Protein AF-A0A2J0MZU9-F1 (afdb_monomer_lite)

pLDDT: mean 77.52, std 16.11, range [34.38, 98.38]

Structure (mmCIF, N/CA/C/O backbone):
data_AF-A0A2J0MZU9-F1
#
_entry.id   AF-A0A2J0MZU9-F1
#
loop_
_atom_site.group_PDB
_atom_site.id
_atom_site.type_symbol
_atom_site.label_atom_id
_atom_site.label_alt_id
_atom_site.label_comp_id
_atom_site.label_asym_id
_atom_site.label_entity_id
_atom_site.label_seq_id
_atom_site.pdbx_PDB_ins_code
_atom_site.Cartn_x
_atom_site.Cartn_y
_atom_site.Cartn_z
_atom_site.occupancy
_atom_site.B_iso_or_equiv
_atom_site.auth_seq_id
_atom_site.auth_comp_id
_atom_site.auth_asym_id
_atom_site.auth_atom_id
_atom_site.pdbx_PDB_model_num
ATOM 1 N N . MET A 1 1 ? 8.242 28.222 -17.159 1.00 35.03 1 MET A N 1
ATOM 2 C CA . MET A 1 1 ? 6.763 28.156 -17.038 1.00 35.03 1 MET A CA 1
ATOM 3 C C . MET A 1 1 ? 6.270 27.132 -16.012 1.00 35.03 1 MET A C 1
ATOM 5 O O . MET A 1 1 ? 5.460 27.518 -15.180 1.00 35.03 1 MET A O 1
ATOM 9 N N . PHE A 1 2 ? 6.756 25.880 -15.998 1.00 35.44 2 PHE A N 1
ATOM 10 C CA . PHE A 1 2 ? 6.282 24.834 -15.063 1.00 35.44 2 PHE A CA 1
ATOM 11 C C . PHE A 1 2 ? 6.413 25.200 -13.569 1.00 35.44 2 PHE A C 1
ATOM 13 O O . PHE A 1 2 ? 5.511 24.933 -12.780 1.00 35.44 2 PHE A O 1
ATOM 20 N N . GLY A 1 3 ? 7.490 25.899 -13.189 1.00 37.72 3 GLY A N 1
ATOM 21 C CA . GLY A 1 3 ? 7.680 26.382 -11.815 1.00 37.72 3 GLY A CA 1
ATOM 22 C C . GLY A 1 3 ? 6.647 27.423 -11.362 1.00 37.72 3 GLY A C 1
ATOM 23 O O . GLY A 1 3 ? 6.274 27.434 -10.195 1.00 37.72 3 GLY A O 1
ATOM 24 N N . PHE A 1 4 ? 6.126 28.248 -12.277 1.00 34.38 4 PHE A N 1
ATOM 25 C CA . PHE A 1 4 ? 5.181 29.323 -11.947 1.00 34.38 4 PHE A CA 1
ATOM 26 C C . PHE A 1 4 ? 3.754 28.793 -11.733 1.00 34.38 4 PHE A C 1
ATOM 28 O O . PHE A 1 4 ? 3.080 29.190 -10.786 1.00 34.38 4 PHE A O 1
ATOM 35 N N . PHE A 1 5 ? 3.318 27.830 -12.556 1.00 37.56 5 PHE A N 1
ATOM 36 C CA . PHE A 1 5 ? 2.023 27.160 -12.376 1.00 37.56 5 PHE A CA 1
ATOM 37 C C . PHE A 1 5 ? 1.995 26.290 -11.112 1.00 37.56 5 PHE A C 1
ATOM 39 O O . PHE A 1 5 ? 1.031 26.364 -10.351 1.00 37.56 5 PHE A O 1
ATOM 46 N N . ASN A 1 6 ? 3.072 25.545 -10.823 1.00 41.00 6 ASN A N 1
ATOM 47 C CA . ASN A 1 6 ? 3.192 24.822 -9.553 1.00 41.00 6 ASN A CA 1
ATOM 48 C C . ASN A 1 6 ? 3.146 25.781 -8.354 1.00 41.00 6 ASN A C 1
ATOM 50 O O . ASN A 1 6 ? 2.468 25.487 -7.375 1.00 41.00 6 ASN A O 1
ATOM 54 N N . PHE A 1 7 ? 3.793 26.947 -8.434 1.00 41.94 7 PHE A N 1
ATOM 55 C CA . PHE A 1 7 ? 3.800 27.927 -7.346 1.00 41.94 7 PHE A CA 1
ATOM 56 C C . PHE A 1 7 ? 2.420 28.544 -7.052 1.00 41.94 7 PHE A C 1
ATOM 58 O O . PHE A 1 7 ? 2.124 28.814 -5.895 1.00 41.94 7 PHE A O 1
ATOM 65 N N . LEU A 1 8 ? 1.555 28.729 -8.057 1.00 39.75 8 LEU A N 1
ATOM 66 C CA . LEU A 1 8 ? 0.217 29.326 -7.886 1.00 39.75 8 LEU A CA 1
ATOM 67 C C . LEU A 1 8 ? -0.871 28.334 -7.447 1.00 39.75 8 LEU A C 1
ATOM 69 O O . LEU A 1 8 ? -1.820 28.723 -6.764 1.00 39.75 8 LEU A O 1
ATOM 73 N N . ILE A 1 9 ? -0.739 27.055 -7.805 1.00 46.25 9 ILE A N 1
ATOM 74 C CA . ILE A 1 9 ? -1.723 26.018 -7.458 1.00 46.25 9 ILE A CA 1
ATOM 75 C C . ILE A 1 9 ? -1.721 25.733 -5.944 1.00 46.25 9 ILE A C 1
ATOM 77 O O . ILE A 1 9 ? -2.787 25.589 -5.339 1.00 46.25 9 ILE A O 1
ATOM 81 N N . TRP A 1 10 ? -0.548 25.715 -5.302 1.00 47.19 10 TRP A N 1
ATOM 82 C CA . TRP A 1 10 ? -0.424 25.396 -3.873 1.00 47.19 10 TRP A CA 1
ATOM 83 C C . TRP A 1 10 ? -1.106 26.411 -2.929 1.00 47.19 10 TRP A C 1
ATOM 85 O O . TRP A 1 10 ? -1.855 25.968 -2.058 1.00 47.19 10 TRP A O 1
ATOM 95 N N . PRO A 1 11 ? -0.956 27.743 -3.081 1.00 45.34 11 PRO A N 1
ATOM 96 C CA . PRO A 1 11 ? -1.652 28.731 -2.251 1.00 45.34 11 PRO A CA 1
ATOM 97 C C . PRO A 1 11 ? -3.177 28.650 -2.350 1.00 45.34 11 PRO A C 1
ATOM 99 O O . PRO A 1 11 ? -3.860 28.720 -1.330 1.00 45.34 11 PRO A O 1
ATOM 102 N N . ILE A 1 12 ? -3.724 28.449 -3.554 1.00 50.16 12 ILE A N 1
ATOM 103 C CA . ILE A 1 12 ? -5.175 28.336 -3.772 1.00 50.16 12 ILE A CA 1
ATOM 104 C C . ILE A 1 12 ? -5.718 27.072 -3.095 1.00 50.16 12 ILE A C 1
ATOM 106 O O . ILE A 1 12 ? -6.759 27.119 -2.438 1.00 50.16 12 ILE A O 1
ATOM 110 N N . LEU A 1 13 ? -4.982 25.960 -3.180 1.00 44.56 13 LEU A N 1
ATOM 111 C CA . LEU A 1 13 ? -5.316 24.728 -2.468 1.00 44.56 13 LEU A CA 1
ATOM 112 C C . LEU A 1 13 ? -5.246 24.897 -0.955 1.00 44.56 13 LEU A C 1
ATOM 114 O O . LEU A 1 13 ? -6.165 24.472 -0.263 1.00 44.56 13 LEU A O 1
ATOM 118 N N . ILE A 1 14 ? -4.205 25.549 -0.435 1.00 46.44 14 ILE A N 1
ATOM 119 C CA . ILE A 1 14 ? -4.054 25.812 1.001 1.00 46.44 14 ILE A CA 1
ATOM 120 C C . ILE A 1 14 ? -5.207 26.691 1.506 1.00 46.44 14 ILE A C 1
ATOM 122 O O . ILE A 1 14 ? -5.816 26.374 2.527 1.00 46.44 14 ILE A O 1
ATOM 126 N N . ILE A 1 15 ? -5.580 27.744 0.774 1.00 52.38 15 ILE A N 1
ATOM 127 C CA . ILE A 1 15 ? -6.717 28.615 1.116 1.00 52.38 15 ILE A CA 1
ATOM 128 C C . ILE A 1 15 ? -8.041 27.838 1.054 1.00 52.38 15 ILE A C 1
ATOM 130 O O . ILE A 1 15 ? -8.863 27.954 1.967 1.00 52.38 15 ILE A O 1
ATOM 134 N N . GLY A 1 16 ? -8.237 27.001 0.030 1.00 49.62 16 GLY A N 1
ATOM 135 C CA . GLY A 1 16 ? -9.408 26.131 -0.105 1.00 49.62 16 GLY A CA 1
ATOM 136 C C . GLY A 1 16 ? -9.529 25.118 1.038 1.00 49.62 16 GLY A C 1
ATOM 137 O O . GLY A 1 16 ? -10.610 24.967 1.613 1.00 49.62 16 GLY A O 1
ATOM 138 N N . VAL A 1 17 ? -8.414 24.493 1.432 1.00 45.38 17 VAL A N 1
ATOM 139 C CA . VAL A 1 17 ? -8.310 23.597 2.595 1.00 45.38 17 VAL A CA 1
ATOM 140 C C . VAL A 1 17 ? -8.684 24.353 3.865 1.00 45.38 17 VAL A C 1
ATOM 142 O O . VAL A 1 17 ? -9.561 23.904 4.599 1.00 45.38 17 VAL A O 1
ATOM 145 N N . ILE A 1 18 ? -8.085 25.521 4.114 1.00 48.66 18 ILE A N 1
ATOM 146 C CA . ILE A 1 18 ? -8.343 26.321 5.319 1.00 48.66 18 ILE A CA 1
ATOM 147 C C . ILE A 1 18 ? -9.817 26.746 5.388 1.00 48.66 18 ILE A C 1
ATOM 149 O O . ILE A 1 18 ? -10.459 26.561 6.423 1.00 48.66 18 ILE A O 1
ATOM 153 N N . PHE A 1 19 ? -10.391 27.260 4.296 1.00 56.62 19 PHE A N 1
ATOM 154 C CA . PHE A 1 19 ? -11.794 27.684 4.247 1.00 56.62 19 PHE A CA 1
ATOM 155 C C . PHE A 1 19 ? -12.762 26.509 4.455 1.00 56.62 19 PHE A C 1
ATOM 157 O O . PHE A 1 19 ? -13.720 26.612 5.232 1.00 56.62 19 PHE A O 1
ATOM 164 N N . PHE A 1 20 ? -12.490 25.367 3.816 1.00 47.81 20 PHE A N 1
ATOM 165 C CA . PHE A 1 20 ? -13.257 24.138 4.001 1.00 47.81 20 PHE A CA 1
ATOM 166 C C . PHE A 1 20 ? -13.189 23.652 5.454 1.00 47.81 20 PHE A C 1
ATOM 168 O O . PHE A 1 20 ? -14.229 23.364 6.049 1.00 47.81 20 PHE A O 1
ATOM 175 N N . PHE A 1 21 ? -11.999 23.652 6.061 1.00 46.19 21 PHE A N 1
ATOM 176 C CA . PHE A 1 21 ? -11.801 23.282 7.462 1.00 46.19 21 PHE A CA 1
ATOM 177 C C . PHE A 1 21 ? -12.543 24.227 8.418 1.00 46.19 21 PHE A C 1
ATOM 179 O O . PHE A 1 21 ? -13.256 23.760 9.304 1.00 46.19 21 PHE A O 1
ATOM 186 N N . VAL A 1 22 ? -12.485 25.548 8.218 1.00 53.22 22 VAL A N 1
ATOM 187 C CA . VAL A 1 22 ? -13.229 26.517 9.049 1.00 53.22 22 VAL A CA 1
ATOM 188 C C . VAL A 1 22 ? -14.745 26.278 8.965 1.00 53.22 22 VAL A C 1
ATOM 190 O O . VAL A 1 22 ? -15.443 26.305 9.984 1.00 53.22 22 VAL A O 1
ATOM 193 N N . ARG A 1 23 ? -15.274 25.974 7.772 1.00 55.81 23 ARG A N 1
ATOM 194 C CA . ARG A 1 23 ? -16.704 25.674 7.575 1.00 55.81 23 ARG A CA 1
ATOM 195 C C . ARG A 1 23 ? -17.104 24.304 8.142 1.00 55.81 23 ARG A C 1
ATOM 197 O O . ARG A 1 23 ? -18.193 24.172 8.707 1.00 55.81 23 ARG A O 1
ATOM 204 N N . PHE A 1 24 ? -16.221 23.312 8.046 1.00 46.81 24 PHE A N 1
ATOM 205 C CA . PHE A 1 24 ? -16.365 21.971 8.620 1.00 46.81 24 PHE A CA 1
ATOM 206 C C . PHE A 1 24 ? -16.472 22.017 10.151 1.00 46.81 24 PHE A C 1
ATOM 208 O O . PHE A 1 24 ? -17.371 21.406 10.736 1.00 46.81 24 PHE A O 1
ATOM 215 N N . LEU A 1 25 ? -15.634 22.831 10.799 1.00 43.56 25 LEU A N 1
ATOM 216 C CA . LEU A 1 25 ? -15.622 23.007 12.254 1.00 43.56 25 LEU A CA 1
ATOM 217 C C . LEU A 1 25 ? -16.921 23.628 12.789 1.00 43.56 25 LEU A C 1
ATOM 219 O O . LEU A 1 25 ? -17.388 23.262 13.868 1.00 43.56 25 LEU A O 1
ATOM 223 N N . ARG A 1 26 ? -17.571 24.504 12.012 1.00 53.22 26 ARG A N 1
ATOM 224 C CA . ARG A 1 26 ? -18.807 25.190 12.426 1.00 53.22 26 ARG A CA 1
ATOM 225 C C . ARG A 1 26 ? -20.036 24.265 12.488 1.00 53.22 26 ARG A C 1
ATOM 227 O O . ARG A 1 26 ? -20.967 24.553 13.236 1.00 53.22 26 ARG A O 1
ATOM 234 N N . ARG A 1 27 ? -20.054 23.144 11.747 1.00 50.38 27 ARG A N 1
ATOM 235 C CA . ARG A 1 27 ? -21.210 22.217 11.658 1.00 50.38 27 ARG A CA 1
ATOM 236 C C . ARG A 1 27 ? -21.186 21.042 12.649 1.00 50.38 27 ARG A C 1
ATOM 238 O O . ARG A 1 27 ? -22.214 20.390 12.816 1.00 50.38 27 ARG A O 1
ATOM 245 N N . ARG A 1 28 ? -20.071 20.778 13.344 1.00 49.25 28 ARG A N 1
ATOM 246 C CA . ARG A 1 28 ? -19.912 19.606 14.238 1.00 49.25 28 ARG A CA 1
ATOM 247 C C . ARG A 1 28 ? -20.656 19.684 15.583 1.00 49.25 28 ARG A C 1
ATOM 249 O O . ARG A 1 28 ? -20.764 18.661 16.248 1.00 49.25 28 ARG A O 1
ATOM 256 N N . ARG A 1 29 ? -21.245 20.829 15.959 1.00 49.06 29 ARG A N 1
ATOM 257 C CA . ARG A 1 29 ? -21.974 21.005 17.240 1.00 49.06 29 ARG A CA 1
ATOM 258 C C . ARG A 1 29 ? -23.232 20.129 17.425 1.00 49.06 29 ARG A C 1
ATOM 260 O O . ARG A 1 29 ? -23.810 20.176 18.499 1.00 49.06 29 ARG A O 1
ATOM 267 N N . LYS A 1 30 ? -23.684 19.356 16.426 1.00 48.62 30 LYS A N 1
ATOM 268 C CA . LYS A 1 30 ? -24.969 18.618 16.483 1.00 48.62 30 LYS A CA 1
ATOM 269 C C . LYS A 1 30 ? -24.876 17.079 16.406 1.00 48.62 30 LYS A C 1
ATOM 271 O O . LYS A 1 30 ? -25.904 16.440 16.234 1.00 48.62 30 LYS A O 1
ATOM 276 N N . ALA A 1 31 ? -23.692 16.463 16.490 1.00 48.06 31 ALA A N 1
ATOM 277 C CA . ALA A 1 31 ? -23.514 15.035 16.157 1.00 48.06 31 ALA A CA 1
ATOM 278 C C . ALA A 1 31 ? -23.130 14.092 17.326 1.00 48.06 31 ALA A C 1
ATOM 280 O O . ALA A 1 31 ? -22.706 12.970 17.071 1.00 48.06 31 ALA A O 1
ATOM 281 N N . GLU A 1 32 ? -23.274 14.497 18.593 1.00 47.75 32 GLU A N 1
ATOM 282 C CA . GLU A 1 32 ? -22.774 13.726 19.755 1.00 47.75 32 GLU A CA 1
ATOM 283 C C . GLU A 1 32 ? -23.608 12.489 20.175 1.00 47.75 32 GLU A C 1
ATOM 285 O O . GLU A 1 32 ? -23.225 11.800 21.114 1.00 47.75 32 GLU A O 1
ATOM 290 N N . VAL A 1 33 ? -24.681 12.121 19.461 1.00 50.78 33 VAL A N 1
ATOM 291 C CA . VAL A 1 33 ? -25.576 10.997 19.847 1.00 50.78 33 VAL A CA 1
ATOM 292 C C . VAL A 1 33 ? -25.254 9.664 19.129 1.00 50.78 33 VAL A C 1
ATOM 294 O O . VAL A 1 33 ? -25.907 8.651 19.344 1.00 50.78 33 VAL A O 1
ATOM 297 N N . ILE A 1 34 ? -24.215 9.596 18.289 1.00 52.00 34 ILE A N 1
ATOM 298 C CA . ILE A 1 34 ? -23.931 8.412 17.448 1.00 52.00 34 ILE A CA 1
ATOM 299 C C . ILE A 1 34 ? -22.713 7.645 17.988 1.00 52.00 34 ILE A C 1
ATOM 301 O O . ILE A 1 34 ? -21.636 7.709 17.405 1.00 52.00 34 ILE A O 1
ATOM 305 N N . LYS A 1 35 ? -22.847 6.945 19.124 1.00 53.09 35 LYS A N 1
ATOM 306 C CA . LYS A 1 35 ? -21.738 6.164 19.722 1.00 53.09 35 LYS A CA 1
ATOM 307 C C . LYS A 1 35 ? -21.835 4.642 19.532 1.00 53.09 35 LYS A C 1
ATOM 309 O O . LYS A 1 35 ? -20.818 3.972 19.653 1.00 53.09 35 LYS A O 1
ATOM 314 N N . GLU A 1 36 ? -22.992 4.096 19.152 1.00 58.00 36 GLU A N 1
ATOM 315 C CA . GLU A 1 36 ? -23.163 2.638 18.960 1.00 58.00 36 GLU A CA 1
ATOM 316 C C . GLU A 1 36 ? -22.953 2.144 17.519 1.00 58.00 36 GLU A C 1
ATOM 318 O O . GLU A 1 36 ? -22.810 0.944 17.282 1.00 58.00 36 GLU A O 1
ATOM 323 N N . LYS A 1 37 ? -22.910 3.037 16.522 1.00 61.84 37 LYS A N 1
ATOM 324 C CA . LYS A 1 37 ? -22.995 2.613 15.114 1.00 61.84 37 LYS A CA 1
ATOM 325 C C . LYS A 1 37 ? -21.692 2.036 14.538 1.00 61.84 37 LYS A C 1
ATOM 327 O O . LYS A 1 37 ? -21.765 1.336 13.537 1.00 61.84 37 LYS A O 1
ATOM 332 N N . ASP A 1 38 ? -20.539 2.233 15.176 1.00 68.50 38 ASP A N 1
ATOM 333 C CA . ASP A 1 38 ? -19.217 2.032 14.553 1.00 68.50 38 ASP A CA 1
ATOM 334 C C . ASP A 1 38 ? -18.520 0.693 14.875 1.00 68.50 38 ASP A C 1
ATOM 336 O O . ASP A 1 38 ? -17.358 0.503 14.511 1.00 68.50 38 ASP A O 1
ATOM 340 N N . TRP A 1 39 ? -19.190 -0.269 15.523 1.00 75.44 39 TRP A N 1
ATOM 341 C CA . TRP A 1 39 ? -18.570 -1.552 15.916 1.00 75.44 39 TRP A CA 1
ATOM 342 C C . TRP A 1 39 ? -17.931 -2.314 14.744 1.00 75.44 39 TRP A C 1
ATOM 344 O O . TRP A 1 39 ? -16.937 -3.015 14.913 1.00 75.44 39 TRP A O 1
ATOM 354 N N . TYR A 1 40 ? -18.481 -2.168 13.537 1.00 72.50 40 TYR A N 1
ATOM 355 C CA . TYR A 1 40 ? -18.000 -2.864 12.345 1.00 72.50 40 TYR A CA 1
ATOM 356 C C . TYR A 1 40 ? -16.674 -2.310 11.808 1.00 72.50 40 TYR A C 1
ATOM 358 O O . TYR A 1 40 ? -16.036 -2.982 11.005 1.00 72.50 40 TYR A O 1
ATOM 366 N N . LEU A 1 41 ? -16.258 -1.115 12.247 1.00 67.81 41 LEU A N 1
ATOM 367 C CA . LEU A 1 41 ? -14.986 -0.488 11.872 1.00 67.81 41 LEU A CA 1
ATOM 368 C C . LEU A 1 41 ? -13.797 -1.026 12.676 1.00 67.81 41 LEU A C 1
ATOM 370 O O . LEU A 1 41 ? -12.647 -0.721 12.360 1.00 67.81 41 LEU A O 1
ATOM 374 N N . GLN A 1 42 ? -14.052 -1.802 13.728 1.00 70.62 42 GLN A N 1
ATOM 375 C CA . GLN A 1 42 ? -13.002 -2.473 14.478 1.00 70.62 42 GLN A CA 1
ATOM 376 C C . GLN A 1 42 ? -12.595 -3.743 13.717 1.00 70.62 42 GLN A C 1
ATOM 378 O O . GLN A 1 42 ? -13.407 -4.650 13.543 1.00 70.62 42 GLN A O 1
ATOM 383 N N . PHE A 1 43 ? -11.338 -3.805 13.253 1.00 61.28 43 PHE A N 1
ATOM 384 C CA . PHE A 1 43 ? -10.779 -4.986 12.568 1.00 61.28 43 PHE A CA 1
ATOM 385 C C . PHE A 1 43 ? -10.861 -6.262 13.421 1.00 61.28 43 PHE A C 1
ATOM 387 O O . PHE A 1 43 ? -10.990 -7.362 12.891 1.00 61.28 43 PHE A O 1
ATOM 394 N N . SER A 1 44 ? -10.852 -6.098 14.742 1.00 62.22 44 SER A N 1
ATOM 395 C CA . SER A 1 44 ? -11.104 -7.147 15.721 1.00 62.22 44 SER A CA 1
ATOM 396 C C . SER A 1 44 ? -12.045 -6.614 16.795 1.00 62.22 44 SER A C 1
ATOM 398 O O . SER A 1 44 ? -11.780 -5.545 17.351 1.00 62.22 44 SER A O 1
ATOM 400 N N . LEU A 1 45 ? -13.116 -7.347 17.107 1.00 59.78 45 LEU A N 1
ATOM 401 C CA . LEU A 1 45 ? -14.013 -6.967 18.212 1.00 59.78 45 LEU A CA 1
ATOM 402 C C . LEU A 1 45 ? -13.365 -7.154 19.577 1.00 59.78 45 LEU A C 1
ATOM 404 O O . LEU A 1 45 ? -13.689 -6.450 20.530 1.00 59.78 45 LEU A O 1
ATOM 408 N N . SER A 1 46 ? -12.484 -8.143 19.672 1.00 68.12 46 SER A N 1
ATOM 409 C CA . SER A 1 46 ? -11.813 -8.524 20.901 1.00 68.12 46 SER A CA 1
ATOM 410 C C . SER A 1 46 ? -10.380 -8.952 20.601 1.00 68.12 46 SER A C 1
ATOM 412 O O . SER A 1 46 ? -10.001 -9.141 19.444 1.00 68.12 46 SER A O 1
ATOM 414 N N . LYS A 1 47 ? -9.556 -9.083 21.642 1.00 68.25 47 LYS A N 1
ATOM 415 C CA . LYS A 1 47 ? -8.171 -9.546 21.475 1.00 68.25 47 LYS A CA 1
ATOM 416 C C . LYS A 1 47 ? -8.132 -11.018 21.057 1.00 68.25 47 LYS A C 1
ATOM 418 O O . LYS A 1 47 ? -7.251 -11.420 20.307 1.00 68.25 47 LYS A O 1
ATOM 423 N N . GLU A 1 48 ? -9.095 -11.799 21.535 1.00 66.00 48 GLU A N 1
ATOM 424 C CA . GLU A 1 48 ? -9.286 -13.212 21.208 1.00 66.00 48 GLU A CA 1
ATOM 425 C C . GLU A 1 48 ? -9.643 -13.379 19.724 1.00 66.00 48 GLU A C 1
ATOM 427 O O . GLU A 1 48 ? -9.078 -14.244 19.059 1.00 66.00 48 GLU A O 1
ATOM 432 N N . ASP A 1 49 ? -10.491 -12.491 19.185 1.00 72.88 49 ASP A N 1
ATOM 433 C CA . ASP A 1 49 ? -10.804 -12.408 17.751 1.00 72.88 49 ASP A CA 1
ATOM 434 C C . ASP A 1 49 ? -9.520 -12.167 16.939 1.00 72.88 49 ASP A C 1
ATOM 436 O O . ASP A 1 49 ? -9.219 -12.930 16.028 1.00 72.88 49 ASP A O 1
ATOM 440 N N . THR A 1 50 ? -8.679 -11.198 17.328 1.00 72.88 50 THR A N 1
ATOM 441 C CA . THR A 1 50 ? -7.389 -10.954 16.652 1.00 72.88 50 THR A CA 1
ATOM 442 C C . THR A 1 50 ? -6.507 -12.206 16.611 1.00 72.88 50 THR A C 1
ATOM 444 O O . THR A 1 50 ? -5.973 -12.552 15.559 1.00 72.88 50 THR A O 1
ATOM 447 N N . VAL A 1 51 ? -6.355 -12.891 17.748 1.00 67.81 51 VAL A N 1
ATOM 448 C CA . VAL A 1 51 ? -5.520 -14.096 17.863 1.00 67.81 51 VAL A CA 1
ATOM 449 C C . VAL A 1 51 ? -6.066 -15.222 16.983 1.00 67.81 51 VAL A C 1
ATOM 451 O O . VAL A 1 51 ? -5.303 -15.837 16.241 1.00 67.81 51 VAL A O 1
ATOM 454 N N . SER A 1 52 ? -7.383 -15.450 16.993 1.00 69.56 52 SER A N 1
ATOM 455 C CA . SER A 1 52 ? -8.020 -16.436 16.115 1.00 69.56 52 SER A CA 1
ATOM 456 C C . SER A 1 52 ? -7.801 -16.108 14.635 1.00 69.56 52 SER A C 1
ATOM 458 O O . SER A 1 52 ? -7.423 -16.995 13.869 1.00 69.56 52 SER A O 1
ATOM 460 N N . GLN A 1 53 ? -7.945 -14.840 14.232 1.00 80.94 53 GLN A N 1
ATOM 461 C CA . GLN A 1 53 ? -7.694 -14.424 12.850 1.00 80.94 53 GLN A CA 1
ATOM 462 C C . GLN A 1 53 ? -6.241 -14.679 12.418 1.00 80.94 53 GLN A C 1
ATOM 464 O O . GLN A 1 53 ? -6.009 -15.100 11.285 1.00 80.94 53 GLN A O 1
ATOM 469 N N . PHE A 1 54 ? -5.267 -14.478 13.313 1.00 78.81 54 PHE A N 1
ATOM 470 C CA . PHE A 1 54 ? -3.867 -14.821 13.046 1.00 78.81 54 PHE A CA 1
ATOM 471 C C . PHE A 1 54 ? -3.643 -16.329 12.914 1.00 78.81 54 PHE A C 1
ATOM 473 O O . PHE A 1 54 ? -2.928 -16.740 12.006 1.00 78.81 54 PHE A O 1
ATOM 480 N N . PHE A 1 55 ? -4.270 -17.162 13.750 1.00 74.81 55 PHE A N 1
ATOM 481 C CA . PHE A 1 55 ? -4.159 -18.619 13.620 1.00 74.81 55 PHE A CA 1
ATOM 482 C C . PHE A 1 55 ? -4.687 -19.126 12.274 1.00 74.81 55 PHE A C 1
ATOM 484 O O . PHE A 1 55 ? -4.016 -19.919 11.616 1.00 74.81 55 PHE A O 1
ATOM 491 N N . PHE A 1 56 ? -5.840 -18.628 11.821 1.00 77.38 56 PHE A N 1
ATOM 492 C CA . PHE A 1 56 ? -6.360 -18.961 10.492 1.00 77.38 56 PHE A CA 1
ATOM 493 C C . PHE A 1 56 ? -5.436 -18.478 9.372 1.00 77.38 56 PHE A C 1
ATOM 495 O O . PHE A 1 56 ? -5.230 -19.191 8.393 1.00 77.38 56 PHE A O 1
ATOM 502 N N . LEU A 1 57 ? -4.861 -17.281 9.502 1.00 83.31 57 LEU A N 1
ATOM 503 C CA . LEU A 1 57 ? -3.904 -16.765 8.529 1.00 83.31 57 LEU A CA 1
ATOM 504 C C . LEU A 1 57 ? -2.640 -17.637 8.457 1.00 83.31 57 LEU A C 1
ATOM 506 O O . LEU A 1 57 ? -2.233 -18.032 7.366 1.00 83.31 57 LEU A O 1
ATOM 510 N N . PHE A 1 58 ? -2.048 -17.974 9.604 1.00 77.75 58 PHE A N 1
ATOM 511 C CA . PHE A 1 58 ? -0.879 -18.849 9.661 1.00 77.75 58 PHE A CA 1
ATOM 512 C C . PHE A 1 58 ? -1.183 -20.244 9.127 1.00 77.75 58 PHE A C 1
ATOM 514 O O . PHE A 1 58 ? -0.359 -20.795 8.410 1.00 77.75 58 PHE A O 1
ATOM 521 N N . SER A 1 59 ? -2.370 -20.790 9.400 1.00 74.00 59 SER A N 1
ATOM 522 C CA . SER A 1 59 ? -2.797 -22.071 8.833 1.00 74.00 59 SER A CA 1
ATOM 523 C C . SER A 1 59 ? -2.788 -22.049 7.299 1.00 74.00 59 SER A C 1
ATOM 525 O O . SER A 1 59 ? -2.259 -22.975 6.689 1.00 74.00 59 SER A O 1
ATOM 527 N N . VAL A 1 60 ? -3.277 -20.973 6.669 1.00 80.44 60 VAL A N 1
ATOM 528 C CA . VAL A 1 60 ? -3.236 -20.817 5.202 1.00 80.44 60 VAL A CA 1
ATOM 529 C C . VAL A 1 60 ? -1.802 -20.673 4.683 1.00 80.44 60 VAL A C 1
ATOM 531 O O . VAL A 1 60 ? -1.461 -21.277 3.667 1.00 80.44 60 VAL A O 1
ATOM 534 N N . PHE A 1 61 ? -0.936 -19.930 5.379 1.00 80.56 61 PHE A N 1
ATOM 535 C CA . PHE A 1 61 ? 0.474 -19.831 4.991 1.00 80.56 61 PHE A CA 1
ATOM 536 C C . PHE A 1 61 ? 1.211 -21.164 5.107 1.00 80.56 61 PHE A C 1
ATOM 538 O O . PHE A 1 61 ? 1.905 -21.550 4.168 1.00 80.56 61 PHE A O 1
ATOM 545 N N . PHE A 1 62 ? 1.039 -21.884 6.217 1.00 75.75 62 PHE A N 1
ATOM 546 C CA . PHE A 1 62 ? 1.643 -23.200 6.398 1.00 75.75 62 PHE A CA 1
ATOM 547 C C . PHE A 1 62 ? 1.129 -24.189 5.363 1.00 75.75 62 PHE A C 1
ATOM 549 O O . PHE A 1 62 ? 1.941 -24.895 4.784 1.00 75.75 62 PHE A O 1
ATOM 556 N N . LEU A 1 63 ? -0.168 -24.171 5.038 1.00 83.12 63 LEU A N 1
ATOM 557 C CA . LEU A 1 63 ? -0.707 -24.968 3.938 1.00 83.12 63 LEU A CA 1
ATOM 558 C C . LEU A 1 63 ? 0.030 -24.672 2.623 1.00 83.12 63 LEU A C 1
ATOM 560 O O . LEU A 1 63 ? 0.443 -25.601 1.937 1.00 83.12 63 LEU A O 1
ATOM 564 N N . GLY A 1 64 ? 0.244 -23.397 2.288 1.00 84.00 64 GLY A N 1
ATOM 565 C CA . GLY A 1 64 ? 0.984 -23.022 1.083 1.00 84.00 64 GLY A CA 1
ATOM 566 C C . GLY A 1 64 ? 2.443 -23.476 1.087 1.00 84.00 64 GLY A C 1
ATOM 567 O O . GLY A 1 64 ? 2.910 -24.012 0.085 1.00 84.00 64 GLY A O 1
ATOM 568 N N . VAL A 1 65 ? 3.146 -23.328 2.213 1.00 79.94 65 VAL A N 1
ATOM 569 C CA . VAL A 1 65 ? 4.531 -23.806 2.371 1.00 79.94 65 VAL A CA 1
ATOM 570 C C . VAL A 1 65 ? 4.603 -25.330 2.281 1.00 79.94 65 VAL A C 1
ATOM 572 O O . VAL A 1 65 ? 5.483 -25.855 1.606 1.00 79.94 65 VAL A O 1
ATOM 575 N N . THR A 1 66 ? 3.667 -26.045 2.905 1.00 75.81 66 THR A N 1
ATOM 576 C CA . THR A 1 66 ? 3.581 -27.506 2.853 1.00 75.81 66 THR A CA 1
ATOM 577 C C . THR A 1 66 ? 3.333 -27.989 1.428 1.00 75.81 66 THR A C 1
ATOM 579 O O . THR A 1 66 ? 4.063 -28.855 0.961 1.00 75.81 66 THR A O 1
ATOM 582 N N . ILE A 1 67 ? 2.373 -27.403 0.702 1.00 84.81 67 ILE A N 1
ATOM 583 C CA . ILE A 1 67 ? 2.119 -27.760 -0.703 1.00 84.81 67 ILE A CA 1
ATOM 584 C C . ILE A 1 67 ? 3.349 -27.469 -1.567 1.00 84.81 67 ILE A C 1
ATOM 586 O O . ILE A 1 67 ? 3.690 -28.283 -2.416 1.00 84.81 67 ILE A O 1
ATOM 590 N N . LEU A 1 68 ? 4.042 -26.349 -1.341 1.00 88.50 68 LEU A N 1
ATOM 591 C CA . LEU A 1 68 ? 5.266 -26.012 -2.069 1.00 88.50 68 LEU A CA 1
ATOM 592 C C . LEU A 1 68 ? 6.411 -26.999 -1.787 1.00 88.50 68 LEU A C 1
ATOM 594 O O . LEU A 1 68 ? 7.111 -27.391 -2.716 1.00 88.50 68 LEU A O 1
ATOM 598 N N . ALA A 1 69 ? 6.593 -27.417 -0.533 1.00 83.56 69 ALA A N 1
ATOM 599 C CA . ALA A 1 69 ? 7.592 -28.416 -0.161 1.00 83.56 69 ALA A CA 1
ATOM 600 C C . ALA A 1 69 ? 7.279 -29.779 -0.795 1.00 83.56 69 ALA A C 1
ATOM 602 O O . ALA A 1 69 ? 8.128 -30.336 -1.482 1.00 83.56 69 ALA A O 1
ATOM 603 N N . PHE A 1 70 ? 6.032 -30.251 -0.672 1.00 87.75 70 PHE A N 1
ATOM 604 C CA . PHE A 1 70 ? 5.585 -31.481 -1.331 1.00 87.75 70 PHE A CA 1
ATOM 605 C C . PHE A 1 70 ? 5.734 -31.413 -2.851 1.00 87.75 70 PHE A C 1
ATOM 607 O O . PHE A 1 70 ? 6.128 -32.395 -3.468 1.00 87.75 70 PHE A O 1
ATOM 614 N N . ASN A 1 71 ? 5.442 -30.263 -3.464 1.00 95.81 71 ASN A N 1
ATOM 615 C CA . ASN A 1 71 ? 5.641 -30.067 -4.895 1.00 95.81 71 ASN A CA 1
ATOM 616 C C . ASN A 1 71 ? 7.104 -30.290 -5.282 1.00 95.81 71 ASN A C 1
ATOM 618 O O . ASN A 1 71 ? 7.377 -31.046 -6.206 1.00 95.81 71 ASN A O 1
ATOM 622 N N . LYS A 1 72 ? 8.032 -29.695 -4.528 1.00 91.38 72 LYS A N 1
ATOM 623 C CA . LYS A 1 72 ? 9.468 -29.844 -4.761 1.00 91.38 72 LYS A CA 1
ATOM 624 C C . LYS A 1 72 ? 9.930 -31.294 -4.600 1.00 91.38 72 LYS A C 1
ATOM 626 O O . LYS A 1 72 ? 10.674 -31.791 -5.441 1.00 91.38 72 LYS A O 1
ATOM 631 N N . ASP A 1 73 ? 9.452 -31.982 -3.567 1.00 92.38 73 ASP A N 1
ATOM 632 C CA . ASP A 1 73 ? 9.806 -33.382 -3.303 1.00 92.38 73 ASP A CA 1
ATOM 633 C C . ASP A 1 73 ? 9.251 -34.343 -4.373 1.00 92.38 73 ASP A C 1
ATOM 635 O O . ASP A 1 73 ? 9.838 -35.391 -4.633 1.00 92.38 73 ASP A O 1
ATOM 639 N N . LEU A 1 74 ? 8.152 -33.971 -5.038 1.00 96.12 74 LEU A N 1
ATOM 640 C CA . LEU A 1 74 ? 7.542 -34.725 -6.140 1.00 96.12 74 LEU A CA 1
ATOM 641 C C . LEU A 1 74 ? 8.095 -34.359 -7.530 1.00 96.12 74 LEU A C 1
ATOM 643 O O . LEU A 1 74 ? 7.560 -34.828 -8.535 1.00 96.12 74 LEU A O 1
ATOM 647 N N . GLY A 1 75 ? 9.145 -33.536 -7.613 1.00 96.50 75 GLY A N 1
ATOM 648 C CA . GLY A 1 75 ? 9.735 -33.115 -8.890 1.00 96.50 75 GLY A CA 1
ATOM 649 C C . GLY A 1 75 ? 8.981 -31.978 -9.589 1.00 96.50 75 GLY A C 1
ATOM 650 O O . GLY A 1 75 ? 8.943 -31.924 -10.814 1.00 96.50 75 GLY A O 1
ATOM 651 N N . ASP A 1 76 ? 8.370 -31.086 -8.813 1.00 96.94 76 ASP A N 1
ATOM 652 C CA . ASP A 1 76 ? 7.660 -29.877 -9.246 1.00 96.94 76 ASP A CA 1
ATOM 653 C C . ASP A 1 76 ? 6.498 -30.082 -10.251 1.00 96.94 76 ASP A C 1
ATOM 655 O O . ASP A 1 76 ? 6.409 -29.365 -11.253 1.00 96.94 76 ASP A O 1
ATOM 659 N N . PRO A 1 77 ? 5.543 -31.005 -9.997 1.00 97.44 77 PRO A N 1
ATOM 660 C CA . PRO A 1 77 ? 4.428 -31.265 -10.915 1.00 97.44 77 PRO A CA 1
ATOM 661 C C . PRO A 1 77 ? 3.452 -30.085 -11.055 1.00 97.44 77 PRO A C 1
ATOM 663 O O . PRO A 1 77 ? 2.753 -29.968 -12.063 1.00 97.44 77 PRO A O 1
ATOM 666 N N . LEU A 1 78 ? 3.364 -29.210 -10.049 1.00 97.25 78 LEU A N 1
ATOM 667 C CA . LEU A 1 78 ? 2.544 -28.003 -10.066 1.00 97.25 78 LEU A CA 1
ATOM 668 C C . LEU A 1 78 ? 3.421 -26.767 -10.251 1.00 97.25 78 LEU A C 1
ATOM 670 O O . LEU A 1 78 ? 4.434 -26.579 -9.578 1.00 97.25 78 LEU A O 1
ATOM 674 N N . SER A 1 79 ? 2.967 -25.847 -11.102 1.00 97.25 79 SER A N 1
ATOM 675 C CA . SER A 1 79 ? 3.577 -24.521 -11.175 1.00 97.25 79 SER A CA 1
ATOM 676 C C . SER A 1 79 ? 3.336 -23.740 -9.876 1.00 97.25 79 SER A C 1
ATOM 678 O O . SER A 1 79 ? 2.268 -23.840 -9.261 1.00 97.25 79 SER A O 1
ATOM 680 N N . LEU A 1 80 ? 4.280 -22.874 -9.496 1.00 94.81 80 LEU A N 1
ATOM 681 C CA . LEU A 1 80 ? 4.128 -21.978 -8.342 1.00 94.81 80 LEU A CA 1
ATOM 682 C C . LEU A 1 80 ? 2.860 -21.106 -8.437 1.00 94.81 80 LEU A C 1
ATOM 684 O O . LEU A 1 80 ? 2.234 -20.805 -7.422 1.00 94.81 80 LEU A O 1
ATOM 688 N N . ARG A 1 81 ? 2.427 -20.755 -9.656 1.00 97.25 81 ARG A N 1
ATOM 689 C CA . ARG A 1 81 ? 1.171 -20.029 -9.904 1.00 97.25 81 ARG A CA 1
ATOM 690 C C . ARG A 1 81 ? -0.045 -20.865 -9.507 1.00 97.25 81 ARG A C 1
ATOM 692 O O . ARG A 1 81 ? -0.936 -20.350 -8.839 1.00 97.25 81 ARG A O 1
ATOM 699 N N . THR A 1 82 ? -0.069 -22.151 -9.854 1.00 97.62 82 THR A N 1
ATOM 700 C CA . THR A 1 82 ? -1.156 -23.070 -9.477 1.00 97.62 82 THR A CA 1
ATOM 701 C C . THR A 1 82 ? -1.264 -23.203 -7.960 1.00 97.62 82 THR A C 1
ATOM 703 O O . THR A 1 82 ? -2.363 -23.131 -7.413 1.00 97.62 82 THR A O 1
ATOM 706 N N . ILE A 1 83 ? -0.125 -23.328 -7.272 1.00 96.00 83 ILE A N 1
ATOM 707 C CA . ILE A 1 83 ? -0.074 -23.395 -5.805 1.00 96.00 83 ILE A CA 1
ATOM 708 C C . ILE A 1 83 ? -0.599 -22.089 -5.196 1.00 96.00 83 ILE A C 1
ATOM 710 O O . ILE A 1 83 ? -1.469 -22.124 -4.326 1.00 96.00 83 ILE A O 1
ATOM 714 N N . LEU A 1 84 ? -0.135 -20.934 -5.689 1.00 96.06 84 LEU A N 1
ATOM 715 C CA . LEU A 1 84 ? -0.586 -19.622 -5.218 1.00 96.06 84 LEU A CA 1
ATOM 716 C C . LEU A 1 84 ? -2.100 -19.432 -5.401 1.00 96.06 84 LEU A C 1
ATOM 718 O O . LEU A 1 84 ? -2.767 -18.953 -4.480 1.00 96.06 84 LEU A O 1
ATOM 722 N N . LEU A 1 85 ? -2.654 -19.837 -6.550 1.00 97.88 85 LEU A N 1
ATOM 723 C CA . LEU A 1 85 ? -4.095 -19.804 -6.807 1.00 97.88 85 LEU A CA 1
ATOM 724 C C . LEU A 1 85 ? -4.854 -20.686 -5.817 1.00 97.88 85 LEU A C 1
ATOM 726 O O . LEU A 1 85 ? -5.800 -20.221 -5.188 1.00 97.88 85 LEU A O 1
ATOM 730 N N . LEU A 1 86 ? -4.431 -21.941 -5.662 1.00 97.50 86 LEU A N 1
ATOM 731 C CA . LEU A 1 86 ? -5.103 -22.917 -4.809 1.00 97.50 86 LEU A CA 1
ATOM 732 C C . LEU A 1 86 ? -5.135 -22.453 -3.348 1.00 97.50 86 LEU A C 1
ATOM 734 O O . LEU A 1 86 ? -6.199 -22.433 -2.730 1.00 97.50 86 LEU A O 1
ATOM 738 N N . VAL A 1 87 ? -3.997 -21.997 -2.818 1.00 96.25 87 VAL A N 1
ATOM 739 C CA . VAL A 1 87 ? -3.894 -21.477 -1.445 1.00 96.25 87 VAL A CA 1
ATOM 740 C C . VAL A 1 87 ? -4.769 -20.237 -1.264 1.00 96.25 87 VAL A C 1
ATOM 742 O O . VAL A 1 87 ? -5.474 -20.120 -0.261 1.00 96.25 87 VAL A O 1
ATOM 745 N N . SER A 1 88 ? -4.790 -19.340 -2.254 1.00 97.56 88 SER A N 1
ATOM 746 C CA . SER A 1 88 ? -5.625 -18.135 -2.222 1.00 97.56 88 SER A CA 1
ATOM 747 C C . SER A 1 88 ? -7.117 -18.473 -2.260 1.00 97.56 88 SER A C 1
ATOM 749 O O . SER A 1 88 ? -7.892 -17.913 -1.491 1.00 97.56 88 SER A O 1
ATOM 751 N N . VAL A 1 89 ? -7.549 -19.419 -3.096 1.00 98.12 89 VAL A N 1
ATOM 752 C CA . VAL A 1 89 ? -8.959 -19.841 -3.177 1.00 98.12 89 VAL A CA 1
ATOM 753 C C . VAL A 1 89 ? -9.412 -20.510 -1.877 1.00 98.12 89 VAL A C 1
ATOM 755 O O . VAL A 1 89 ? -10.478 -20.169 -1.357 1.00 98.12 89 VAL A O 1
ATOM 758 N N . ILE A 1 90 ? -8.596 -21.402 -1.302 1.00 95.31 90 ILE A N 1
ATOM 759 C CA . ILE A 1 90 ? -8.884 -22.028 -0.001 1.00 95.31 90 ILE A CA 1
ATOM 760 C C . ILE A 1 90 ? -8.968 -20.960 1.095 1.00 95.31 90 ILE A C 1
ATOM 762 O O . ILE A 1 90 ? -9.933 -20.927 1.864 1.00 95.31 90 ILE A O 1
ATOM 766 N N . GLY A 1 91 ? -7.998 -20.045 1.139 1.00 94.75 91 GLY A N 1
ATOM 767 C CA . GLY A 1 91 ? -7.971 -18.956 2.108 1.00 94.75 91 GLY A CA 1
ATOM 768 C C . GLY A 1 91 ? -9.161 -17.999 1.975 1.00 94.75 91 GLY A C 1
ATOM 769 O O . GLY A 1 91 ? -9.708 -17.564 2.990 1.00 94.75 91 GLY A O 1
ATOM 770 N N . LEU A 1 92 ? -9.649 -17.735 0.758 1.00 97.38 92 LEU A N 1
ATOM 771 C CA . LEU A 1 92 ? -10.895 -16.992 0.542 1.00 97.38 92 LEU A CA 1
ATOM 772 C C . LEU A 1 92 ? -12.108 -17.732 1.097 1.00 97.38 92 LEU A C 1
ATOM 774 O O . LEU A 1 92 ? -12.940 -17.104 1.754 1.00 97.38 92 LEU A O 1
ATOM 778 N N . GLY A 1 93 ? -12.201 -19.044 0.864 1.00 96.38 93 GLY A N 1
ATOM 779 C CA . GLY A 1 93 ? -13.264 -19.884 1.416 1.00 96.38 93 GLY A CA 1
ATOM 780 C C . GLY A 1 93 ? -13.306 -19.806 2.943 1.00 96.38 93 GLY A C 1
ATOM 781 O O . GLY A 1 93 ? -14.348 -19.488 3.519 1.00 96.38 93 GLY A O 1
ATOM 782 N N . ILE A 1 94 ? -12.151 -19.987 3.593 1.00 88.88 94 ILE A N 1
ATOM 783 C CA . ILE A 1 94 ? -11.985 -19.854 5.050 1.00 88.88 94 ILE A CA 1
ATOM 784 C C . ILE A 1 94 ? -12.354 -18.435 5.507 1.00 88.88 94 ILE A C 1
ATOM 786 O O . ILE A 1 94 ? -13.157 -18.263 6.426 1.00 88.88 94 ILE A O 1
ATOM 790 N N . GLY A 1 95 ? -11.816 -17.409 4.843 1.00 93.44 95 GLY A N 1
ATOM 791 C CA . GLY A 1 95 ? -12.042 -16.002 5.172 1.00 93.44 95 GLY A CA 1
ATOM 792 C C . GLY A 1 95 ? -13.517 -15.600 5.104 1.00 93.44 95 GLY A C 1
ATOM 793 O O . GLY A 1 95 ? -14.007 -14.911 5.999 1.00 93.44 95 GLY A O 1
ATOM 794 N N . TYR A 1 96 ? -14.253 -16.068 4.093 1.00 94.88 96 TYR A N 1
ATOM 795 C CA . TYR A 1 96 ? -15.687 -15.804 3.954 1.00 94.88 96 TYR A CA 1
ATOM 796 C C . TYR A 1 96 ? -16.544 -16.610 4.930 1.00 94.88 96 TYR A C 1
ATOM 798 O O . TYR A 1 96 ? -17.466 -16.047 5.527 1.00 94.88 96 TYR A O 1
ATOM 806 N N . TYR A 1 97 ? -16.254 -17.904 5.097 1.00 92.88 97 TYR A N 1
ATOM 807 C CA . TYR A 1 97 ? -17.037 -18.796 5.953 1.00 92.88 97 TYR A CA 1
ATOM 808 C C . TYR A 1 97 ? -16.905 -18.411 7.432 1.00 92.88 97 TYR A C 1
ATOM 810 O O . TYR A 1 97 ? -17.909 -18.181 8.109 1.00 92.88 97 TYR A O 1
ATOM 818 N N . PHE A 1 98 ? -15.669 -18.235 7.909 1.00 87.06 98 PHE A N 1
ATOM 819 C CA . PHE A 1 98 ? -15.374 -17.879 9.300 1.00 87.06 98 PHE A CA 1
ATOM 820 C C . PHE A 1 98 ? -15.355 -16.364 9.561 1.00 87.06 98 PHE A C 1
ATOM 822 O O . PHE A 1 98 ? -15.200 -15.943 10.705 1.00 87.06 98 PHE A O 1
ATOM 829 N N . LYS A 1 99 ? -15.547 -15.526 8.530 1.00 91.81 99 LYS A N 1
ATOM 830 C CA . LYS A 1 99 ? -15.497 -14.048 8.608 1.00 91.81 99 LYS A CA 1
ATOM 831 C C . LYS A 1 99 ? -14.157 -13.513 9.133 1.00 91.81 99 LYS A C 1
ATOM 833 O O . LYS A 1 99 ? -14.110 -12.486 9.813 1.00 91.81 99 LYS A O 1
ATOM 838 N N . VAL A 1 100 ? -13.072 -14.201 8.794 1.00 88.31 100 VAL A N 1
ATOM 839 C CA . VAL A 1 100 ? -11.708 -13.869 9.212 1.00 88.31 100 VAL A CA 1
ATOM 840 C C . VAL A 1 100 ? -11.117 -12.845 8.244 1.00 88.31 100 VAL A C 1
ATOM 842 O O . VAL A 1 100 ? -10.746 -13.173 7.117 1.00 88.31 100 VAL A O 1
ATOM 845 N N . ILE A 1 101 ? -11.034 -11.588 8.686 1.00 90.81 101 ILE A N 1
ATOM 846 C CA . ILE A 1 101 ? -10.622 -10.451 7.848 1.00 90.81 101 ILE A CA 1
ATOM 847 C C . ILE A 1 101 ? -9.183 -10.603 7.340 1.00 90.81 101 ILE A C 1
ATOM 849 O O . ILE A 1 101 ? -8.942 -10.369 6.158 1.00 90.81 101 ILE A O 1
ATOM 853 N N . TYR A 1 102 ? -8.228 -10.986 8.193 1.00 88.12 102 TYR A N 1
ATOM 854 C CA . TYR A 1 102 ? -6.818 -11.064 7.787 1.00 88.12 102 TYR A CA 1
ATOM 855 C C . TYR A 1 102 ? -6.567 -12.144 6.735 1.00 88.12 102 TYR A C 1
ATOM 857 O O . TYR A 1 102 ? -5.943 -11.865 5.713 1.00 88.12 102 TYR A O 1
ATOM 865 N N . THR A 1 103 ? -7.123 -13.341 6.931 1.00 91.00 103 THR A N 1
ATOM 866 C CA . THR A 1 103 ? -7.068 -14.420 5.937 1.00 91.00 103 THR A CA 1
ATOM 867 C C . THR A 1 103 ? -7.735 -14.004 4.632 1.00 91.00 103 THR A C 1
ATOM 869 O O . THR A 1 103 ? -7.150 -14.203 3.571 1.00 91.00 103 THR A O 1
ATOM 872 N N . LEU A 1 104 ? -8.907 -13.358 4.690 1.00 96.12 104 LEU A N 1
ATOM 873 C CA . LEU A 1 104 ? -9.574 -12.826 3.500 1.00 96.12 104 LEU A CA 1
ATOM 874 C C . LEU A 1 104 ? -8.678 -11.824 2.754 1.00 96.12 104 LEU A C 1
ATOM 876 O O . LEU A 1 104 ? -8.507 -11.945 1.545 1.00 96.12 104 LEU A O 1
ATOM 880 N N . ALA A 1 105 ? -8.094 -10.856 3.465 1.00 93.94 105 ALA A N 1
ATOM 881 C CA . ALA A 1 105 ? -7.250 -9.820 2.874 1.00 93.94 105 ALA A CA 1
ATOM 882 C C . ALA A 1 105 ? -6.028 -10.417 2.167 1.00 93.94 105 ALA A C 1
ATOM 884 O O . ALA A 1 105 ? -5.783 -10.114 1.001 1.00 93.94 105 ALA A O 1
ATOM 885 N N . VAL A 1 106 ? -5.296 -11.302 2.848 1.00 91.25 106 VAL A N 1
ATOM 886 C CA . VAL A 1 106 ? -4.108 -11.960 2.288 1.00 91.25 106 VAL A CA 1
ATOM 887 C C . VAL A 1 106 ? -4.469 -12.850 1.104 1.00 91.25 106 VAL A C 1
ATOM 889 O O . VAL A 1 106 ? -3.754 -12.854 0.110 1.00 91.25 106 VAL A O 1
ATOM 892 N N . SER A 1 107 ? -5.605 -13.539 1.157 1.00 97.19 107 SER A N 1
ATOM 893 C CA . SER A 1 107 ? -6.052 -14.397 0.056 1.00 97.19 107 SER A CA 1
ATOM 894 C C . SER A 1 107 ? -6.472 -13.595 -1.179 1.00 97.19 107 SER A C 1
ATOM 896 O O . SER A 1 107 ? -6.186 -13.996 -2.303 1.00 97.19 107 SER A O 1
ATOM 898 N N . LEU A 1 108 ? -7.096 -12.424 -0.994 1.00 97.19 108 LEU A N 1
ATOM 899 C CA . LEU A 1 108 ? -7.379 -11.498 -2.097 1.00 97.19 108 LEU A CA 1
ATOM 900 C C . LEU A 1 108 ? -6.087 -10.941 -2.710 1.00 97.19 108 LEU A C 1
ATOM 902 O O . LEU A 1 108 ? -5.987 -10.867 -3.932 1.00 97.19 108 LEU A O 1
ATOM 906 N N . ILE A 1 109 ? -5.090 -10.593 -1.887 1.00 95.00 109 ILE A N 1
ATOM 907 C CA . ILE A 1 109 ? -3.756 -10.192 -2.367 1.00 95.00 109 ILE A CA 1
ATOM 908 C C . ILE A 1 109 ? -3.103 -11.342 -3.145 1.00 95.00 109 ILE A C 1
ATOM 910 O O . ILE A 1 109 ? -2.549 -11.111 -4.217 1.00 95.00 109 ILE A O 1
ATOM 914 N N . GLY A 1 110 ? -3.213 -12.576 -2.649 1.00 96.12 110 GLY A N 1
ATOM 915 C CA . GLY A 1 110 ? -2.722 -13.776 -3.321 1.00 96.12 110 GLY A CA 1
ATOM 916 C C . GLY A 1 110 ? -3.369 -14.003 -4.689 1.00 96.12 110 GLY A C 1
ATOM 917 O O . GLY A 1 110 ? -2.656 -14.290 -5.645 1.00 96.12 110 GLY A O 1
ATOM 918 N N . LEU A 1 111 ? -4.680 -13.767 -4.832 1.00 97.75 111 LEU A N 1
ATOM 919 C CA . LEU A 1 111 ? -5.354 -13.808 -6.137 1.00 97.75 111 LEU A CA 1
ATOM 920 C C . LEU A 1 111 ? -4.870 -12.720 -7.101 1.00 97.75 111 LEU A C 1
ATOM 922 O O . LEU A 1 111 ? -4.669 -13.002 -8.281 1.00 97.75 111 LEU A O 1
ATOM 926 N N . VAL A 1 112 ? -4.686 -11.487 -6.620 1.00 97.38 112 VAL A N 1
ATOM 927 C CA . VAL A 1 112 ? -4.130 -10.391 -7.435 1.00 97.38 112 VAL A CA 1
ATOM 928 C C . VAL A 1 112 ? -2.714 -10.747 -7.896 1.00 97.38 112 VAL A C 1
ATOM 930 O O . VAL A 1 112 ? -2.392 -10.599 -9.074 1.00 97.38 112 VAL A O 1
ATOM 933 N N . GLY A 1 113 ? -1.887 -11.269 -6.983 1.00 95.44 113 GLY A N 1
ATOM 934 C CA . GLY A 1 113 ? -0.532 -11.733 -7.276 1.00 95.44 113 GLY A CA 1
ATOM 935 C C . GLY A 1 113 ? -0.507 -12.902 -8.260 1.00 95.44 113 GLY A C 1
ATOM 936 O O . GLY A 1 113 ? 0.299 -12.899 -9.188 1.00 95.44 113 GLY A O 1
ATOM 937 N N . TRP A 1 114 ? -1.427 -13.860 -8.116 1.00 98.06 114 TRP A N 1
ATOM 938 C CA . TRP A 1 114 ? -1.596 -14.957 -9.064 1.00 98.06 114 TRP A CA 1
ATOM 939 C C . TRP A 1 114 ? -1.938 -14.444 -10.459 1.00 98.06 114 TRP A C 1
ATOM 941 O O . TRP A 1 114 ? -1.260 -14.818 -11.413 1.00 98.06 114 TRP A O 1
ATOM 951 N N . TRP A 1 115 ? -2.940 -13.565 -10.583 1.00 98.38 115 TRP A N 1
ATOM 952 C CA . TRP A 1 115 ? -3.324 -13.019 -11.883 1.00 98.38 115 TRP A CA 1
ATOM 953 C C . TRP A 1 115 ? -2.154 -12.270 -12.529 1.00 98.38 115 TRP A C 1
ATOM 955 O O . TRP A 1 115 ? -1.881 -12.474 -13.706 1.00 98.38 115 TRP A O 1
ATOM 965 N N . GLY A 1 116 ? -1.407 -11.473 -11.755 1.00 97.19 116 GLY A N 1
ATOM 966 C CA . GLY A 1 116 ? -0.216 -10.777 -12.247 1.00 97.19 116 GLY A CA 1
ATOM 967 C C . GLY A 1 116 ? 0.869 -11.733 -12.757 1.00 97.19 116 GLY A C 1
ATOM 968 O O . GLY A 1 116 ? 1.395 -11.536 -13.851 1.00 97.19 116 GLY A O 1
ATOM 969 N N . ALA A 1 117 ? 1.167 -12.798 -12.007 1.00 96.56 117 ALA A N 1
ATOM 970 C CA . ALA A 1 117 ? 2.140 -13.813 -12.412 1.00 96.56 117 ALA A CA 1
ATOM 971 C C . ALA A 1 117 ? 1.679 -14.610 -13.645 1.00 96.56 117 ALA A C 1
ATOM 973 O O . ALA A 1 117 ? 2.489 -14.935 -14.514 1.00 96.56 117 ALA A O 1
ATOM 974 N N . GLN A 1 118 ? 0.382 -14.907 -13.737 1.00 98.06 118 GLN A N 1
ATOM 975 C CA . GLN A 1 118 ? -0.203 -15.623 -14.866 1.00 98.06 118 GLN A CA 1
ATOM 976 C C . GLN A 1 118 ? -0.234 -14.759 -16.132 1.00 98.06 118 GLN A C 1
ATOM 978 O O . GLN A 1 118 ? 0.105 -15.228 -17.215 1.00 98.06 118 GLN A O 1
ATOM 983 N N . ALA A 1 119 ? -0.581 -13.482 -16.000 1.00 97.62 119 ALA A N 1
ATOM 984 C CA . ALA A 1 119 ? -0.593 -12.550 -17.114 1.00 97.62 119 ALA A CA 1
ATOM 985 C C . ALA A 1 119 ? 0.831 -12.267 -17.632 1.00 97.62 119 ALA A C 1
ATOM 987 O O . ALA A 1 119 ? 1.032 -12.172 -18.841 1.00 97.62 119 ALA A O 1
ATOM 988 N N . ALA A 1 120 ? 1.833 -12.213 -16.745 1.00 96.94 120 ALA A N 1
ATOM 989 C CA . ALA A 1 120 ? 3.238 -12.110 -17.139 1.00 96.94 120 ALA A CA 1
ATOM 990 C C . ALA A 1 120 ? 3.714 -13.329 -17.951 1.00 96.94 120 ALA A C 1
ATOM 992 O O . ALA A 1 120 ? 4.422 -13.160 -18.941 1.00 96.94 120 ALA A O 1
ATOM 993 N N . GLU A 1 121 ? 3.286 -14.542 -17.587 1.00 97.31 121 GLU A N 1
ATOM 994 C CA . GLU A 1 121 ? 3.542 -15.741 -18.396 1.00 97.31 121 GLU A CA 1
ATOM 995 C C . GLU A 1 121 ? 2.872 -15.649 -19.772 1.00 97.31 121 GLU A C 1
ATOM 997 O O . GLU A 1 121 ? 3.517 -15.909 -20.782 1.00 97.31 121 GLU A O 1
ATOM 1002 N N . TRP A 1 122 ? 1.604 -15.231 -19.844 1.00 97.81 122 TRP A N 1
ATOM 1003 C CA . TRP A 1 122 ? 0.906 -15.070 -21.127 1.00 97.81 122 TRP A CA 1
ATOM 1004 C C . TRP A 1 122 ? 1.554 -14.028 -22.048 1.00 97.81 122 TRP A C 1
ATOM 1006 O O . TRP A 1 122 ? 1.395 -14.110 -23.269 1.00 97.81 122 TRP A O 1
ATOM 1016 N N . ALA A 1 123 ? 2.275 -13.064 -21.470 1.00 97.00 123 ALA A N 1
ATOM 1017 C CA . ALA A 1 123 ? 3.052 -12.061 -22.188 1.00 97.00 123 ALA A CA 1
ATOM 1018 C C . ALA A 1 123 ? 4.444 -12.551 -22.625 1.00 97.00 123 ALA A C 1
ATOM 1020 O O . ALA A 1 123 ? 5.039 -11.962 -23.534 1.00 97.00 123 ALA A O 1
ATOM 1021 N N . GLN A 1 124 ? 4.969 -13.616 -22.012 1.00 96.44 124 GLN A N 1
ATOM 1022 C CA . GLN A 1 124 ? 6.307 -14.124 -22.295 1.00 96.44 124 GLN A CA 1
ATOM 1023 C C . GLN A 1 124 ? 6.411 -14.592 -23.756 1.00 96.44 124 GLN A C 1
ATOM 1025 O O . GLN A 1 124 ? 5.591 -15.363 -24.246 1.00 96.44 124 GLN A O 1
ATOM 1030 N N . GLY A 1 125 ? 7.420 -14.090 -24.474 1.00 95.56 125 GLY A N 1
ATOM 1031 C CA . GLY A 1 125 ? 7.662 -14.418 -25.885 1.00 95.56 125 GLY A CA 1
ATOM 1032 C C . GLY A 1 125 ? 6.790 -13.669 -26.903 1.00 95.56 125 GLY A C 1
ATOM 1033 O O . GLY A 1 125 ? 7.031 -13.805 -28.097 1.00 95.56 125 GLY A O 1
ATOM 1034 N N . LYS A 1 126 ? 5.817 -12.857 -26.463 1.00 95.44 126 LYS A N 1
ATOM 1035 C CA . LYS A 1 126 ? 4.923 -12.078 -27.347 1.00 95.44 126 LYS A CA 1
ATOM 1036 C C . LYS A 1 126 ? 5.216 -10.570 -27.355 1.00 95.44 126 LYS A C 1
ATOM 1038 O O . LYS A 1 126 ? 4.515 -9.828 -28.035 1.00 95.44 126 LYS A O 1
ATOM 1043 N N . ASP A 1 127 ? 6.212 -10.129 -26.579 1.00 95.12 127 ASP A N 1
ATOM 1044 C CA . ASP A 1 127 ? 6.589 -8.717 -26.377 1.00 95.12 127 ASP A CA 1
ATOM 1045 C C . ASP A 1 127 ? 5.383 -7.809 -26.067 1.00 95.12 127 ASP A C 1
ATOM 1047 O O . ASP A 1 127 ? 5.245 -6.711 -26.592 1.00 95.12 127 ASP A O 1
ATOM 1051 N N . ILE A 1 128 ? 4.435 -8.293 -25.260 1.00 96.38 128 ILE A N 1
ATOM 1052 C CA . ILE A 1 128 ? 3.201 -7.551 -24.981 1.00 96.38 128 ILE A CA 1
ATOM 1053 C C . ILE A 1 128 ? 3.490 -6.362 -24.072 1.00 96.38 128 ILE A C 1
ATOM 1055 O O . ILE A 1 128 ? 4.173 -6.499 -23.057 1.00 96.38 128 ILE A O 1
ATOM 1059 N N . LYS A 1 129 ? 2.871 -5.216 -24.384 1.00 96.12 129 LYS A N 1
ATOM 1060 C CA . LYS A 1 129 ? 2.887 -4.017 -23.538 1.00 96.12 129 LYS A CA 1
ATOM 1061 C C . LYS A 1 129 ? 2.602 -4.345 -22.076 1.00 96.12 129 LYS A C 1
ATOM 1063 O O . LYS A 1 129 ? 1.487 -4.739 -21.719 1.00 96.12 129 LYS A O 1
ATOM 1068 N N . GLY A 1 130 ? 3.567 -4.051 -21.205 1.00 96.19 130 GLY A N 1
ATOM 1069 C CA . GLY A 1 130 ? 3.399 -4.147 -19.752 1.00 96.19 130 GLY A CA 1
ATOM 1070 C C . GLY A 1 130 ? 2.230 -3.304 -19.220 1.00 96.19 130 GLY A C 1
ATOM 1071 O O . GLY A 1 130 ? 1.652 -3.632 -18.185 1.00 96.19 130 GLY A O 1
ATOM 1072 N N . ALA A 1 131 ? 1.820 -2.260 -19.951 1.00 96.19 131 ALA A N 1
ATOM 1073 C CA . ALA A 1 131 ? 0.674 -1.416 -19.636 1.00 96.19 131 ALA A CA 1
ATOM 1074 C C . ALA A 1 131 ? -0.622 -2.229 -19.515 1.00 96.19 131 ALA A C 1
ATOM 1076 O O . ALA A 1 131 ? -1.433 -1.948 -18.639 1.00 96.19 131 ALA A O 1
ATOM 1077 N N . ALA A 1 132 ? -0.806 -3.265 -20.337 1.00 96.50 132 ALA A N 1
ATOM 1078 C CA . ALA A 1 132 ? -1.999 -4.105 -20.288 1.00 96.50 132 ALA A CA 1
ATOM 1079 C C . ALA A 1 132 ? -2.051 -4.973 -19.021 1.00 96.50 132 ALA A C 1
ATOM 1081 O O . ALA A 1 132 ? -3.099 -5.070 -18.382 1.00 96.50 132 ALA A O 1
ATOM 1082 N N . LEU A 1 133 ? -0.906 -5.535 -18.614 1.00 96.94 133 LEU A N 1
ATOM 1083 C CA . LEU A 1 133 ? -0.766 -6.260 -17.346 1.00 96.94 133 LEU A CA 1
ATOM 1084 C C . LEU A 1 133 ? -1.097 -5.333 -16.173 1.00 96.94 133 LEU A C 1
ATOM 1086 O O . LEU A 1 133 ? -1.897 -5.658 -15.299 1.00 96.94 133 LEU A O 1
ATOM 1090 N N . PHE A 1 134 ? -0.525 -4.132 -16.196 1.00 96.75 134 PHE A N 1
ATOM 1091 C CA . PHE A 1 134 ? -0.724 -3.140 -15.153 1.00 96.75 134 PHE A CA 1
ATOM 1092 C C . PHE A 1 134 ? -2.187 -2.672 -15.053 1.00 96.75 134 PHE A C 1
ATOM 1094 O O . PHE A 1 134 ? -2.745 -2.590 -13.959 1.00 96.75 134 PHE A O 1
ATOM 1101 N N . VAL A 1 135 ? -2.848 -2.434 -16.190 1.00 97.56 135 VAL A N 1
ATOM 1102 C CA . VAL A 1 135 ? -4.269 -2.052 -16.240 1.00 97.56 135 VAL A CA 1
ATOM 1103 C C . VAL A 1 135 ? -5.177 -3.164 -15.724 1.00 97.56 135 VAL A C 1
ATOM 1105 O O . VAL A 1 135 ? -6.143 -2.870 -15.022 1.00 97.56 135 VAL A O 1
ATOM 1108 N N . GLY A 1 136 ? -4.863 -4.434 -15.984 1.00 97.75 136 GLY A N 1
ATOM 1109 C CA . GLY A 1 136 ? -5.644 -5.535 -15.423 1.00 97.75 136 GLY A CA 1
ATOM 1110 C C . GLY A 1 136 ? -5.584 -5.595 -13.896 1.00 97.75 136 GLY A C 1
ATOM 1111 O O . GLY A 1 136 ? -6.625 -5.770 -13.262 1.00 97.75 136 GLY A O 1
ATOM 1112 N N . LEU A 1 137 ? -4.422 -5.323 -13.286 1.00 97.56 137 LEU A N 1
ATOM 1113 C CA . LEU A 1 137 ? -4.315 -5.186 -11.825 1.00 97.56 137 LEU A CA 1
ATOM 1114 C C . LEU A 1 137 ? -5.199 -4.044 -11.297 1.00 97.56 137 LEU A C 1
ATOM 1116 O O . LEU A 1 137 ? -5.910 -4.222 -10.306 1.00 97.56 137 LEU A O 1
ATOM 1120 N N . LEU A 1 138 ? -5.220 -2.898 -11.984 1.00 97.69 138 LEU A N 1
ATOM 1121 C CA . LEU A 1 138 ? -6.069 -1.761 -11.609 1.00 97.69 138 LEU A CA 1
ATOM 1122 C C . LEU A 1 138 ? -7.557 -2.057 -11.761 1.00 97.69 138 LEU A C 1
ATOM 1124 O O . LEU A 1 138 ? -8.358 -1.631 -10.929 1.00 97.69 138 LEU A O 1
ATOM 1128 N N . PHE A 1 139 ? -7.942 -2.810 -12.789 1.00 98.25 139 PHE A N 1
ATOM 1129 C CA . PHE A 1 139 ? -9.316 -3.267 -12.946 1.00 98.25 139 PHE A CA 1
ATOM 1130 C C . PHE A 1 139 ? -9.733 -4.194 -11.804 1.00 98.25 139 PHE A C 1
ATOM 1132 O O . PHE A 1 139 ? -10.831 -4.025 -11.273 1.00 98.25 139 PHE A O 1
ATOM 1139 N N . ILE A 1 140 ? -8.861 -5.098 -11.346 1.00 98.06 140 ILE A N 1
ATOM 1140 C CA . ILE A 1 140 ? -9.137 -5.918 -10.156 1.00 98.06 140 ILE A CA 1
ATOM 1141 C C . ILE A 1 140 ? -9.310 -5.032 -8.910 1.00 98.06 140 ILE A C 1
ATOM 1143 O O . ILE A 1 140 ? -10.245 -5.240 -8.134 1.00 98.06 140 ILE A O 1
ATOM 1147 N N . SER A 1 141 ? -8.486 -3.995 -8.732 1.00 97.75 141 SER A N 1
ATOM 1148 C CA . SER A 1 141 ? -8.653 -3.042 -7.625 1.00 97.75 141 SER A CA 1
ATOM 1149 C C . SER A 1 141 ? -9.981 -2.273 -7.704 1.00 97.75 141 SER A C 1
ATOM 1151 O O . SER A 1 141 ? -10.701 -2.174 -6.708 1.00 97.75 141 SER A O 1
ATOM 1153 N N . ILE A 1 142 ? -10.384 -1.798 -8.885 1.00 98.19 142 ILE A N 1
ATOM 1154 C CA . ILE A 1 142 ? -11.692 -1.148 -9.075 1.00 98.19 142 ILE A CA 1
ATOM 1155 C C . ILE A 1 142 ? -12.841 -2.132 -8.803 1.00 98.19 142 ILE A C 1
ATOM 1157 O O . ILE A 1 142 ? -13.824 -1.766 -8.153 1.00 98.19 142 ILE A O 1
ATOM 1161 N N . LEU A 1 143 ? -12.716 -3.393 -9.230 1.00 98.25 143 LEU A N 1
ATOM 1162 C CA . LEU A 1 143 ? -13.680 -4.447 -8.905 1.00 98.25 143 LEU A CA 1
ATOM 1163 C C . LEU A 1 143 ? -13.799 -4.644 -7.397 1.00 98.25 143 LEU A C 1
ATOM 1165 O O . LEU A 1 143 ? -14.916 -4.706 -6.887 1.00 98.25 143 LEU A O 1
ATOM 1169 N N . PHE A 1 144 ? -12.685 -4.689 -6.665 1.00 98.00 144 PHE A N 1
ATOM 1170 C CA . PHE A 1 144 ? -12.718 -4.776 -5.207 1.00 98.00 144 PHE A CA 1
ATOM 1171 C C . PHE A 1 144 ? -13.416 -3.570 -4.580 1.00 98.00 144 PHE A C 1
ATOM 1173 O O . PHE A 1 144 ? -14.294 -3.747 -3.733 1.00 98.00 144 PHE A O 1
ATOM 1180 N N . TYR A 1 145 ? -13.129 -2.355 -5.050 1.00 97.31 145 TYR A N 1
ATOM 1181 C CA . TYR A 1 145 ? -13.819 -1.155 -4.584 1.00 97.31 145 TYR A CA 1
ATOM 1182 C C . TYR A 1 145 ? -15.342 -1.266 -4.767 1.00 97.31 145 TYR A C 1
ATOM 1184 O O . TYR A 1 145 ? -16.108 -1.051 -3.823 1.00 97.31 145 TYR A O 1
ATOM 1192 N N . LEU A 1 146 ? -15.793 -1.654 -5.962 1.00 97.75 146 LEU A N 1
ATOM 1193 C CA . LEU A 1 146 ? -17.211 -1.809 -6.286 1.00 97.75 146 LEU A CA 1
ATOM 1194 C C . LEU A 1 146 ? -17.875 -2.944 -5.497 1.00 97.75 146 LEU A C 1
ATOM 1196 O O . LEU A 1 146 ? -18.973 -2.770 -4.962 1.00 97.75 146 LEU A O 1
ATOM 1200 N N . LEU A 1 147 ? -17.198 -4.086 -5.361 1.00 97.62 147 LEU A N 1
ATOM 1201 C CA . LEU A 1 147 ? -17.665 -5.205 -4.547 1.00 97.62 147 LEU A CA 1
ATOM 1202 C C . LEU A 1 147 ? -17.822 -4.804 -3.083 1.00 97.62 147 LEU A C 1
ATOM 1204 O O . LEU A 1 147 ? -18.766 -5.273 -2.446 1.00 97.62 147 LEU A O 1
ATOM 1208 N N . SER A 1 148 ? -16.981 -3.907 -2.555 1.00 96.25 148 SER A N 1
ATOM 1209 C CA . SER A 1 148 ? -17.172 -3.384 -1.199 1.00 96.25 148 SER A CA 1
ATOM 1210 C C . SER A 1 148 ? -18.554 -2.747 -1.041 1.00 96.25 148 SER A C 1
ATOM 1212 O O . SER A 1 148 ? -19.319 -3.131 -0.161 1.00 96.25 148 SER A O 1
ATOM 1214 N N . ARG A 1 149 ? -18.957 -1.890 -1.986 1.00 95.75 149 ARG A N 1
ATOM 1215 C CA . ARG A 1 149 ? -20.248 -1.186 -1.960 1.00 95.75 149 ARG A CA 1
ATOM 1216 C C . ARG A 1 149 ? -21.430 -2.143 -2.045 1.00 95.75 149 ARG A C 1
ATOM 1218 O O . ARG A 1 149 ? -22.457 -1.927 -1.403 1.00 95.75 149 ARG A O 1
ATOM 1225 N N . VAL A 1 150 ? -21.274 -3.243 -2.777 1.00 97.00 150 VAL A N 1
ATOM 1226 C CA . VAL A 1 150 ? -22.272 -4.319 -2.817 1.00 97.00 150 VAL A CA 1
ATOM 1227 C C . VAL A 1 150 ? -22.370 -5.049 -1.472 1.00 97.00 150 VAL A C 1
ATOM 1229 O O . VAL A 1 150 ? -23.478 -5.295 -0.987 1.00 97.00 150 VAL A O 1
ATOM 1232 N N . HIS A 1 151 ? -21.236 -5.371 -0.846 1.00 95.56 151 HIS A N 1
ATOM 1233 C CA . HIS A 1 151 ? -21.188 -6.070 0.442 1.00 95.56 151 HIS A CA 1
ATOM 1234 C C . HIS A 1 151 ? -21.686 -5.203 1.605 1.00 95.56 151 HIS A C 1
ATOM 1236 O O . HIS A 1 151 ? -22.314 -5.725 2.530 1.00 95.56 151 HIS A O 1
ATOM 1242 N N . GLU A 1 152 ? -21.490 -3.885 1.531 1.00 93.31 152 GLU A N 1
ATOM 1243 C CA . GLU A 1 152 ? -21.930 -2.907 2.531 1.00 93.31 152 GLU A CA 1
ATOM 1244 C C . GLU A 1 152 ? -23.449 -2.970 2.795 1.00 93.31 152 GLU A C 1
ATOM 1246 O O . GLU A 1 152 ? -23.904 -2.735 3.919 1.00 93.31 152 GLU A O 1
ATOM 1251 N N . LYS A 1 153 ? -24.239 -3.391 1.791 1.00 94.38 153 LYS A N 1
ATOM 1252 C CA . LYS A 1 153 ? -25.703 -3.523 1.874 1.00 94.38 153 LYS A CA 1
ATOM 1253 C C . LYS A 1 153 ? -26.170 -4.464 2.989 1.00 94.38 153 LYS A C 1
ATOM 1255 O O . LYS A 1 153 ? -27.223 -4.236 3.583 1.00 94.38 153 LYS A O 1
ATOM 1260 N N . LYS A 1 154 ? -25.442 -5.553 3.259 1.00 94.25 154 LYS A N 1
ATOM 1261 C CA . LYS A 1 154 ? -25.835 -6.551 4.269 1.00 94.25 154 LYS A CA 1
ATOM 1262 C C . LYS A 1 154 ? -24.978 -6.381 5.519 1.00 94.25 154 LYS A C 1
ATOM 1264 O O . LYS A 1 154 ? -23.761 -6.510 5.458 1.00 94.25 154 LYS A O 1
ATOM 1269 N N . VAL A 1 155 ? -25.620 -6.217 6.681 1.00 88.31 155 VAL A N 1
ATOM 1270 C CA . VAL A 1 155 ? -24.932 -6.035 7.979 1.00 88.31 155 VAL A CA 1
ATOM 1271 C C . VAL A 1 155 ? -23.888 -7.129 8.237 1.00 88.31 155 VAL A C 1
ATOM 1273 O O . VAL A 1 155 ? -22.780 -6.827 8.676 1.00 88.31 155 VAL A O 1
ATOM 1276 N N . LYS A 1 156 ? -24.195 -8.384 7.872 1.00 91.50 156 LYS A N 1
ATOM 1277 C CA . LYS A 1 156 ? -23.287 -9.531 8.040 1.00 91.50 156 LYS A CA 1
ATOM 1278 C C . LYS A 1 156 ? -21.962 -9.431 7.271 1.00 91.50 156 LYS A C 1
ATOM 1280 O O . LYS A 1 156 ? -21.020 -10.121 7.643 1.00 91.50 156 LYS A O 1
ATOM 1285 N N . PHE A 1 157 ? -21.884 -8.600 6.230 1.00 93.69 157 PHE A N 1
ATOM 1286 C CA . PHE A 1 157 ? -20.707 -8.453 5.369 1.00 93.69 157 PHE A CA 1
ATOM 1287 C C . PHE A 1 157 ? -20.020 -7.091 5.499 1.00 93.69 157 PHE A C 1
ATOM 1289 O O . PHE A 1 157 ? -19.093 -6.808 4.748 1.00 93.69 157 PHE A O 1
ATOM 1296 N N . LYS A 1 158 ? -20.399 -6.251 6.469 1.00 90.38 158 LYS A N 1
ATOM 1297 C CA . LYS A 1 158 ? -19.764 -4.933 6.645 1.00 90.38 158 LYS A CA 1
ATOM 1298 C C . LYS A 1 158 ? -18.253 -5.009 6.870 1.00 90.38 158 LYS A C 1
ATOM 1300 O O . LYS A 1 158 ? -17.513 -4.208 6.317 1.00 90.38 158 LYS A O 1
ATOM 1305 N N . ARG A 1 159 ? -17.783 -5.997 7.634 1.00 88.88 159 ARG A N 1
ATOM 1306 C CA . ARG A 1 159 ? -16.344 -6.225 7.849 1.00 88.88 159 ARG A CA 1
ATOM 1307 C C . ARG A 1 159 ? -15.616 -6.648 6.581 1.00 88.88 159 ARG A C 1
ATOM 1309 O O . ARG A 1 159 ? -14.568 -6.105 6.263 1.00 88.88 159 ARG A O 1
ATOM 1316 N N . VAL A 1 160 ? -16.221 -7.572 5.841 1.00 93.75 160 VAL A N 1
ATOM 1317 C CA . VAL A 1 160 ? -15.735 -8.031 4.534 1.00 93.75 160 VAL A CA 1
ATOM 1318 C C . VAL A 1 160 ? -15.633 -6.844 3.573 1.00 93.75 160 VAL A C 1
ATOM 1320 O O . VAL A 1 160 ? -14.594 -6.644 2.956 1.00 93.75 160 VAL A O 1
ATOM 1323 N N . SER A 1 161 ? -16.659 -5.989 3.528 1.00 94.38 161 SER A N 1
ATOM 1324 C CA . SER A 1 161 ? -16.669 -4.763 2.724 1.00 94.38 161 SER A CA 1
ATOM 1325 C C . SER A 1 161 ? -15.454 -3.873 2.992 1.00 94.38 161 SER A C 1
ATOM 1327 O O . SER A 1 161 ? -14.881 -3.351 2.046 1.00 94.38 161 SER A O 1
ATOM 1329 N N . ILE A 1 162 ? -15.026 -3.701 4.246 1.00 90.50 162 ILE A N 1
ATOM 1330 C CA . ILE A 1 162 ? -13.857 -2.862 4.563 1.00 90.50 162 ILE A CA 1
ATOM 1331 C C . ILE A 1 162 ? -12.587 -3.413 3.905 1.00 90.50 162 ILE A C 1
ATOM 1333 O O . ILE A 1 162 ? -11.800 -2.637 3.374 1.00 90.50 162 ILE A O 1
ATOM 1337 N N . VAL A 1 163 ? -12.404 -4.736 3.890 1.00 93.56 163 VAL A N 1
ATOM 1338 C CA . VAL A 1 163 ? -11.241 -5.378 3.253 1.00 93.56 163 VAL A CA 1
ATOM 1339 C C . VAL A 1 163 ? -11.206 -5.077 1.760 1.00 93.56 163 VAL A C 1
ATOM 1341 O O . VAL A 1 163 ? -10.204 -4.579 1.254 1.00 93.56 163 VAL A O 1
ATOM 1344 N N . TYR A 1 164 ? -12.326 -5.307 1.075 1.00 96.38 164 TYR A N 1
ATOM 1345 C CA . TYR A 1 164 ? -12.482 -4.999 -0.346 1.00 96.38 164 TYR A CA 1
ATOM 1346 C C . TYR A 1 164 ? -12.264 -3.516 -0.649 1.00 96.38 164 TYR A C 1
ATOM 1348 O O . TYR A 1 164 ? -11.625 -3.165 -1.635 1.00 96.38 164 TYR A O 1
ATOM 1356 N N . LEU A 1 165 ? -12.756 -2.637 0.222 1.00 94.25 165 LEU A N 1
ATOM 1357 C CA . LEU A 1 165 ? -12.607 -1.199 0.058 1.00 94.25 165 LEU A CA 1
ATOM 1358 C C . LEU A 1 165 ? -11.143 -0.767 0.189 1.00 94.25 165 LEU A C 1
ATOM 1360 O O . LEU A 1 165 ? -10.665 0.006 -0.633 1.00 94.25 165 LEU A O 1
ATOM 1364 N N . ILE A 1 166 ? -10.416 -1.298 1.176 1.00 89.44 166 ILE A N 1
ATOM 1365 C CA . ILE A 1 166 ? -8.990 -1.013 1.381 1.00 89.44 166 ILE A CA 1
ATOM 1366 C C . ILE A 1 166 ? -8.156 -1.536 0.209 1.00 89.44 166 ILE A C 1
ATOM 1368 O O . ILE A 1 166 ? -7.350 -0.788 -0.339 1.00 89.44 166 ILE A O 1
ATOM 1372 N N . LEU A 1 167 ? -8.374 -2.788 -0.203 1.00 93.38 167 LEU A N 1
ATOM 1373 C CA . LEU A 1 167 ? -7.645 -3.396 -1.321 1.00 93.38 167 LEU A CA 1
ATOM 1374 C C . LEU A 1 167 ? -8.018 -2.802 -2.679 1.00 93.38 167 LEU A C 1
ATOM 1376 O O . LEU A 1 167 ? -7.229 -2.894 -3.612 1.00 93.38 167 LEU A O 1
ATOM 1380 N N . GLY A 1 168 ? -9.201 -2.203 -2.811 1.00 95.31 168 GLY A N 1
ATOM 1381 C CA . GLY A 1 168 ? -9.576 -1.488 -4.023 1.00 95.31 168 GLY A CA 1
ATOM 1382 C C . GLY A 1 168 ? -9.005 -0.075 -4.088 1.00 95.31 168 GLY A C 1
ATOM 1383 O O . GLY A 1 168 ? -8.578 0.373 -5.146 1.00 95.31 168 GLY A O 1
ATOM 1384 N N . LEU A 1 169 ? -8.964 0.618 -2.952 1.00 92.94 169 LEU A N 1
ATOM 1385 C CA . LEU A 1 169 ? -8.566 2.019 -2.878 1.00 92.94 169 LEU A CA 1
ATOM 1386 C C . LEU A 1 169 ? -7.038 2.177 -2.851 1.00 92.94 169 LEU A C 1
ATOM 1388 O O . LEU A 1 169 ? -6.506 2.943 -3.646 1.00 92.94 169 LEU A O 1
ATOM 1392 N N . ILE A 1 170 ? -6.315 1.420 -2.010 1.00 88.50 170 ILE A N 1
ATOM 1393 C CA . ILE A 1 170 ? -4.855 1.576 -1.859 1.00 88.50 170 ILE A CA 1
ATOM 1394 C C . ILE A 1 170 ? -4.102 1.448 -3.195 1.00 88.50 170 ILE A C 1
ATOM 1396 O O . ILE A 1 170 ? -3.312 2.346 -3.486 1.00 88.50 170 ILE A O 1
ATOM 1400 N N . PRO A 1 171 ? -4.301 0.402 -4.024 1.00 94.00 171 PRO A N 1
ATOM 1401 C CA . PRO A 1 171 ? -3.523 0.248 -5.254 1.00 94.00 171 PRO A CA 1
ATOM 1402 C C . PRO A 1 171 ? -3.839 1.313 -6.306 1.00 94.00 171 PRO A C 1
ATOM 1404 O O . PRO A 1 171 ? -2.933 1.752 -7.013 1.00 94.00 171 PRO A O 1
ATOM 1407 N N . VAL A 1 172 ? -5.100 1.758 -6.387 1.00 95.44 172 VAL A N 1
ATOM 1408 C CA . VAL A 1 172 ? -5.515 2.845 -7.286 1.00 95.44 172 VAL A CA 1
ATOM 1409 C C . VAL A 1 172 ? -4.827 4.141 -6.878 1.00 95.44 172 VAL A C 1
ATOM 1411 O O . VAL A 1 172 ? -4.149 4.746 -7.708 1.00 95.44 172 VAL A O 1
ATOM 1414 N N . THR A 1 173 ? -4.897 4.508 -5.595 1.00 90.88 173 THR A N 1
ATOM 1415 C CA . THR A 1 173 ? -4.232 5.713 -5.091 1.00 90.88 173 THR A CA 1
ATOM 1416 C C . THR A 1 173 ? -2.721 5.630 -5.261 1.00 90.88 173 THR A C 1
ATOM 1418 O O . THR A 1 173 ? -2.103 6.568 -5.759 1.00 90.88 173 THR A O 1
ATOM 1421 N N . ALA A 1 174 ? -2.110 4.496 -4.902 1.00 88.25 174 ALA A N 1
ATOM 1422 C CA . ALA A 1 174 ? -0.673 4.278 -5.047 1.00 88.25 174 ALA A CA 1
ATOM 1423 C C . ALA A 1 174 ? -0.219 4.402 -6.508 1.00 88.25 174 ALA A C 1
ATOM 1425 O O . ALA A 1 174 ? 0.841 4.960 -6.774 1.00 88.25 174 ALA A O 1
ATOM 1426 N N . THR A 1 175 ? -1.035 3.940 -7.453 1.00 93.50 175 THR A N 1
ATOM 1427 C CA . THR A 1 175 ? -0.751 4.026 -8.888 1.00 93.50 175 THR A CA 1
ATOM 1428 C C . THR A 1 175 ? -0.895 5.436 -9.434 1.00 93.50 175 THR A C 1
ATOM 1430 O O . THR A 1 175 ? 0.017 5.928 -10.096 1.00 93.50 175 THR A O 1
ATOM 1433 N N . LEU A 1 176 ? -2.022 6.100 -9.157 1.00 93.94 176 LEU A N 1
ATOM 1434 C CA . LEU A 1 176 ? -2.233 7.494 -9.557 1.00 93.94 176 LEU A CA 1
ATOM 1435 C C . LEU A 1 176 ? -1.104 8.365 -9.021 1.00 93.94 176 LEU A C 1
ATOM 1437 O O . LEU A 1 176 ? -0.574 9.233 -9.713 1.00 93.94 176 LEU A O 1
ATOM 1441 N N . PHE A 1 177 ? -0.687 8.066 -7.799 1.00 88.06 177 PHE A N 1
ATOM 1442 C CA . PHE A 1 177 ? 0.425 8.723 -7.170 1.00 88.06 177 PHE A CA 1
ATOM 1443 C C . PHE A 1 177 ? 1.769 8.417 -7.822 1.00 88.06 177 PHE A C 1
ATOM 1445 O O . PHE A 1 177 ? 2.483 9.365 -8.147 1.00 88.06 177 PHE A O 1
ATOM 1452 N N . LEU A 1 178 ? 2.098 7.144 -8.068 1.00 89.38 178 LEU A N 1
ATOM 1453 C CA . LEU A 1 178 ? 3.303 6.737 -8.791 1.00 89.38 178 LEU A CA 1
ATOM 1454 C C . LEU A 1 178 ? 3.395 7.521 -10.105 1.00 89.38 178 LEU A C 1
ATOM 1456 O O . LEU A 1 178 ? 4.380 8.218 -10.339 1.00 89.38 178 LEU A O 1
ATOM 1460 N N . PHE A 1 179 ? 2.330 7.504 -10.907 1.00 93.81 179 PHE A N 1
ATOM 1461 C CA . PHE A 1 179 ? 2.262 8.192 -12.196 1.00 93.81 179 PHE A CA 1
ATOM 1462 C C . PHE A 1 179 ? 2.235 9.723 -12.105 1.00 93.81 179 PHE A C 1
ATOM 1464 O O . PHE A 1 179 ? 2.480 10.396 -13.103 1.00 93.81 179 PHE A O 1
ATOM 1471 N N . SER A 1 180 ? 2.018 10.296 -10.921 1.00 89.88 180 SER A N 1
ATOM 1472 C CA . SER A 1 180 ? 2.164 11.740 -10.703 1.00 89.88 180 SER A CA 1
ATOM 1473 C C . SER A 1 180 ? 3.621 12.185 -10.500 1.00 89.88 180 SER A C 1
ATOM 1475 O O . SER A 1 180 ? 3.890 13.388 -10.433 1.00 89.88 180 SER A O 1
ATOM 1477 N N . THR A 1 181 ? 4.558 11.234 -10.388 1.00 88.25 181 THR A N 1
ATOM 1478 C CA . THR A 1 181 ? 6.003 11.476 -10.229 1.00 88.25 181 THR A CA 1
ATOM 1479 C C . THR A 1 181 ? 6.764 11.301 -11.545 1.00 88.25 181 THR A C 1
ATOM 1481 O O . THR A 1 181 ? 6.343 10.543 -12.422 1.00 88.25 181 THR A O 1
ATOM 1484 N N . LYS A 1 182 ? 7.944 11.929 -11.668 1.00 86.88 182 LYS A N 1
ATOM 1485 C CA . LYS A 1 182 ? 8.851 11.698 -12.816 1.00 86.88 182 LYS A CA 1
ATOM 1486 C C . LYS A 1 182 ? 9.192 10.211 -13.005 1.00 86.88 182 LYS A C 1
ATOM 1488 O O . LYS A 1 182 ? 9.205 9.726 -14.134 1.00 86.88 182 LYS A O 1
ATOM 1493 N N . SER A 1 183 ? 9.447 9.495 -11.905 1.00 87.06 183 SER A N 1
ATOM 1494 C CA . SER A 1 183 ? 9.778 8.063 -11.933 1.00 87.06 183 SER A CA 1
ATOM 1495 C C . SER A 1 183 ? 8.625 7.237 -12.502 1.00 87.06 183 SER A C 1
ATOM 1497 O O . SER A 1 183 ? 8.819 6.471 -13.440 1.00 87.06 183 SER A O 1
ATOM 1499 N N . GLY A 1 184 ? 7.397 7.463 -12.028 1.00 91.62 184 GLY A N 1
ATOM 1500 C CA . GLY A 1 184 ? 6.244 6.727 -12.541 1.00 91.62 184 GLY A CA 1
ATOM 1501 C C . GLY A 1 184 ? 5.874 7.079 -13.976 1.00 91.62 184 GLY A C 1
ATOM 1502 O O . GLY A 1 184 ? 5.432 6.195 -14.698 1.00 91.62 184 GLY A O 1
ATOM 1503 N N . LEU A 1 185 ? 6.102 8.313 -14.438 1.00 92.88 185 LEU A N 1
ATOM 1504 C CA . LEU A 1 185 ? 5.945 8.649 -15.861 1.00 92.88 185 LEU A CA 1
ATOM 1505 C C . LEU A 1 185 ? 6.971 7.928 -16.740 1.00 92.88 185 LEU A C 1
ATOM 1507 O O . LEU A 1 185 ? 6.652 7.535 -17.861 1.00 92.88 185 LEU A O 1
ATOM 1511 N N . ARG A 1 186 ? 8.191 7.716 -16.232 1.00 91.44 186 ARG A N 1
ATOM 1512 C CA . ARG A 1 186 ? 9.189 6.875 -16.900 1.00 91.44 186 ARG A CA 1
ATOM 1513 C C . ARG A 1 186 ? 8.740 5.424 -16.941 1.00 91.44 186 ARG A C 1
ATOM 1515 O O . ARG A 1 186 ? 8.737 4.851 -18.025 1.00 91.44 186 ARG A O 1
ATOM 1522 N N . THR A 1 187 ? 8.280 4.876 -15.818 1.00 93.56 187 THR A N 1
ATOM 1523 C CA . THR A 1 187 ? 7.688 3.534 -15.784 1.00 93.56 187 THR A CA 1
ATOM 1524 C C . THR A 1 187 ? 6.524 3.427 -16.767 1.00 93.56 187 THR A C 1
ATOM 1526 O O . THR A 1 187 ? 6.467 2.467 -17.519 1.00 93.56 187 THR A O 1
ATOM 1529 N N . LEU A 1 188 ? 5.645 4.433 -16.847 1.00 95.00 188 LEU A N 1
ATOM 1530 C CA . LEU A 1 188 ? 4.538 4.475 -17.806 1.00 95.00 188 LEU A CA 1
ATOM 1531 C C . LEU A 1 188 ? 5.031 4.461 -19.267 1.00 95.00 188 LEU A C 1
ATOM 1533 O O . LEU A 1 188 ? 4.480 3.751 -20.108 1.00 95.00 188 LEU A O 1
ATOM 1537 N N . GLY A 1 189 ? 6.090 5.212 -19.577 1.00 94.44 189 GLY A N 1
ATOM 1538 C CA . GLY A 1 189 ? 6.736 5.185 -20.891 1.00 94.44 189 GLY A CA 1
ATOM 1539 C C . GLY A 1 189 ? 7.387 3.837 -21.215 1.00 94.44 189 GLY A C 1
ATOM 1540 O O . GLY A 1 189 ? 7.336 3.390 -22.353 1.00 94.44 189 GLY A O 1
ATOM 1541 N N . GLU A 1 190 ? 7.965 3.160 -20.224 1.00 94.06 190 GLU A N 1
ATOM 1542 C CA . GLU A 1 190 ? 8.580 1.839 -20.391 1.00 94.06 190 GLU A CA 1
ATOM 1543 C C . GLU A 1 190 ? 7.525 0.740 -20.580 1.00 94.06 190 GLU A C 1
ATOM 1545 O O . GLU A 1 190 ? 7.646 -0.064 -21.499 1.00 94.06 190 GLU A O 1
ATOM 1550 N N . ILE A 1 191 ? 6.444 0.740 -19.792 1.00 95.81 191 ILE A N 1
ATOM 1551 C CA . ILE A 1 191 ? 5.385 -0.280 -19.890 1.00 95.81 191 ILE A CA 1
ATOM 1552 C C . ILE A 1 191 ? 4.500 -0.119 -21.137 1.00 95.81 191 ILE A C 1
ATOM 1554 O O . ILE A 1 191 ? 3.780 -1.049 -21.491 1.00 95.81 191 ILE A O 1
ATOM 1558 N N . THR A 1 192 ? 4.521 1.036 -21.812 1.00 95.50 192 THR A N 1
ATOM 1559 C CA . THR A 1 192 ? 3.782 1.252 -23.075 1.00 95.50 192 THR A CA 1
ATOM 1560 C C . THR A 1 192 ? 4.545 0.786 -24.319 1.00 95.50 192 THR A C 1
ATOM 1562 O O . THR A 1 192 ? 3.975 0.811 -25.414 1.00 95.50 192 THR A O 1
ATOM 1565 N N . LYS A 1 193 ? 5.793 0.326 -24.166 1.00 95.00 193 LYS A N 1
ATOM 1566 C CA . LYS A 1 193 ? 6.577 -0.306 -25.236 1.00 95.00 193 LYS A CA 1
ATOM 1567 C C . LYS A 1 193 ? 6.123 -1.741 -25.487 1.00 95.00 193 LYS A C 1
ATOM 1569 O O . LYS A 1 193 ? 5.660 -2.406 -24.564 1.00 95.00 193 LYS A O 1
ATOM 1574 N N . GLY A 1 194 ? 6.290 -2.197 -26.724 1.00 95.12 194 GLY A N 1
ATOM 1575 C CA . GLY A 1 194 ? 5.963 -3.556 -27.156 1.00 95.12 194 GLY A CA 1
ATOM 1576 C C . GLY A 1 194 ? 4.694 -3.650 -28.008 1.00 95.12 194 GLY A C 1
ATOM 1577 O O . GLY A 1 194 ? 4.036 -2.655 -28.340 1.00 95.12 194 GLY A O 1
ATOM 1578 N N . ALA A 1 195 ? 4.347 -4.879 -28.370 1.00 96.06 195 ALA A N 1
ATOM 1579 C CA . ALA A 1 195 ? 3.167 -5.242 -29.133 1.00 96.06 195 ALA A CA 1
ATOM 1580 C C . ALA A 1 195 ? 1.863 -4.974 -28.364 1.00 96.06 195 ALA A C 1
ATOM 1582 O O . ALA A 1 195 ? 1.790 -4.997 -27.133 1.00 96.06 195 ALA A O 1
ATOM 1583 N N . SER A 1 196 ? 0.789 -4.734 -29.117 1.00 96.56 196 SER A N 1
ATOM 1584 C CA . SER A 1 196 ? -0.552 -4.588 -28.550 1.00 96.56 196 SER A CA 1
ATOM 1585 C C . SER A 1 196 ? -0.963 -5.831 -27.754 1.00 96.56 196 SER A C 1
ATOM 1587 O O . SER A 1 196 ? -0.644 -6.955 -28.138 1.00 96.56 196 SER A O 1
ATOM 1589 N N . PHE A 1 197 ? -1.741 -5.648 -26.685 1.00 95.81 197 PHE A N 1
ATOM 1590 C CA . PHE A 1 197 ? -2.222 -6.764 -25.863 1.00 95.81 197 PHE A CA 1
ATOM 1591 C C . PHE A 1 197 ? -3.153 -7.725 -26.612 1.00 95.81 197 PHE A C 1
ATOM 1593 O O . PHE A 1 197 ? -3.293 -8.870 -26.189 1.00 95.81 197 PHE A O 1
ATOM 1600 N N . PHE A 1 198 ? -3.696 -7.311 -27.763 1.00 97.12 198 PHE A N 1
ATOM 1601 C CA . PHE A 1 198 ? -4.406 -8.191 -28.697 1.00 97.12 198 PHE A CA 1
ATOM 1602 C C . PHE A 1 198 ? -3.555 -9.355 -29.226 1.00 97.12 198 PHE A C 1
ATOM 1604 O O . PHE A 1 198 ? -4.113 -10.332 -29.715 1.00 97.12 198 PHE A O 1
ATOM 1611 N N . ALA A 1 199 ? -2.225 -9.297 -29.094 1.00 97.12 199 ALA A N 1
ATOM 1612 C CA . ALA A 1 199 ? -1.340 -10.416 -29.415 1.00 97.12 199 ALA A CA 1
ATOM 1613 C C . ALA A 1 199 ? -1.498 -11.618 -28.455 1.00 97.12 199 ALA A C 1
ATOM 1615 O O . ALA A 1 199 ? -1.100 -12.732 -28.792 1.00 97.12 199 ALA A O 1
ATOM 1616 N N . SER A 1 200 ? -2.093 -11.429 -27.269 1.00 97.56 200 SER A N 1
ATOM 1617 C CA . SER A 1 200 ? -2.521 -12.517 -26.378 1.00 97.56 200 SER A CA 1
ATOM 1618 C C . SER A 1 200 ? -4.030 -12.471 -26.209 1.00 97.56 200 SER A C 1
ATOM 1620 O O . SER A 1 200 ? -4.588 -11.552 -25.599 1.00 97.56 200 SER A O 1
ATOM 1622 N N . TRP A 1 201 ? -4.698 -13.502 -26.721 1.00 97.75 201 TRP A N 1
ATOM 1623 C CA . TRP A 1 201 ? -6.133 -13.664 -26.526 1.00 97.75 201 TRP A CA 1
ATOM 1624 C C . TRP A 1 201 ? -6.467 -13.860 -25.039 1.00 97.75 201 TRP A C 1
ATOM 1626 O O . TRP A 1 201 ? -7.510 -13.390 -24.597 1.00 97.75 201 TRP A O 1
ATOM 1636 N N . GLU A 1 202 ? -5.564 -14.458 -24.252 1.00 98.00 202 GLU A N 1
ATOM 1637 C CA . GLU A 1 202 ? -5.719 -14.687 -22.812 1.00 98.00 202 GLU A CA 1
ATOM 1638 C C . GLU A 1 202 ? -5.803 -13.364 -22.035 1.00 98.00 202 GLU A C 1
ATOM 1640 O O . GLU A 1 202 ? -6.755 -13.129 -21.283 1.00 98.00 202 GLU A O 1
ATOM 1645 N N . ILE A 1 203 ? -4.846 -12.456 -22.269 1.00 97.50 203 ILE A N 1
ATOM 1646 C CA . ILE A 1 203 ? -4.830 -11.125 -21.644 1.00 97.50 203 ILE A CA 1
ATOM 1647 C C . ILE A 1 203 ? -6.024 -10.302 -22.133 1.00 97.50 203 ILE A C 1
ATOM 1649 O O . ILE A 1 203 ? -6.730 -9.699 -21.324 1.00 97.50 203 ILE A O 1
ATOM 1653 N N . THR A 1 204 ? -6.285 -10.307 -23.443 1.00 98.12 204 THR A N 1
ATOM 1654 C CA . THR A 1 204 ? -7.411 -9.577 -24.048 1.00 98.12 204 THR A CA 1
ATOM 1655 C C . THR A 1 204 ? -8.742 -10.004 -23.441 1.00 98.12 204 THR A C 1
ATOM 1657 O O . THR A 1 204 ? -9.526 -9.163 -22.997 1.00 98.12 204 THR A O 1
ATOM 1660 N N . PHE A 1 205 ? -8.986 -11.314 -23.378 1.00 98.12 205 PHE A N 1
ATOM 1661 C CA . PHE A 1 205 ? -10.201 -11.877 -22.813 1.00 98.12 205 PHE A CA 1
ATOM 1662 C C . PHE A 1 205 ? -10.328 -11.535 -21.327 1.00 98.12 205 PHE A C 1
ATOM 1664 O O . PHE A 1 205 ? -11.385 -11.081 -20.892 1.00 98.12 205 PHE A O 1
ATOM 1671 N N . SER A 1 206 ? -9.247 -11.660 -20.551 1.00 98.06 206 SER A N 1
ATOM 1672 C CA . SER A 1 206 ? -9.268 -11.317 -19.127 1.00 98.06 206 SER A CA 1
ATOM 1673 C C . SER A 1 206 ? -9.600 -9.842 -18.881 1.00 98.06 206 SER A C 1
ATOM 1675 O O . SER A 1 206 ? -10.414 -9.539 -18.007 1.00 98.06 206 SER A O 1
ATOM 1677 N N . LEU A 1 207 ? -8.996 -8.918 -19.636 1.00 97.69 207 LEU A N 1
ATOM 1678 C CA . LEU A 1 207 ? -9.277 -7.484 -19.517 1.00 97.69 207 LEU A CA 1
ATOM 1679 C C . LEU A 1 207 ? -10.724 -7.164 -19.896 1.00 97.69 207 LEU A C 1
ATOM 1681 O O . LEU A 1 207 ? -11.376 -6.368 -19.218 1.00 97.69 207 LEU A O 1
ATOM 1685 N N . PHE A 1 208 ? -11.244 -7.819 -20.935 1.00 97.94 208 PHE A N 1
ATOM 1686 C CA . PHE A 1 208 ? -12.637 -7.682 -21.342 1.00 97.94 208 PHE A CA 1
ATOM 1687 C C . PHE A 1 208 ? -13.604 -8.175 -20.256 1.00 97.94 208 PHE A C 1
ATOM 1689 O O . PHE A 1 208 ? -14.541 -7.459 -19.899 1.00 97.94 208 PHE A O 1
ATOM 1696 N N . VAL A 1 209 ? -13.345 -9.345 -19.659 1.00 98.12 209 VAL A N 1
ATOM 1697 C CA . VAL A 1 209 ? -14.144 -9.885 -18.545 1.00 98.12 209 VAL A CA 1
ATOM 1698 C C . VAL A 1 209 ? -14.150 -8.924 -17.356 1.00 98.12 209 VAL A C 1
ATOM 1700 O O . VAL A 1 209 ? -15.210 -8.679 -16.771 1.00 98.12 209 VAL A O 1
ATOM 1703 N N . PHE A 1 210 ? -13.003 -8.332 -17.010 1.00 98.00 210 PHE A N 1
ATOM 1704 C CA . PHE A 1 210 ? -12.950 -7.335 -15.944 1.00 98.00 210 PHE A CA 1
ATOM 1705 C C . PHE A 1 210 ? -13.740 -6.077 -16.285 1.00 98.00 210 PHE A C 1
ATOM 1707 O O . PHE A 1 210 ? -14.525 -5.626 -15.454 1.00 98.00 210 PHE A O 1
ATOM 1714 N N . LEU A 1 211 ? -13.597 -5.541 -17.498 1.00 97.94 211 LEU A N 1
ATOM 1715 C CA . LEU A 1 211 ? -14.325 -4.350 -17.929 1.00 97.94 211 LEU A CA 1
ATOM 1716 C C . LEU A 1 211 ? -15.845 -4.564 -17.863 1.00 97.94 211 LEU A C 1
ATOM 1718 O O . LEU A 1 211 ? -16.555 -3.758 -17.259 1.00 97.94 211 LEU A O 1
ATOM 1722 N N . VAL A 1 212 ? -16.341 -5.679 -18.411 1.00 98.19 212 VAL A N 1
ATOM 1723 C CA . VAL A 1 212 ? -17.769 -6.040 -18.364 1.00 98.19 212 VAL A CA 1
ATOM 1724 C C . VAL A 1 212 ? -18.245 -6.195 -16.919 1.00 98.19 212 VAL A C 1
ATOM 1726 O O . VAL A 1 212 ? -19.306 -5.683 -16.559 1.00 98.19 212 VAL A O 1
ATOM 1729 N N . SER A 1 213 ? -17.444 -6.835 -16.065 1.00 98.12 213 SER A N 1
ATOM 1730 C CA . SER A 1 213 ? -17.765 -7.009 -14.644 1.00 98.12 213 SER A CA 1
ATOM 1731 C C . SER A 1 213 ? -17.834 -5.672 -13.899 1.00 98.12 213 SER A C 1
ATOM 1733 O O . SER A 1 213 ? -18.768 -5.445 -13.129 1.00 98.12 213 SER A O 1
ATOM 1735 N N . ILE A 1 214 ? -16.892 -4.757 -14.150 1.00 98.06 214 ILE A N 1
ATOM 1736 C CA . ILE A 1 214 ? -16.872 -3.412 -13.558 1.00 98.06 214 ILE A CA 1
ATOM 1737 C C . ILE A 1 214 ? -18.131 -2.650 -13.957 1.00 98.06 214 ILE A C 1
ATOM 1739 O O . ILE A 1 214 ? -18.827 -2.125 -13.088 1.00 98.06 214 ILE A O 1
ATOM 1743 N N . VAL A 1 215 ? -18.448 -2.616 -15.255 1.00 98.12 215 VAL A N 1
ATOM 1744 C CA . VAL A 1 215 ? -19.633 -1.919 -15.770 1.00 98.12 215 VAL A CA 1
ATOM 1745 C C . VAL A 1 215 ? -20.907 -2.527 -15.181 1.00 98.12 215 VAL A C 1
ATOM 1747 O O . VAL A 1 215 ? -21.746 -1.792 -14.663 1.00 98.12 215 VAL A O 1
ATOM 1750 N N . GLY A 1 216 ? -21.029 -3.857 -15.170 1.00 98.31 216 GLY A N 1
ATOM 1751 C CA . GLY A 1 216 ? -22.183 -4.557 -14.604 1.00 98.31 216 GLY A CA 1
ATOM 1752 C C . GLY A 1 216 ? -22.395 -4.259 -13.117 1.00 98.31 216 GLY A C 1
ATOM 1753 O O . GLY A 1 216 ? -23.507 -3.915 -12.704 1.00 98.31 216 GLY A O 1
ATOM 1754 N N . ILE A 1 217 ? -21.333 -4.319 -12.304 1.00 98.12 217 ILE A N 1
ATOM 1755 C CA . ILE A 1 217 ? -21.419 -4.018 -10.867 1.00 98.12 217 ILE A CA 1
ATOM 1756 C C . ILE A 1 217 ? -21.691 -2.527 -10.636 1.00 98.12 217 ILE A C 1
ATOM 1758 O O . ILE A 1 217 ? -22.484 -2.195 -9.754 1.00 98.12 217 ILE A O 1
ATOM 1762 N N . LEU A 1 218 ? -21.090 -1.626 -11.419 1.00 97.88 218 LEU A N 1
ATOM 1763 C CA . LEU A 1 218 ? -21.319 -0.184 -11.314 1.00 97.88 218 LEU A CA 1
ATOM 1764 C C . LEU A 1 218 ? -22.780 0.173 -11.623 1.00 97.88 218 LEU A C 1
ATOM 1766 O O . LEU A 1 218 ? -23.408 0.890 -10.842 1.00 97.88 218 LEU A O 1
ATOM 1770 N N . VAL A 1 219 ? -23.346 -0.376 -12.705 1.00 98.19 219 VAL A N 1
ATOM 1771 C CA . VAL A 1 219 ? -24.765 -0.208 -13.063 1.00 98.19 219 VAL A CA 1
ATOM 1772 C C . VAL A 1 219 ? -25.664 -0.773 -11.965 1.00 98.19 219 VAL A C 1
ATOM 1774 O O . VAL A 1 219 ? -26.588 -0.092 -11.513 1.00 98.19 219 VAL A O 1
ATOM 1777 N N . TYR A 1 220 ? -25.371 -1.977 -11.463 1.00 98.12 220 TYR A N 1
ATOM 1778 C CA . TYR A 1 220 ? -26.118 -2.566 -10.352 1.00 98.12 220 TYR A CA 1
ATOM 1779 C C . TYR A 1 220 ? -26.064 -1.682 -9.096 1.00 98.12 220 TYR A C 1
ATOM 1781 O O . TYR A 1 220 ? -27.103 -1.389 -8.498 1.00 98.12 220 TYR A O 1
ATOM 1789 N N . ALA A 1 221 ? -24.880 -1.207 -8.711 1.00 97.25 221 ALA A N 1
ATOM 1790 C CA . ALA A 1 221 ? -24.682 -0.374 -7.532 1.00 97.25 221 ALA A CA 1
ATOM 1791 C C . ALA A 1 221 ? -25.388 0.986 -7.651 1.00 97.25 221 ALA A C 1
ATOM 1793 O O . ALA A 1 221 ? -26.015 1.426 -6.683 1.00 97.25 221 ALA A O 1
ATOM 1794 N N . LEU A 1 222 ? -25.360 1.610 -8.833 1.00 96.81 222 LEU A N 1
ATOM 1795 C CA . LEU A 1 222 ? -26.128 2.817 -9.145 1.00 96.81 222 LEU A CA 1
ATOM 1796 C C . LEU A 1 222 ? -27.637 2.566 -9.061 1.00 96.81 222 LEU A C 1
ATOM 1798 O O . LEU A 1 222 ? -28.339 3.317 -8.388 1.00 96.81 222 LEU A O 1
ATOM 1802 N N . SER A 1 223 ? -28.133 1.474 -9.656 1.00 97.75 223 SER A N 1
ATOM 1803 C CA . SER A 1 223 ? -29.564 1.119 -9.642 1.00 97.75 223 SER A CA 1
ATOM 1804 C C . SER A 1 223 ? -30.111 0.909 -8.226 1.00 97.75 223 SER A C 1
ATOM 1806 O O . SER A 1 223 ? -31.283 1.155 -7.946 1.00 97.75 223 SER A O 1
ATOM 1808 N N . LYS A 1 224 ? -29.250 0.450 -7.312 1.00 97.56 224 LYS A N 1
ATOM 1809 C CA . LYS A 1 224 ? -29.579 0.202 -5.907 1.00 97.56 224 LYS A CA 1
ATOM 1810 C C . LYS A 1 224 ? -29.199 1.365 -4.987 1.00 97.56 224 LYS A C 1
ATOM 1812 O O . LYS A 1 224 ? -29.310 1.200 -3.775 1.00 97.56 224 LYS A O 1
ATOM 1817 N N . ASN A 1 225 ? -28.774 2.510 -5.534 1.00 96.06 225 ASN A N 1
ATOM 1818 C CA . ASN A 1 225 ? -28.306 3.684 -4.788 1.00 96.06 225 ASN A CA 1
ATOM 1819 C C . ASN A 1 225 ? -27.231 3.349 -3.731 1.00 96.06 225 ASN A C 1
ATOM 1821 O O . ASN A 1 225 ? -27.173 3.971 -2.673 1.00 96.06 225 ASN A O 1
ATOM 1825 N N . LEU A 1 226 ? -26.387 2.345 -4.001 1.00 95.06 226 LEU A N 1
ATOM 1826 C CA . LEU A 1 226 ? -25.293 1.940 -3.107 1.00 95.06 226 LEU A CA 1
ATOM 1827 C C . LEU A 1 226 ? -24.083 2.875 -3.226 1.00 95.06 226 LEU A C 1
ATOM 1829 O O . LEU A 1 226 ? -23.270 2.964 -2.310 1.00 95.06 226 LEU A O 1
ATOM 1833 N N . ILE A 1 227 ? -23.961 3.564 -4.362 1.00 95.06 227 ILE A N 1
ATOM 1834 C CA . ILE A 1 227 ? -22.867 4.482 -4.673 1.00 95.06 227 ILE A CA 1
ATOM 1835 C C . ILE A 1 227 ? -23.443 5.868 -4.943 1.00 95.06 227 ILE A C 1
ATOM 1837 O O . ILE A 1 227 ? -24.470 6.020 -5.606 1.00 95.06 227 ILE A O 1
ATOM 1841 N N . PHE A 1 228 ? -22.771 6.892 -4.423 1.00 93.06 228 PHE A N 1
ATOM 1842 C CA . PHE A 1 228 ? -23.139 8.280 -4.671 1.00 93.06 228 PHE A CA 1
ATOM 1843 C C . PHE A 1 228 ? -22.837 8.660 -6.132 1.00 93.06 228 PHE A C 1
ATOM 1845 O O . PHE A 1 228 ? -21.804 8.272 -6.664 1.00 93.06 228 PHE A O 1
ATOM 1852 N N . LYS A 1 229 ? -23.696 9.431 -6.812 1.00 95.00 229 LYS A N 1
ATOM 1853 C CA . LYS A 1 229 ? -23.532 9.692 -8.261 1.00 95.00 229 LYS A CA 1
ATOM 1854 C C . LYS A 1 229 ? -22.153 10.287 -8.640 1.00 95.00 229 LYS A C 1
ATOM 1856 O O . LYS A 1 229 ? -21.538 9.761 -9.562 1.00 95.00 229 LYS A O 1
ATOM 1861 N N . PRO A 1 230 ? -21.609 11.295 -7.926 1.00 91.00 230 PRO A N 1
ATOM 1862 C CA . PRO A 1 230 ? -20.230 11.754 -8.131 1.00 91.00 230 PRO A CA 1
ATOM 1863 C C . PRO A 1 230 ? -19.160 10.679 -7.913 1.00 91.00 230 PRO A C 1
ATOM 1865 O O . PRO A 1 230 ? -18.187 10.636 -8.653 1.00 91.00 230 PRO A O 1
ATOM 1868 N N . GLU A 1 231 ? -19.345 9.795 -6.929 1.00 93.00 231 GLU A N 1
ATOM 1869 C CA . GLU A 1 231 ? -18.435 8.669 -6.678 1.00 93.00 231 GLU A CA 1
ATOM 1870 C C . GLU A 1 231 ? -18.424 7.718 -7.887 1.00 93.00 231 GLU A C 1
ATOM 1872 O O . GLU A 1 231 ? -17.359 7.343 -8.365 1.00 93.00 231 GLU A O 1
ATOM 1877 N N . ALA A 1 232 ? -19.594 7.410 -8.454 1.00 96.00 232 ALA A N 1
ATOM 1878 C CA . ALA A 1 232 ? -19.704 6.611 -9.673 1.00 96.00 232 ALA A CA 1
ATOM 1879 C C . ALA A 1 232 ? -19.084 7.291 -10.904 1.00 96.00 232 ALA A C 1
ATOM 1881 O O . ALA A 1 232 ? -18.470 6.608 -11.720 1.00 96.00 232 ALA A O 1
ATOM 1882 N N . LEU A 1 233 ? -19.208 8.619 -11.029 1.00 94.75 233 LEU A N 1
ATOM 1883 C CA . LEU A 1 233 ? -18.566 9.387 -12.101 1.00 94.75 233 LEU A CA 1
ATOM 1884 C C . LEU A 1 233 ? -17.042 9.265 -12.012 1.00 94.75 233 LEU A C 1
ATOM 1886 O O . LEU A 1 233 ? -16.406 8.946 -13.011 1.00 94.75 233 LEU A O 1
ATOM 1890 N N . VAL A 1 234 ? -16.464 9.446 -10.819 1.00 93.88 234 VAL A N 1
ATOM 1891 C CA . VAL A 1 234 ? -15.016 9.290 -10.600 1.00 93.88 234 VAL A CA 1
ATOM 1892 C C . VAL A 1 234 ? -14.561 7.871 -10.946 1.00 93.88 234 VAL A C 1
ATOM 1894 O O . VAL A 1 234 ? -13.569 7.713 -11.651 1.00 93.88 234 VAL A O 1
ATOM 1897 N N . ILE A 1 235 ? -15.304 6.840 -10.528 1.00 96.44 235 ILE A N 1
ATOM 1898 C CA . ILE A 1 235 ? -14.991 5.447 -10.887 1.00 96.44 235 ILE A CA 1
ATOM 1899 C C . ILE A 1 235 ? -15.043 5.255 -12.405 1.00 96.44 235 ILE A C 1
ATOM 1901 O O . ILE A 1 235 ? -14.106 4.709 -12.976 1.00 96.44 235 ILE A O 1
ATOM 1905 N N . GLY A 1 236 ? -16.095 5.738 -13.071 1.00 97.19 236 GLY A N 1
ATOM 1906 C CA . GLY A 1 236 ? -16.216 5.669 -14.528 1.00 97.19 236 GLY A CA 1
ATOM 1907 C C . GLY A 1 236 ? -15.055 6.365 -15.240 1.00 97.19 236 GLY A C 1
ATOM 1908 O O . GLY A 1 236 ? -14.478 5.803 -16.166 1.00 97.19 236 GLY A O 1
ATOM 1909 N N . PHE A 1 237 ? -14.652 7.542 -14.758 1.00 96.50 237 PHE A N 1
ATOM 1910 C CA . PHE A 1 237 ? -13.494 8.263 -15.277 1.00 96.50 237 PHE A CA 1
ATOM 1911 C C . PHE A 1 237 ? -12.195 7.461 -15.114 1.00 96.50 237 PHE A C 1
ATOM 1913 O O . PHE A 1 237 ? -11.427 7.360 -16.066 1.00 96.50 237 PHE A O 1
ATOM 1920 N N . LEU A 1 238 ? -11.959 6.846 -13.949 1.00 96.44 238 LEU A N 1
ATOM 1921 C CA . LEU A 1 238 ? -10.776 6.008 -13.715 1.00 96.44 238 LEU A CA 1
ATOM 1922 C C . LEU A 1 238 ? -10.751 4.769 -14.617 1.00 96.44 238 LEU A C 1
ATOM 1924 O O . LEU A 1 238 ? -9.702 4.428 -15.156 1.00 96.44 238 LEU A O 1
ATOM 1928 N N . VAL A 1 239 ? -11.900 4.124 -14.835 1.00 97.81 239 VAL A N 1
ATOM 1929 C CA . VAL A 1 239 ? -12.018 2.981 -15.756 1.00 97.81 239 VAL A CA 1
ATOM 1930 C C . VAL A 1 239 ? -11.670 3.398 -17.182 1.00 97.81 239 VAL A C 1
ATOM 1932 O O . VAL A 1 239 ? -10.896 2.709 -17.846 1.00 97.81 239 VAL A O 1
ATOM 1935 N N . VAL A 1 240 ? -12.192 4.538 -17.645 1.00 97.56 240 VAL A N 1
ATOM 1936 C CA . VAL A 1 240 ? -11.873 5.088 -18.971 1.00 97.56 240 VAL A CA 1
ATOM 1937 C C . VAL A 1 240 ? -10.388 5.432 -19.068 1.00 97.56 240 VAL A C 1
ATOM 1939 O O . VAL A 1 240 ? -9.736 5.024 -20.023 1.00 97.56 240 VAL A O 1
ATOM 1942 N N . LEU A 1 241 ? -9.832 6.116 -18.067 1.00 96.44 241 LEU A N 1
ATOM 1943 C CA . LEU A 1 241 ? -8.418 6.480 -18.018 1.00 96.44 241 LEU A CA 1
ATOM 1944 C C . LEU A 1 241 ? -7.508 5.250 -18.117 1.00 96.44 241 LEU A C 1
ATOM 1946 O O . LEU A 1 241 ? -6.604 5.221 -18.946 1.00 96.44 241 LEU A O 1
ATOM 1950 N N . PHE A 1 242 ? -7.747 4.225 -17.298 1.00 97.12 242 PHE A N 1
ATOM 1951 C CA . PHE A 1 242 ? -6.934 3.009 -17.311 1.00 97.12 242 PHE A CA 1
ATOM 1952 C C . PHE A 1 242 ? -7.139 2.197 -18.592 1.00 97.12 242 PHE A C 1
ATOM 1954 O O . PHE A 1 242 ? -6.173 1.658 -19.123 1.00 97.12 242 PHE A O 1
ATOM 1961 N N . SER A 1 243 ? -8.348 2.196 -19.159 1.00 97.25 243 SER A N 1
ATOM 1962 C CA . SER A 1 243 ? -8.575 1.629 -20.493 1.00 97.25 243 SER A CA 1
ATOM 1963 C C . SER A 1 243 ? -7.712 2.342 -21.536 1.00 97.25 243 SER A C 1
ATOM 1965 O O . SER A 1 243 ? -6.982 1.682 -22.265 1.00 97.25 243 SER A O 1
ATOM 1967 N N . ILE A 1 244 ? -7.715 3.682 -21.562 1.00 96.38 244 ILE A N 1
ATOM 1968 C CA . ILE A 1 244 ? -6.871 4.473 -22.472 1.00 96.38 244 ILE A CA 1
ATOM 1969 C C . ILE A 1 244 ? -5.397 4.092 -22.302 1.00 96.38 244 ILE A C 1
ATOM 1971 O O . ILE A 1 244 ? -4.728 3.878 -23.307 1.00 96.38 244 ILE A O 1
ATOM 1975 N N . ILE A 1 245 ? -4.907 3.931 -21.065 1.00 95.56 245 ILE A N 1
ATOM 1976 C CA . ILE A 1 245 ? -3.519 3.519 -20.798 1.00 95.56 245 ILE A CA 1
ATOM 1977 C C . ILE A 1 245 ? -3.180 2.168 -21.444 1.00 95.56 245 ILE A C 1
ATOM 1979 O O . ILE A 1 245 ? -2.103 2.039 -22.023 1.00 95.56 245 ILE A O 1
ATOM 1983 N N . ALA A 1 246 ? -4.088 1.187 -21.415 1.00 95.88 246 ALA A N 1
ATOM 1984 C CA . ALA A 1 246 ? -3.869 -0.104 -22.079 1.00 95.88 246 ALA A CA 1
ATOM 1985 C C . ALA A 1 246 ? -3.767 0.024 -23.611 1.00 95.88 246 ALA A C 1
ATOM 1987 O O . ALA A 1 246 ? -3.060 -0.757 -24.250 1.00 95.88 246 ALA A O 1
ATOM 1988 N N . PHE A 1 247 ? -4.448 1.014 -24.196 1.00 96.25 247 PHE A N 1
ATOM 1989 C CA . PHE A 1 247 ? -4.448 1.286 -25.636 1.00 96.25 247 PHE A CA 1
ATOM 1990 C C . PHE A 1 247 ? -3.382 2.290 -26.087 1.00 96.25 247 PHE A C 1
ATOM 1992 O O . PHE A 1 247 ? -3.241 2.503 -27.293 1.00 96.25 247 PHE A O 1
ATOM 1999 N N . LEU A 1 248 ? -2.628 2.907 -25.170 1.00 92.94 248 LEU A N 1
ATOM 2000 C CA . LEU A 1 248 ? -1.665 3.940 -25.545 1.00 92.94 248 LEU A CA 1
ATOM 2001 C C . LEU A 1 248 ? -0.640 3.386 -26.545 1.00 92.94 248 LEU A C 1
ATOM 2003 O O . LEU A 1 248 ? -0.030 2.341 -26.285 1.00 92.94 248 LEU A O 1
ATOM 2007 N N . PRO A 1 249 ? -0.413 4.061 -27.690 1.00 92.56 249 PRO A N 1
ATOM 2008 C CA . PRO A 1 249 ? 0.748 3.766 -28.516 1.00 92.56 249 PRO A CA 1
ATOM 2009 C C . PRO A 1 249 ? 2.018 4.112 -27.733 1.00 92.56 249 PRO A C 1
ATOM 2011 O O . PRO A 1 249 ? 1.941 4.852 -26.751 1.00 92.56 249 PRO A O 1
ATOM 2014 N N . GLU A 1 250 ? 3.168 3.586 -28.158 1.00 91.62 250 GLU A N 1
ATOM 2015 C CA . GLU A 1 250 ? 4.452 3.888 -27.518 1.00 91.62 250 GLU A CA 1
ATOM 2016 C C . GLU A 1 250 ? 4.614 5.409 -27.361 1.00 91.62 250 GLU A C 1
ATOM 2018 O O . GLU A 1 250 ? 4.553 6.161 -28.336 1.00 91.62 250 GLU A O 1
ATOM 2023 N N . GLN A 1 251 ? 4.733 5.872 -26.114 1.00 85.25 251 GLN A N 1
ATOM 2024 C CA . GLN A 1 251 ? 4.827 7.295 -25.800 1.00 85.25 251 GLN A CA 1
ATOM 2025 C C . GLN A 1 251 ? 6.270 7.666 -25.478 1.00 85.25 251 GLN A C 1
ATOM 2027 O O . GLN A 1 251 ? 6.854 7.185 -24.505 1.00 85.25 251 GLN A O 1
ATOM 2032 N N . THR A 1 252 ? 6.817 8.642 -26.198 1.00 84.94 252 THR A N 1
ATOM 2033 C CA . THR A 1 252 ? 8.030 9.340 -25.760 1.00 84.94 252 THR A CA 1
ATOM 2034 C C . THR A 1 252 ? 7.659 10.344 -24.664 1.00 84.94 252 THR A C 1
ATOM 2036 O O . THR A 1 252 ? 7.426 11.522 -24.938 1.00 84.94 252 THR A O 1
ATOM 2039 N N . MET A 1 253 ? 7.553 9.884 -23.411 1.00 86.75 253 MET A N 1
ATOM 2040 C CA . MET A 1 253 ? 7.232 10.734 -22.242 1.00 86.75 253 MET A CA 1
ATOM 2041 C C . MET A 1 253 ? 8.334 11.754 -21.919 1.00 86.75 253 MET A C 1
ATOM 2043 O O . MET A 1 253 ? 8.101 12.785 -21.289 1.00 86.75 253 MET A O 1
ATOM 2047 N N . PHE A 1 254 ? 9.545 11.474 -22.377 1.00 82.88 254 PHE A N 1
ATOM 2048 C CA . PHE A 1 254 ? 10.717 12.309 -22.192 1.00 82.88 254 PHE A CA 1
ATOM 2049 C C . PHE A 1 254 ? 11.225 12.729 -23.561 1.00 82.88 254 PHE A C 1
ATOM 2051 O O . PHE A 1 254 ? 11.142 11.949 -24.514 1.00 82.88 254 PHE A O 1
ATOM 2058 N N . LEU A 1 255 ? 11.731 13.959 -23.672 1.00 76.31 255 LEU A N 1
ATOM 2059 C CA . LEU A 1 255 ? 12.436 14.368 -24.880 1.00 76.31 255 LEU A CA 1
ATOM 2060 C C . LEU A 1 255 ? 13.626 13.428 -25.036 1.00 76.31 255 LEU A C 1
ATOM 2062 O O . LEU A 1 255 ? 14.517 13.408 -24.188 1.00 76.31 255 LEU A O 1
ATOM 2066 N N . GLN A 1 256 ? 13.595 12.605 -26.085 1.00 69.75 256 GLN A N 1
ATOM 2067 C CA . GLN A 1 256 ? 14.668 11.679 -26.399 1.00 69.75 256 GLN A CA 1
ATOM 2068 C C . GLN A 1 256 ? 15.894 12.529 -26.711 1.00 69.75 256 GLN A C 1
ATOM 2070 O O . GLN A 1 256 ? 16.028 13.079 -27.805 1.00 69.75 256 GLN A O 1
ATOM 2075 N N . GLN A 1 257 ? 16.742 12.719 -25.701 1.00 59.91 257 GLN A N 1
ATOM 2076 C CA . GLN A 1 257 ? 17.994 13.436 -25.830 1.00 59.91 257 GLN A CA 1
ATOM 2077 C C . GLN A 1 257 ? 18.835 12.576 -26.766 1.00 59.91 257 GLN A C 1
ATOM 2079 O O . GLN A 1 257 ? 19.331 11.514 -26.391 1.00 59.91 257 GLN A O 1
ATOM 2084 N N . ARG A 1 258 ? 18.804 12.958 -28.046 1.00 52.88 258 ARG A N 1
ATOM 2085 C CA . ARG A 1 258 ? 19.380 12.228 -29.170 1.00 52.88 258 ARG A CA 1
ATOM 2086 C C . ARG A 1 258 ? 20.788 11.806 -28.751 1.00 52.88 258 ARG A C 1
ATOM 2088 O O . ARG A 1 258 ? 21.571 12.671 -28.378 1.00 52.88 258 ARG A O 1
ATOM 2095 N N . MET A 1 259 ? 21.030 10.493 -28.732 1.00 50.00 259 MET A N 1
ATOM 2096 C CA . MET A 1 259 ? 22.235 9.814 -28.244 1.00 50.00 259 MET A CA 1
ATOM 2097 C C . MET A 1 259 ? 23.541 10.466 -28.740 1.00 50.00 259 MET A C 1
ATOM 2099 O O . MET A 1 259 ? 24.171 9.978 -29.673 1.00 50.00 259 MET A O 1
ATOM 2103 N N . GLN A 1 260 ? 23.991 11.545 -28.106 1.00 48.91 260 GLN A N 1
ATOM 2104 C CA . GLN A 1 260 ? 25.357 12.032 -28.236 1.00 48.91 260 GLN A CA 1
ATOM 2105 C C . GLN A 1 260 ? 26.167 11.491 -27.056 1.00 48.91 260 GLN A C 1
ATOM 2107 O O . GLN A 1 260 ? 26.314 12.110 -26.012 1.00 48.91 260 GLN A O 1
ATOM 2112 N N . GLN A 1 261 ? 26.643 10.265 -27.290 1.00 47.72 261 GLN A N 1
ATOM 2113 C CA . GLN A 1 261 ? 27.983 9.771 -26.971 1.00 47.72 261 GLN A CA 1
ATOM 2114 C C . GLN A 1 261 ? 28.441 9.733 -25.491 1.00 47.72 261 GLN A C 1
ATOM 2116 O O . GLN A 1 261 ? 29.111 10.621 -24.978 1.00 47.72 261 GLN A O 1
ATOM 2121 N N . TRP A 1 262 ? 28.192 8.571 -24.873 1.00 51.75 262 TRP A N 1
ATOM 2122 C CA . TRP A 1 262 ? 29.154 7.753 -24.104 1.00 51.75 262 TRP A CA 1
ATOM 2123 C C . TRP A 1 262 ? 29.882 8.302 -22.864 1.00 51.75 262 TRP A C 1
ATOM 2125 O O . TRP A 1 262 ? 30.764 7.609 -22.357 1.00 51.75 262 TRP A O 1
ATOM 2135 N N . ARG A 1 263 ? 29.518 9.448 -22.283 1.00 52.34 263 ARG A N 1
ATOM 2136 C CA . ARG A 1 263 ? 29.951 9.744 -20.903 1.00 52.34 263 ARG A CA 1
ATOM 2137 C C . ARG A 1 263 ? 28.827 9.494 -19.919 1.00 52.34 263 ARG A C 1
ATOM 2139 O O . ARG A 1 263 ? 27.720 9.984 -20.103 1.00 52.34 263 ARG A O 1
ATOM 2146 N N . TYR A 1 264 ? 29.163 8.742 -18.872 1.00 50.97 264 TYR A N 1
ATOM 2147 C CA . TYR A 1 264 ? 28.407 8.503 -17.644 1.00 50.97 264 TYR A CA 1
ATOM 2148 C C . TYR A 1 264 ? 28.110 9.819 -16.885 1.00 50.97 264 TYR A C 1
ATOM 2150 O O . TYR A 1 264 ? 28.404 9.942 -15.698 1.00 50.97 264 TYR A O 1
ATOM 2158 N N . GLU A 1 265 ? 27.548 10.837 -17.546 1.00 45.78 265 GLU A N 1
ATOM 2159 C CA . GLU A 1 265 ? 26.952 11.985 -16.869 1.00 45.78 265 GLU A CA 1
ATOM 2160 C C . GLU A 1 265 ? 25.624 11.532 -16.262 1.00 45.78 265 GLU A C 1
ATOM 2162 O O . GLU A 1 265 ? 24.554 11.556 -16.866 1.00 45.78 265 GLU A O 1
ATOM 2167 N N . TYR A 1 266 ? 25.773 11.038 -15.039 1.00 49.88 266 TYR A N 1
ATOM 2168 C CA . TYR A 1 266 ? 24.799 10.943 -13.967 1.00 49.88 266 TYR A CA 1
ATOM 2169 C C . TYR A 1 266 ? 23.538 11.796 -14.207 1.00 49.88 266 TYR A C 1
ATOM 2171 O O . TYR A 1 266 ? 23.573 13.011 -14.038 1.00 49.88 266 TYR A O 1
ATOM 2179 N N . TYR A 1 267 ? 22.439 11.142 -14.606 1.00 52.34 267 TYR A N 1
ATOM 2180 C CA . TYR A 1 267 ? 21.041 11.583 -14.464 1.00 52.34 267 TYR A CA 1
ATOM 2181 C C . TYR A 1 267 ? 20.788 13.103 -14.498 1.00 52.34 267 TYR A C 1
ATOM 2183 O O . TYR A 1 267 ? 20.130 13.657 -13.617 1.00 52.34 267 TYR A O 1
ATOM 2191 N N . ARG A 1 268 ? 21.296 13.801 -15.516 1.00 53.72 268 ARG A N 1
ATOM 2192 C CA . ARG A 1 268 ? 21.003 15.226 -15.695 1.00 53.72 268 ARG A CA 1
ATOM 2193 C C . ARG A 1 268 ? 19.548 15.386 -16.139 1.00 53.72 268 ARG A C 1
ATOM 2195 O O . ARG A 1 268 ? 19.071 14.588 -16.941 1.00 53.72 268 ARG A O 1
ATOM 2202 N N . ASP A 1 269 ? 18.859 16.386 -15.587 1.00 61.22 269 ASP A N 1
ATOM 2203 C CA . ASP A 1 269 ? 17.430 16.677 -15.762 1.00 61.22 269 ASP A CA 1
ATOM 2204 C C . ASP A 1 269 ? 16.901 16.406 -17.179 1.00 61.22 269 ASP A C 1
ATOM 2206 O O . ASP A 1 269 ? 16.984 17.246 -18.078 1.00 61.22 269 ASP A O 1
ATOM 2210 N N . ILE A 1 270 ? 16.309 15.225 -17.375 1.00 70.38 270 ILE A N 1
ATOM 2211 C CA . ILE A 1 270 ? 15.645 14.899 -18.632 1.00 70.38 270 ILE A CA 1
ATOM 2212 C C . ILE A 1 270 ? 14.340 15.691 -18.667 1.00 70.38 270 ILE A C 1
ATOM 2214 O O . ILE A 1 270 ? 13.422 15.461 -17.871 1.00 70.38 270 ILE A O 1
ATOM 2218 N N . ASN A 1 271 ? 14.263 16.643 -19.592 1.00 84.75 271 ASN A N 1
ATOM 2219 C CA . ASN A 1 271 ? 13.062 17.434 -19.802 1.00 84.75 271 ASN A CA 1
ATOM 2220 C C . ASN A 1 271 ? 11.915 16.534 -20.292 1.00 84.75 271 ASN A C 1
ATOM 2222 O O . ASN A 1 271 ? 12.068 15.743 -21.229 1.00 84.75 271 ASN A O 1
ATOM 2226 N N . LEU A 1 272 ? 10.751 16.666 -19.650 1.00 85.75 272 LEU A N 1
ATOM 2227 C CA . LEU A 1 272 ? 9.524 15.999 -20.082 1.00 85.75 272 LEU A CA 1
ATOM 2228 C C . LEU A 1 272 ? 9.138 16.490 -21.482 1.00 85.75 272 LEU A C 1
ATOM 2230 O O . LEU A 1 272 ? 9.257 17.678 -21.790 1.00 85.75 272 LEU A O 1
ATOM 2234 N N . SER A 1 273 ? 8.657 15.577 -22.323 1.00 91.44 273 SER A N 1
ATOM 2235 C CA . SER A 1 273 ? 8.036 15.951 -23.594 1.00 91.44 273 SER A CA 1
ATOM 2236 C C . SER A 1 273 ? 6.693 16.651 -23.346 1.00 91.44 273 SER A C 1
ATOM 2238 O O . SER A 1 273 ? 6.168 16.644 -22.229 1.00 91.44 273 SER A O 1
ATOM 2240 N N . GLY A 1 274 ? 6.091 17.232 -24.389 1.00 88.50 274 GLY A N 1
ATOM 2241 C CA . GLY A 1 274 ? 4.748 17.816 -24.279 1.00 88.50 274 GLY A CA 1
ATOM 2242 C C . GLY A 1 274 ? 3.696 16.811 -23.786 1.00 88.50 274 GLY A C 1
ATOM 2243 O O . GLY A 1 274 ? 2.864 17.159 -22.948 1.00 88.50 274 GLY A O 1
ATOM 2244 N N . SER A 1 275 ? 3.772 15.548 -24.227 1.00 88.69 275 SER A N 1
ATOM 2245 C CA . SER A 1 275 ? 2.884 14.480 -23.747 1.00 88.69 275 SER A CA 1
ATOM 2246 C C . SER A 1 275 ? 3.191 14.090 -22.301 1.00 88.69 275 SER A C 1
ATOM 2248 O O . SER A 1 275 ? 2.263 13.965 -21.505 1.00 88.69 275 SER A O 1
ATOM 2250 N N . GLY A 1 276 ? 4.470 13.981 -21.925 1.00 89.31 276 GLY A N 1
ATOM 2251 C CA . GLY A 1 276 ? 4.875 13.720 -20.541 1.00 89.31 276 GLY A CA 1
ATOM 2252 C C . GLY A 1 276 ? 4.380 14.795 -19.572 1.00 89.31 276 GLY A C 1
ATOM 2253 O O . GLY A 1 276 ? 3.880 14.473 -18.497 1.00 89.31 276 GLY A O 1
ATOM 2254 N N . ILE A 1 277 ? 4.437 16.068 -19.976 1.00 85.38 277 ILE A N 1
ATOM 2255 C CA . ILE A 1 277 ? 3.874 17.197 -19.224 1.00 85.38 277 ILE A CA 1
ATOM 2256 C C . ILE A 1 277 ? 2.360 17.039 -19.037 1.00 85.38 277 ILE A C 1
ATOM 2258 O O . ILE A 1 277 ? 1.860 17.190 -17.920 1.00 85.38 277 ILE A O 1
ATOM 2262 N N . LEU A 1 278 ? 1.631 16.730 -20.111 1.00 88.12 278 LEU A N 1
ATOM 2263 C CA . LEU A 1 278 ? 0.180 16.558 -20.064 1.00 88.12 278 LEU A CA 1
ATOM 2264 C C . LEU A 1 278 ? -0.216 15.416 -19.117 1.00 88.12 278 LEU A C 1
ATOM 2266 O O . LEU A 1 278 ? -1.074 15.612 -18.255 1.00 88.12 278 LEU A O 1
ATOM 2270 N N . TRP A 1 279 ? 0.452 14.263 -19.204 1.00 91.56 279 TRP A N 1
ATOM 2271 C CA . TRP A 1 279 ? 0.228 13.141 -18.288 1.00 91.56 279 TRP A CA 1
ATOM 2272 C C . TRP A 1 279 ? 0.550 13.502 -16.839 1.00 91.56 279 TRP A C 1
ATOM 2274 O O . TRP A 1 279 ? -0.246 13.204 -15.948 1.00 91.56 279 TRP A O 1
ATOM 2284 N N . ALA A 1 280 ? 1.658 14.210 -16.600 1.00 87.81 280 ALA A N 1
ATOM 2285 C CA . ALA A 1 280 ? 2.012 14.693 -15.270 1.00 87.81 280 ALA A CA 1
ATOM 2286 C C . ALA A 1 280 ? 0.892 15.556 -14.671 1.00 87.81 280 ALA A C 1
ATOM 2288 O O . ALA A 1 280 ? 0.519 15.373 -13.512 1.00 87.81 280 ALA A O 1
ATOM 2289 N N . ILE A 1 281 ? 0.336 16.486 -15.454 1.00 83.44 281 ILE A N 1
ATOM 2290 C CA . ILE A 1 281 ? -0.761 17.360 -15.019 1.00 83.44 281 ILE A CA 1
ATOM 2291 C C . ILE A 1 281 ? -2.008 16.530 -14.696 1.00 83.44 281 ILE A C 1
ATOM 2293 O O . ILE A 1 281 ? -2.577 16.700 -13.617 1.00 83.44 281 ILE A O 1
ATOM 2297 N N . ILE A 1 282 ? -2.399 15.602 -15.578 1.00 88.81 282 ILE A N 1
ATOM 2298 C CA . ILE A 1 282 ? -3.566 14.732 -15.372 1.00 88.81 282 ILE A CA 1
ATOM 2299 C C . ILE A 1 282 ? -3.430 13.938 -14.069 1.00 88.81 282 ILE A C 1
ATOM 2301 O O . ILE A 1 282 ? -4.330 13.989 -13.230 1.00 88.81 282 ILE A O 1
ATOM 2305 N N . PHE A 1 283 ? -2.306 13.249 -13.850 1.00 92.31 283 PHE A N 1
ATOM 2306 C CA . PHE A 1 283 ? -2.131 12.431 -12.649 1.00 92.31 283 PHE A CA 1
ATOM 2307 C C . PHE A 1 283 ? -2.036 13.265 -11.372 1.00 92.31 283 PHE A C 1
ATOM 2309 O O . PHE A 1 283 ? -2.649 12.896 -10.374 1.00 92.31 283 PHE A O 1
ATOM 2316 N N . ASN A 1 284 ? -1.359 14.419 -11.388 1.00 85.75 284 ASN A N 1
ATOM 2317 C CA . ASN A 1 284 ? -1.332 15.306 -10.219 1.00 85.75 284 ASN A CA 1
ATOM 2318 C C . ASN A 1 284 ? -2.738 15.829 -9.866 1.00 85.75 284 ASN A C 1
ATOM 2320 O O . ASN A 1 284 ? -3.094 15.866 -8.687 1.00 85.75 284 ASN A O 1
ATOM 2324 N N . ILE A 1 285 ? -3.560 16.181 -10.863 1.00 84.50 285 ILE A N 1
ATOM 2325 C CA . ILE A 1 285 ? -4.958 16.581 -10.639 1.00 84.50 285 ILE A CA 1
ATOM 2326 C C . ILE A 1 285 ? -5.770 15.412 -10.074 1.00 84.50 285 ILE A C 1
ATOM 2328 O O . ILE A 1 285 ? -6.530 15.606 -9.129 1.00 84.50 285 ILE A O 1
ATOM 2332 N N . LEU A 1 286 ? -5.611 14.200 -10.608 1.00 89.56 286 LEU A N 1
ATOM 2333 C CA . LEU A 1 286 ? -6.374 13.035 -10.153 1.00 89.56 286 LEU A CA 1
ATOM 2334 C C . LEU A 1 286 ? -6.033 12.617 -8.732 1.00 89.56 286 LEU A C 1
ATOM 2336 O O . LEU A 1 286 ? -6.943 12.391 -7.943 1.00 89.56 286 LEU A O 1
ATOM 2340 N N . VAL A 1 287 ? -4.747 12.579 -8.394 1.00 87.56 287 VAL A N 1
ATOM 2341 C CA . VAL A 1 287 ? -4.269 12.316 -7.032 1.00 87.56 287 VAL A CA 1
ATOM 2342 C C . VAL A 1 287 ? -4.881 13.305 -6.044 1.00 87.56 287 VAL A C 1
ATOM 2344 O O . VAL A 1 287 ? -5.309 12.939 -4.949 1.00 87.56 287 VAL A O 1
ATOM 2347 N N . LEU A 1 288 ? -4.963 14.570 -6.448 1.00 80.00 288 LEU A N 1
ATOM 2348 C CA . LEU A 1 288 ? -5.563 15.618 -5.647 1.00 80.00 288 LEU A CA 1
ATOM 2349 C C . LEU A 1 288 ? -7.076 15.420 -5.503 1.00 80.00 288 LEU A C 1
ATOM 2351 O O . LEU A 1 288 ? -7.587 15.424 -4.384 1.00 80.00 288 LEU A O 1
ATOM 2355 N N . ILE A 1 289 ? -7.789 15.209 -6.612 1.00 85.31 289 ILE A N 1
ATOM 2356 C CA . ILE A 1 289 ? -9.234 14.943 -6.616 1.00 85.31 289 ILE A CA 1
ATOM 2357 C C . ILE A 1 289 ? -9.560 13.719 -5.765 1.00 85.31 289 ILE A C 1
ATOM 2359 O O . ILE A 1 289 ? -10.541 13.749 -5.032 1.00 85.31 289 ILE A O 1
ATOM 2363 N N . GLU A 1 290 ? -8.755 12.665 -5.827 1.00 89.19 290 GLU A N 1
ATOM 2364 C CA . GLU A 1 290 ? -8.939 11.457 -5.033 1.00 89.19 290 GLU A CA 1
ATOM 2365 C C . GLU A 1 290 ? -8.714 11.735 -3.544 1.00 89.19 290 GLU A C 1
ATOM 2367 O O . GLU A 1 290 ? -9.603 11.470 -2.735 1.00 89.19 290 GLU A O 1
ATOM 2372 N N . ALA A 1 291 ? -7.585 12.341 -3.166 1.00 81.69 291 ALA A N 1
ATOM 2373 C CA . ALA A 1 291 ? -7.276 12.631 -1.767 1.00 81.69 291 ALA A CA 1
ATOM 2374 C C . ALA A 1 291 ? -8.326 13.556 -1.124 1.00 81.69 291 ALA A C 1
ATOM 2376 O O . ALA A 1 291 ? -8.850 13.260 -0.045 1.00 81.69 291 ALA A O 1
ATOM 2377 N N . PHE A 1 292 ? -8.708 14.639 -1.810 1.00 77.94 292 PHE A N 1
ATOM 2378 C CA . PHE A 1 292 ? -9.798 15.512 -1.365 1.00 77.94 292 PHE A CA 1
ATOM 2379 C C . PHE A 1 292 ? -11.155 14.821 -1.437 1.00 77.94 292 PHE A C 1
ATOM 2381 O O . PHE A 1 292 ? -11.981 14.993 -0.542 1.00 77.94 292 PHE A O 1
ATOM 2388 N N . GLY A 1 293 ? -11.382 14.018 -2.472 1.00 85.56 293 GLY A N 1
ATOM 2389 C CA . GLY A 1 293 ? -12.589 13.237 -2.684 1.00 85.56 293 GLY A CA 1
ATOM 2390 C C . GLY A 1 293 ? -12.848 12.278 -1.533 1.00 85.56 293 GLY A C 1
ATOM 2391 O O . GLY A 1 293 ? -13.977 12.211 -1.069 1.00 85.56 293 GLY A O 1
ATOM 2392 N N . LEU A 1 294 ? -11.821 11.618 -0.992 1.00 85.00 294 LEU A N 1
ATOM 2393 C CA . LEU A 1 294 ? -11.937 10.739 0.175 1.00 85.00 294 LEU A CA 1
ATOM 2394 C C . LEU A 1 294 ? -12.284 11.504 1.455 1.00 85.00 294 LEU A C 1
ATOM 2396 O O . LEU A 1 294 ? -13.150 11.067 2.219 1.00 85.00 294 LEU A O 1
ATOM 2400 N N . VAL A 1 295 ? -11.670 12.671 1.671 1.00 78.94 295 VAL A N 1
ATOM 2401 C CA . VAL A 1 295 ? -11.998 13.551 2.807 1.00 78.94 295 VAL A CA 1
ATOM 2402 C C . VAL A 1 295 ? -13.437 14.075 2.690 1.00 78.94 295 VAL A C 1
ATOM 2404 O O . VAL A 1 295 ? -14.197 14.050 3.661 1.00 78.94 295 VAL A O 1
ATOM 2407 N N . LEU A 1 296 ? -13.857 14.486 1.490 1.00 78.44 296 LEU A N 1
ATOM 2408 C CA . LEU A 1 296 ? -15.220 14.937 1.205 1.00 78.44 296 LEU A CA 1
ATOM 2409 C C . LEU A 1 296 ? -16.237 13.797 1.325 1.00 78.44 296 LEU A C 1
ATOM 2411 O O . LEU A 1 296 ? -17.287 13.971 1.940 1.00 78.44 296 LEU A O 1
ATOM 2415 N N . LEU A 1 297 ? -15.932 12.617 0.788 1.00 82.88 297 LEU A N 1
ATOM 2416 C CA . LEU A 1 297 ? -16.786 11.434 0.870 1.00 82.88 297 LEU A CA 1
ATOM 2417 C C . LEU A 1 297 ? -16.988 11.033 2.329 1.00 82.88 297 LEU A C 1
ATOM 2419 O O . LEU A 1 297 ? -18.116 10.772 2.745 1.00 82.88 297 LEU A O 1
ATOM 2423 N N . SER A 1 298 ? -15.918 11.064 3.127 1.00 82.62 298 SER A N 1
ATOM 2424 C CA . SER A 1 298 ? -16.006 10.872 4.571 1.00 82.62 298 SER A CA 1
ATOM 2425 C C . SER A 1 298 ? -16.925 11.900 5.232 1.00 82.62 298 SER A C 1
ATOM 2427 O O . SER A 1 298 ? -17.758 11.532 6.065 1.00 82.62 298 SER A O 1
ATOM 2429 N N . TYR A 1 299 ? -16.818 13.173 4.840 1.00 77.06 299 TYR A N 1
ATOM 2430 C CA . TYR A 1 299 ? -17.680 14.237 5.349 1.00 77.06 299 TYR A CA 1
ATOM 2431 C C . TYR A 1 299 ? -19.159 13.982 5.037 1.00 77.06 299 TYR A C 1
ATOM 2433 O O . TYR A 1 299 ? -20.002 14.101 5.929 1.00 77.06 299 TYR A O 1
ATOM 2441 N N . PHE A 1 300 ? -19.479 13.587 3.803 1.00 79.75 300 PHE A N 1
ATOM 2442 C CA . PHE A 1 300 ? -20.855 13.310 3.391 1.00 79.75 300 PHE A CA 1
ATOM 2443 C C . PHE A 1 300 ? -21.419 12.040 4.034 1.00 79.75 300 PHE A C 1
ATOM 2445 O O . PHE A 1 300 ? -22.558 12.054 4.502 1.00 79.75 300 PHE A O 1
ATOM 2452 N N . LYS A 1 301 ? -20.625 10.964 4.116 1.00 80.81 301 LYS A N 1
ATOM 2453 C CA . LYS A 1 301 ? -21.058 9.684 4.701 1.00 80.81 301 LYS A CA 1
ATOM 2454 C C . LYS A 1 301 ? -21.018 9.665 6.233 1.00 80.81 301 LYS A C 1
ATOM 2456 O O . LYS A 1 301 ? -21.589 8.769 6.845 1.00 80.81 301 LYS A O 1
ATOM 2461 N N . LYS A 1 302 ? -20.401 10.674 6.864 1.00 81.50 302 LYS A N 1
ATOM 2462 C CA . LYS A 1 302 ? -20.147 10.742 8.318 1.00 81.50 302 LYS A CA 1
ATOM 2463 C C . LYS A 1 302 ? -19.358 9.534 8.837 1.00 81.50 302 LYS A C 1
ATOM 2465 O O . LYS A 1 302 ? -19.500 9.138 9.990 1.00 81.50 302 LYS A O 1
ATOM 2470 N N . GLU A 1 303 ? -18.505 8.965 7.996 1.00 77.94 303 GLU A N 1
ATOM 2471 C CA . GLU A 1 303 ? -17.705 7.787 8.321 1.00 77.94 303 GLU A CA 1
ATOM 2472 C C . GLU A 1 303 ? -16.317 8.215 8.793 1.00 77.94 303 GLU A C 1
ATOM 2474 O O . GLU A 1 303 ? -15.469 8.619 7.995 1.00 77.94 303 GLU A O 1
ATOM 2479 N N . GLY A 1 304 ? -16.064 8.123 10.101 1.00 74.06 304 GLY A N 1
ATOM 2480 C CA . GLY A 1 304 ? -14.821 8.621 10.698 1.00 74.06 304 GLY A CA 1
ATOM 2481 C C . GLY A 1 304 ? -13.548 7.916 10.212 1.00 74.06 304 GLY A C 1
ATOM 2482 O O . GLY A 1 304 ? -12.465 8.494 10.283 1.00 74.06 304 GLY A O 1
ATOM 2483 N N . TRP A 1 305 ? -13.651 6.681 9.719 1.00 76.31 305 TRP A N 1
ATOM 2484 C CA . TRP A 1 305 ? -12.510 5.909 9.226 1.00 76.31 305 TRP A CA 1
ATOM 2485 C C . TRP A 1 305 ? -12.064 6.346 7.817 1.00 76.31 305 TRP A C 1
ATOM 2487 O O . TRP A 1 305 ? -10.863 6.496 7.606 1.00 76.31 305 TRP A O 1
ATOM 2497 N N . LEU A 1 306 ? -12.998 6.666 6.906 1.00 76.19 306 LEU A N 1
ATOM 2498 C CA . LEU A 1 306 ? -12.677 7.250 5.595 1.00 76.19 306 LEU A CA 1
ATOM 2499 C C . LEU A 1 306 ? -11.894 8.558 5.753 1.00 76.19 306 LEU A C 1
ATOM 2501 O O . LEU A 1 306 ? -10.960 8.801 4.998 1.00 76.19 306 LEU A O 1
ATOM 2505 N N . ASN A 1 307 ? -12.212 9.361 6.778 1.00 74.25 307 ASN A N 1
ATOM 2506 C CA . ASN A 1 307 ? -11.482 10.600 7.058 1.00 74.25 307 ASN A CA 1
ATOM 2507 C C . ASN A 1 307 ? -10.021 10.310 7.402 1.00 74.25 307 ASN A C 1
ATOM 2509 O O . ASN A 1 307 ? -9.114 10.965 6.906 1.00 74.25 307 ASN A O 1
ATOM 2513 N N . LYS A 1 308 ? -9.793 9.311 8.266 1.00 76.56 308 LYS A N 1
ATOM 2514 C CA . LYS A 1 308 ? -8.446 8.911 8.692 1.00 76.56 308 LYS A CA 1
ATOM 2515 C C . LYS A 1 308 ? -7.618 8.447 7.505 1.00 76.56 308 LYS A C 1
ATOM 2517 O O . LYS A 1 308 ? -6.458 8.818 7.412 1.00 76.56 308 LYS A O 1
ATOM 2522 N N . ILE A 1 309 ? -8.224 7.668 6.613 1.00 75.31 309 ILE A N 1
ATOM 2523 C CA . ILE A 1 309 ? -7.567 7.183 5.401 1.00 75.31 309 ILE A CA 1
ATOM 2524 C C . ILE A 1 309 ? -7.285 8.336 4.437 1.00 75.31 309 ILE A C 1
ATOM 2526 O O . ILE A 1 309 ? -6.154 8.469 3.991 1.00 75.31 309 ILE A O 1
ATOM 2530 N N . GLY A 1 310 ? -8.258 9.215 4.176 1.00 77.06 310 GLY A N 1
ATOM 2531 C CA . GLY A 1 310 ? -8.051 10.398 3.336 1.00 77.06 310 GLY A CA 1
ATOM 2532 C C . GLY A 1 310 ? -6.934 11.302 3.867 1.00 77.06 310 GLY A C 1
ATOM 2533 O O . GLY A 1 310 ? -6.048 11.691 3.116 1.00 77.06 310 GLY A O 1
ATOM 2534 N N . LEU A 1 311 ? -6.910 11.569 5.177 1.00 75.56 311 LEU A N 1
ATOM 2535 C CA . LEU A 1 311 ? -5.838 12.333 5.825 1.00 75.56 311 LEU A CA 1
ATOM 2536 C C . LEU A 1 311 ? -4.484 11.619 5.766 1.00 75.56 311 LEU A C 1
ATOM 2538 O O . LEU A 1 311 ? -3.468 12.273 5.547 1.00 75.56 311 LEU A O 1
ATOM 2542 N N . LEU A 1 312 ? -4.462 10.295 5.945 1.00 74.69 312 LEU A N 1
ATOM 2543 C CA . LEU A 1 312 ? -3.251 9.492 5.791 1.00 74.69 312 LEU A CA 1
ATOM 2544 C C . LEU A 1 312 ? -2.711 9.606 4.366 1.00 74.69 312 LEU A C 1
ATOM 2546 O O . LEU A 1 312 ? -1.512 9.813 4.207 1.00 74.69 312 LEU A O 1
ATOM 2550 N N . PHE A 1 313 ? -3.574 9.549 3.348 1.00 76.81 313 PHE A N 1
ATOM 2551 C CA . PHE A 1 313 ? -3.163 9.755 1.962 1.00 76.81 313 PHE A CA 1
ATOM 2552 C C . PHE A 1 313 ? -2.632 11.157 1.729 1.00 76.81 313 PHE A C 1
ATOM 2554 O O . PHE A 1 313 ? -1.539 11.282 1.200 1.00 76.81 313 PHE A O 1
ATOM 2561 N N . VAL A 1 314 ? -3.321 12.206 2.185 1.00 74.38 314 VAL A N 1
ATOM 2562 C CA . VAL A 1 314 ? -2.802 13.583 2.093 1.00 74.38 314 VAL A CA 1
ATOM 2563 C C . VAL A 1 314 ? -1.418 13.697 2.747 1.00 74.38 314 VAL A C 1
ATOM 2565 O O . VAL A 1 314 ? -0.516 14.304 2.173 1.00 74.38 314 VAL A O 1
ATOM 2568 N N . GLY A 1 315 ? -1.219 13.064 3.908 1.00 72.06 315 GLY A N 1
ATOM 2569 C CA . GLY A 1 315 ? 0.086 12.971 4.561 1.00 72.06 315 GLY A CA 1
ATOM 2570 C C . GLY A 1 315 ? 1.126 12.241 3.707 1.00 72.06 315 GLY A C 1
ATOM 2571 O O . GLY A 1 315 ? 2.210 12.767 3.487 1.00 72.06 315 GLY A O 1
ATOM 2572 N N . ALA A 1 316 ? 0.793 11.068 3.165 1.00 74.19 316 ALA A N 1
ATOM 2573 C CA . ALA A 1 316 ? 1.677 10.299 2.289 1.00 74.19 316 ALA A CA 1
ATOM 2574 C C . ALA A 1 316 ? 2.047 11.070 1.008 1.00 74.19 316 ALA A C 1
ATOM 2576 O O . ALA A 1 316 ? 3.208 11.060 0.599 1.00 74.19 316 ALA A O 1
ATOM 2577 N N . LEU A 1 317 ? 1.090 11.796 0.418 1.00 73.56 317 LEU A N 1
ATOM 2578 C CA . LEU A 1 317 ? 1.322 12.672 -0.730 1.00 73.56 317 LEU A CA 1
ATOM 2579 C C . LEU A 1 317 ? 2.352 13.748 -0.403 1.00 73.56 317 LEU A C 1
ATOM 2581 O O . LEU A 1 317 ? 3.273 13.980 -1.184 1.00 73.56 317 LEU A O 1
ATOM 2585 N N . PHE A 1 318 ? 2.219 14.369 0.768 1.00 70.50 318 PHE A N 1
ATOM 2586 C CA . PHE A 1 318 ? 3.169 15.367 1.238 1.00 70.50 318 PHE A CA 1
ATOM 2587 C C . PHE A 1 318 ? 4.571 14.771 1.418 1.00 70.50 318 PHE A C 1
ATOM 2589 O O . PHE A 1 318 ? 5.543 15.347 0.936 1.00 70.50 318 PHE A O 1
ATOM 2596 N N . ILE A 1 319 ? 4.673 13.589 2.037 1.00 68.75 319 ILE A N 1
ATOM 2597 C CA . ILE A 1 319 ? 5.947 12.893 2.281 1.00 68.75 319 ILE A CA 1
ATOM 2598 C C . ILE A 1 319 ? 6.682 12.585 0.973 1.00 68.75 319 ILE A C 1
ATOM 2600 O O . ILE A 1 319 ? 7.877 12.836 0.860 1.00 68.75 319 ILE A O 1
ATOM 2604 N N . VAL A 1 320 ? 6.002 12.063 -0.045 1.00 70.75 320 VAL A N 1
ATOM 2605 C CA . VAL A 1 320 ? 6.695 11.722 -1.299 1.00 70.75 320 VAL A CA 1
ATOM 2606 C C . VAL A 1 320 ? 6.958 12.931 -2.161 1.00 70.75 320 VAL A C 1
ATOM 2608 O O . VAL A 1 320 ? 8.014 12.978 -2.776 1.00 70.75 320 VAL A O 1
ATOM 2611 N N . LYS A 1 321 ? 6.065 13.929 -2.208 1.00 73.00 321 LYS A N 1
ATOM 2612 C CA . LYS A 1 321 ? 6.406 15.184 -2.892 1.00 73.00 321 LYS A CA 1
ATOM 2613 C C . LYS A 1 321 ? 7.607 15.852 -2.232 1.00 73.00 321 LYS A C 1
ATOM 2615 O O . LYS A 1 321 ? 8.432 16.421 -2.938 1.00 73.00 321 LYS A O 1
ATOM 2620 N N . PHE A 1 322 ? 7.761 15.695 -0.921 1.00 68.50 322 PHE A N 1
ATOM 2621 C CA . PHE A 1 322 ? 8.972 16.080 -0.215 1.00 68.50 322 PHE A CA 1
ATOM 2622 C C . PHE A 1 322 ? 10.207 15.269 -0.661 1.00 68.50 322 PHE A C 1
ATOM 2624 O O . PHE A 1 322 ? 11.222 15.878 -0.987 1.00 68.50 322 PHE A O 1
ATOM 2631 N N . PHE A 1 323 ? 10.130 13.938 -0.786 1.00 68.81 323 PHE A N 1
ATOM 2632 C CA . PHE A 1 323 ? 11.238 13.130 -1.335 1.00 68.81 323 PHE A CA 1
ATOM 2633 C C . PHE A 1 323 ? 11.549 13.435 -2.815 1.00 68.81 323 PHE A C 1
ATOM 2635 O O . PHE A 1 323 ? 12.709 13.492 -3.211 1.00 68.81 323 PHE A O 1
ATOM 2642 N N . GLU A 1 324 ? 10.537 13.662 -3.654 1.00 69.25 324 GLU A N 1
ATOM 2643 C CA . GLU A 1 324 ? 10.712 14.039 -5.064 1.00 69.25 324 GLU A CA 1
ATOM 2644 C C . GLU A 1 324 ? 11.395 15.408 -5.184 1.00 69.25 324 GLU A C 1
ATOM 2646 O O . GLU A 1 324 ? 12.258 15.612 -6.044 1.00 69.25 324 GLU A O 1
ATOM 2651 N N . TRP A 1 325 ? 11.041 16.328 -4.287 1.00 68.00 325 TRP A N 1
ATOM 2652 C CA . TRP A 1 325 ? 11.698 17.618 -4.146 1.00 68.00 325 TRP A CA 1
ATOM 2653 C C . TRP A 1 325 ? 13.141 17.477 -3.647 1.00 68.00 325 TRP A C 1
ATOM 2655 O O . TRP A 1 325 ? 14.028 18.081 -4.245 1.00 68.00 325 TRP A O 1
ATOM 2665 N N . GLN A 1 326 ? 13.406 16.608 -2.662 1.00 64.31 326 GLN A N 1
ATOM 2666 C CA . GLN A 1 326 ? 14.764 16.271 -2.215 1.00 64.31 326 GLN A CA 1
ATOM 2667 C C . GLN A 1 326 ? 15.620 15.730 -3.372 1.00 64.31 326 GLN A C 1
ATOM 2669 O O . GLN A 1 326 ? 16.771 16.126 -3.522 1.00 64.31 326 GLN A O 1
ATOM 2674 N N . ASN A 1 327 ? 15.066 14.875 -4.235 1.00 65.19 327 ASN A N 1
ATOM 2675 C CA . ASN A 1 327 ? 15.803 14.326 -5.377 1.00 65.19 327 ASN A CA 1
ATOM 2676 C C . ASN A 1 327 ? 16.196 15.396 -6.416 1.00 65.19 327 ASN A C 1
ATOM 2678 O O . ASN A 1 327 ? 17.213 15.240 -7.087 1.00 65.19 327 ASN A O 1
ATOM 2682 N N . HIS A 1 328 ? 15.439 16.495 -6.545 1.00 63.34 328 HIS A N 1
ATOM 2683 C CA . HIS A 1 328 ? 15.793 17.613 -7.442 1.00 63.34 328 HIS A CA 1
ATOM 2684 C C . HIS A 1 328 ? 16.962 18.451 -6.934 1.00 63.34 328 HIS A C 1
ATOM 2686 O O . HIS A 1 328 ? 17.527 19.253 -7.672 1.00 63.34 328 HIS A O 1
ATOM 2692 N N . TRP A 1 329 ? 17.315 18.303 -5.665 1.00 62.44 329 TRP A N 1
ATOM 2693 C CA . TRP A 1 329 ? 18.354 19.101 -5.041 1.00 62.44 329 TRP A CA 1
ATOM 2694 C C . TRP A 1 329 ? 19.766 18.587 -5.326 1.00 62.44 329 TRP A C 1
ATOM 2696 O O . TRP A 1 329 ? 20.750 19.222 -4.941 1.00 62.44 329 TRP A O 1
ATOM 2706 N N . GLY A 1 330 ? 19.865 17.484 -6.076 1.00 57.44 330 GLY A N 1
ATOM 2707 C CA . GLY A 1 330 ? 21.120 16.832 -6.418 1.00 57.44 330 GLY A CA 1
ATOM 2708 C C . GLY A 1 330 ? 21.844 16.321 -5.175 1.00 57.44 330 GLY A C 1
ATOM 2709 O O . GLY A 1 330 ? 21.315 16.320 -4.065 1.00 57.44 330 GLY A O 1
ATOM 2710 N N . SER A 1 331 ? 23.107 15.938 -5.335 1.00 61.03 331 SER A N 1
ATOM 2711 C CA . SER A 1 331 ? 24.009 15.615 -4.225 1.00 61.03 331 SER A CA 1
ATOM 2712 C C . SER A 1 331 ? 24.430 16.857 -3.427 1.00 61.03 331 SER A C 1
ATOM 2714 O O . SER A 1 331 ? 25.513 16.859 -2.849 1.00 61.03 331 SER A O 1
ATOM 2716 N N . ASN A 1 332 ? 23.636 17.938 -3.435 1.00 61.00 332 ASN A N 1
ATOM 2717 C CA . ASN A 1 332 ? 23.936 19.131 -2.664 1.00 61.00 332 ASN A CA 1
ATOM 2718 C C . ASN A 1 332 ? 23.512 18.896 -1.203 1.00 61.00 332 ASN A C 1
ATOM 2720 O O . ASN A 1 332 ? 22.316 18.959 -0.892 1.00 61.00 332 ASN A O 1
ATOM 2724 N N . PRO A 1 333 ? 24.469 18.654 -0.288 1.00 60.41 333 PRO A N 1
ATOM 2725 C CA . PRO A 1 333 ? 24.165 18.340 1.105 1.00 60.41 333 PRO A CA 1
ATOM 2726 C C . PRO A 1 333 ? 23.381 19.450 1.807 1.00 60.41 333 PRO A C 1
ATOM 2728 O O . PRO A 1 333 ? 22.669 19.177 2.769 1.00 60.41 333 PRO A O 1
ATOM 2731 N N . LEU A 1 334 ? 23.505 20.697 1.335 1.00 57.88 334 LEU A N 1
ATOM 2732 C CA . LEU A 1 334 ? 22.885 21.873 1.953 1.00 57.88 334 LEU A CA 1
ATOM 2733 C C . LEU A 1 334 ? 21.386 21.867 1.766 1.00 57.88 334 LEU A C 1
ATOM 2735 O O . LEU A 1 334 ? 20.617 22.150 2.677 1.00 57.88 334 LEU A O 1
ATOM 2739 N N . LEU A 1 335 ? 20.980 21.528 0.554 1.00 59.03 335 LEU A N 1
ATOM 2740 C CA . LEU A 1 335 ? 19.583 21.407 0.242 1.00 59.03 335 LEU A CA 1
ATOM 2741 C C . LEU A 1 335 ? 19.022 20.191 0.985 1.00 59.03 335 LEU A C 1
ATOM 2743 O O . LEU A 1 335 ? 18.045 20.339 1.700 1.00 59.03 335 LEU A O 1
ATOM 2747 N N . ILE A 1 336 ? 19.691 19.033 0.979 1.00 63.28 336 ILE A N 1
ATOM 2748 C CA . ILE A 1 336 ? 19.232 17.857 1.746 1.00 63.28 336 ILE A CA 1
ATOM 2749 C C . ILE A 1 336 ? 19.028 18.188 3.239 1.00 63.28 336 ILE A C 1
ATOM 2751 O O . ILE A 1 336 ? 17.980 17.856 3.797 1.00 63.28 336 ILE A O 1
ATOM 2755 N N . SER A 1 337 ? 19.966 18.895 3.879 1.00 61.88 337 SER A N 1
ATOM 2756 C CA . SER A 1 337 ? 19.828 19.297 5.285 1.00 61.88 337 SER A CA 1
ATOM 2757 C C . SER A 1 337 ? 18.703 20.319 5.502 1.00 61.88 337 SER A C 1
ATOM 2759 O O . SER A 1 337 ? 17.917 20.166 6.439 1.00 61.88 337 SER A O 1
ATOM 2761 N N . MET A 1 338 ? 18.532 21.300 4.607 1.00 59.81 338 MET A N 1
ATOM 2762 C CA . MET A 1 338 ? 17.383 22.218 4.628 1.00 59.81 338 MET A CA 1
ATOM 2763 C C . MET A 1 338 ? 16.050 21.478 4.477 1.00 59.81 338 MET A C 1
ATOM 2765 O O . MET A 1 338 ? 15.079 21.848 5.133 1.00 59.81 338 MET A O 1
ATOM 2769 N N . ALA A 1 339 ? 15.998 20.420 3.665 1.00 61.31 339 ALA A N 1
ATOM 2770 C CA . ALA A 1 339 ? 14.798 19.612 3.430 1.00 61.31 339 ALA A CA 1
ATOM 2771 C C . ALA A 1 339 ? 14.378 18.968 4.734 1.00 61.31 339 ALA A C 1
ATOM 2773 O O . ALA A 1 339 ? 13.244 19.119 5.177 1.00 61.31 339 ALA A O 1
ATOM 2774 N N . VAL A 1 340 ? 15.325 18.272 5.355 1.00 65.69 340 VAL A N 1
ATOM 2775 C CA . VAL A 1 340 ? 15.127 17.586 6.625 1.00 65.69 340 VAL A CA 1
ATOM 2776 C C . VAL A 1 340 ? 14.610 18.562 7.678 1.00 65.69 340 VAL A C 1
ATOM 2778 O O . VAL A 1 340 ? 13.583 18.297 8.301 1.00 65.69 340 VAL A O 1
ATOM 2781 N N . VAL A 1 341 ? 15.251 19.726 7.832 1.00 65.31 341 VAL A N 1
ATOM 2782 C CA . VAL A 1 341 ? 14.809 20.737 8.803 1.00 65.31 341 VAL A CA 1
ATOM 2783 C C . VAL A 1 341 ? 13.421 21.274 8.448 1.00 65.31 341 VAL A C 1
ATOM 2785 O O . VAL A 1 341 ? 12.569 21.383 9.329 1.00 65.31 341 VAL A O 1
ATOM 2788 N N . MET A 1 342 ? 13.138 21.561 7.176 1.00 60.88 342 MET A N 1
ATOM 2789 C CA . MET A 1 342 ? 11.813 22.007 6.727 1.00 60.88 342 MET A CA 1
ATOM 2790 C C . MET A 1 342 ? 10.730 20.954 6.957 1.00 60.88 342 MET A C 1
ATOM 2792 O O . MET A 1 342 ? 9.612 21.293 7.323 1.00 60.88 342 MET A O 1
ATOM 2796 N N . PHE A 1 343 ? 11.042 19.677 6.789 1.00 65.06 343 PHE A N 1
ATOM 2797 C CA . PHE A 1 343 ? 10.099 18.585 6.980 1.00 65.06 343 PHE A CA 1
ATOM 2798 C C . PHE A 1 343 ? 9.795 18.343 8.456 1.00 65.06 343 PHE A C 1
ATOM 2800 O O . PHE A 1 343 ? 8.626 18.274 8.840 1.00 65.06 343 PHE A O 1
ATOM 2807 N N . LEU A 1 344 ? 10.831 18.321 9.299 1.00 65.06 344 LEU A N 1
ATOM 2808 C CA . LEU A 1 344 ? 10.692 18.223 10.752 1.00 65.06 344 LEU A CA 1
ATOM 2809 C C . LEU A 1 344 ? 9.940 19.431 11.324 1.00 65.06 344 LEU A C 1
ATOM 2811 O O . LEU A 1 344 ? 9.014 19.272 12.124 1.00 65.06 344 LEU A O 1
ATOM 2815 N N . THR A 1 345 ? 10.274 20.642 10.868 1.00 63.97 345 THR A N 1
ATOM 2816 C CA . THR A 1 345 ? 9.559 21.859 11.273 1.00 63.97 345 THR A CA 1
ATOM 2817 C C . THR A 1 345 ? 8.138 21.881 10.737 1.00 63.97 345 THR A C 1
ATOM 2819 O O . THR A 1 345 ? 7.245 22.256 11.486 1.00 63.97 345 THR A O 1
ATOM 2822 N N . CYS A 1 346 ? 7.866 21.439 9.507 1.00 61.25 346 CYS A N 1
ATOM 2823 C CA . CYS A 1 346 ? 6.509 21.386 8.963 1.00 61.25 346 CYS A CA 1
ATOM 2824 C C . CYS A 1 346 ? 5.636 20.388 9.736 1.00 61.25 346 CYS A C 1
ATOM 2826 O O . CYS A 1 346 ? 4.540 20.754 10.159 1.00 61.25 346 CYS A O 1
ATOM 2828 N N . GLY A 1 347 ? 6.138 19.181 10.025 1.00 65.62 347 GLY A N 1
ATOM 2829 C CA . GLY A 1 347 ? 5.443 18.195 10.862 1.00 65.62 347 GLY A CA 1
ATOM 2830 C C . GLY A 1 347 ? 5.134 18.731 12.263 1.00 65.62 347 GLY A C 1
ATOM 2831 O O . GLY A 1 347 ? 3.998 18.631 12.738 1.00 65.62 347 GLY A O 1
ATOM 2832 N N . LEU A 1 348 ? 6.109 19.399 12.892 1.00 65.44 348 LEU A N 1
ATOM 2833 C CA . LEU A 1 348 ? 5.923 20.077 14.176 1.00 65.44 348 LEU A CA 1
ATOM 2834 C C . LEU A 1 348 ? 4.901 21.219 14.076 1.00 65.44 348 LEU A C 1
ATOM 2836 O O . LEU A 1 348 ? 4.020 21.338 14.924 1.00 65.44 348 LEU A O 1
ATOM 2840 N N . THR A 1 349 ? 4.981 22.041 13.031 1.00 61.09 349 THR A N 1
ATOM 2841 C CA . THR A 1 349 ? 4.091 23.190 12.823 1.00 61.09 349 THR A CA 1
ATOM 2842 C C . THR A 1 349 ? 2.660 22.724 12.588 1.00 61.09 349 THR A C 1
ATOM 2844 O O . THR A 1 349 ? 1.745 23.287 13.178 1.00 61.09 349 THR A O 1
ATOM 2847 N N . VAL A 1 350 ? 2.448 21.660 11.808 1.00 62.44 350 VAL A N 1
ATOM 2848 C CA . VAL A 1 350 ? 1.133 21.031 11.614 1.00 62.44 350 VAL A CA 1
ATOM 2849 C C . VAL A 1 350 ? 0.601 20.500 12.944 1.00 62.44 350 VAL A C 1
ATOM 2851 O O . VAL A 1 350 ? -0.537 20.801 13.306 1.00 62.44 350 VAL A O 1
ATOM 2854 N N . TYR A 1 351 ? 1.418 19.781 13.719 1.00 67.00 351 TYR A N 1
ATOM 2855 C CA . TYR A 1 351 ? 1.023 19.296 15.042 1.00 67.00 351 TYR A CA 1
ATOM 2856 C C . TYR A 1 351 ? 0.616 20.446 15.983 1.00 67.00 351 TYR A C 1
ATOM 2858 O O . TYR A 1 351 ? -0.452 20.399 16.603 1.00 67.00 351 TYR A O 1
ATOM 2866 N N . LEU A 1 352 ? 1.421 21.511 16.055 1.00 63.81 352 LEU A N 1
ATOM 2867 C CA . LEU A 1 352 ? 1.179 22.669 16.920 1.00 63.81 352 LEU A CA 1
ATOM 2868 C C . LEU A 1 352 ? -0.013 23.517 16.459 1.00 63.81 352 LEU A C 1
ATOM 2870 O O . LEU A 1 352 ? -0.854 23.879 17.285 1.00 63.81 352 LEU A O 1
ATOM 2874 N N . LEU A 1 353 ? -0.130 23.794 15.156 1.00 59.22 353 LEU A N 1
ATOM 2875 C CA . LEU A 1 353 ? -1.255 24.511 14.548 1.00 59.22 353 LEU A CA 1
ATOM 2876 C C . LEU A 1 353 ? -2.558 23.799 14.889 1.00 59.22 353 LEU A C 1
ATOM 2878 O O . LEU A 1 353 ? -3.512 24.413 15.365 1.00 59.22 353 LEU A O 1
ATOM 2882 N N . VAL A 1 354 ? -2.589 22.485 14.702 1.00 59.31 354 VAL A N 1
ATOM 2883 C CA . VAL A 1 354 ? -3.793 21.709 14.947 1.00 59.31 354 VAL A CA 1
ATOM 2884 C C . VAL A 1 354 ? -4.120 21.629 16.436 1.00 59.31 354 VAL A C 1
ATOM 2886 O O . VAL A 1 354 ? -5.281 21.797 16.815 1.00 59.31 354 VAL A O 1
ATOM 2889 N N . LYS A 1 355 ? -3.121 21.466 17.309 1.00 61.06 355 LYS A N 1
ATOM 2890 C CA . LYS A 1 355 ? -3.331 21.511 18.765 1.00 61.06 355 LYS A CA 1
ATOM 2891 C C . LYS A 1 355 ? -3.826 22.893 19.229 1.00 61.06 355 LYS A C 1
ATOM 2893 O O . LYS A 1 355 ? -4.647 22.969 20.142 1.00 61.06 355 LYS A O 1
ATOM 2898 N N . SER A 1 356 ? -3.408 23.976 18.570 1.00 59.38 356 SER A N 1
ATOM 2899 C CA . SER A 1 356 ? -3.919 25.335 18.808 1.00 59.38 356 SER A CA 1
ATOM 2900 C C . SER A 1 356 ? -5.375 25.491 18.341 1.00 59.38 356 SER A C 1
ATOM 2902 O O . SER A 1 356 ? -6.244 25.922 19.108 1.00 59.38 356 SER A O 1
ATOM 2904 N N . LEU A 1 357 ? -5.689 25.034 17.122 1.00 56.16 357 LEU A N 1
ATOM 2905 C CA . LEU A 1 357 ? -7.053 25.018 16.580 1.00 56.16 357 LEU A CA 1
ATOM 2906 C C . LEU A 1 357 ? -7.992 24.169 17.449 1.00 56.16 357 LEU A C 1
ATOM 2908 O O . LEU A 1 357 ? -9.126 24.567 17.713 1.00 56.16 357 LEU A O 1
ATOM 2912 N N . ARG A 1 358 ? -7.514 23.046 17.987 1.00 60.53 358 ARG A N 1
ATOM 2913 C CA . ARG A 1 358 ? -8.261 22.192 18.917 1.00 60.53 358 ARG A CA 1
ATOM 2914 C C . ARG A 1 358 ? -8.806 22.974 20.109 1.00 60.53 358 ARG A C 1
ATOM 2916 O O . ARG A 1 358 ? -9.985 22.824 20.425 1.00 60.53 358 ARG A O 1
ATOM 2923 N N . LYS A 1 359 ? -7.977 23.804 20.755 1.00 57.72 359 LYS A N 1
ATOM 2924 C CA . LYS A 1 359 ? -8.381 24.596 21.930 1.00 57.72 359 LYS A CA 1
ATOM 2925 C C . LYS A 1 359 ? -9.470 25.607 21.571 1.00 57.72 359 LYS A C 1
ATOM 2927 O O . LYS A 1 359 ? -10.396 25.810 22.347 1.00 57.72 359 LYS A O 1
ATOM 2932 N N . LYS A 1 360 ? -9.393 26.189 20.371 1.00 62.16 360 LYS A N 1
ATOM 2933 C CA . LYS A 1 360 ? -10.374 27.158 19.866 1.00 62.16 360 LYS A CA 1
ATOM 2934 C C . LYS A 1 360 ? -11.696 26.510 19.431 1.00 62.16 360 LYS A C 1
ATOM 2936 O O . LYS A 1 360 ? -12.743 27.141 19.543 1.00 62.16 360 LYS A O 1
ATOM 2941 N N . PHE A 1 361 ? -11.660 25.265 18.949 1.00 55.84 361 PHE A N 1
ATOM 2942 C CA . PHE A 1 361 ? -12.811 24.599 18.320 1.00 55.84 361 PHE A CA 1
ATOM 2943 C C . PHE A 1 361 ? -13.352 23.368 19.073 1.00 55.84 361 PHE A C 1
ATOM 2945 O O . PHE A 1 361 ? -14.281 22.727 18.586 1.00 55.84 361 PHE A O 1
ATOM 2952 N N . ASN A 1 362 ? -12.819 23.050 20.259 1.00 61.00 362 ASN A N 1
ATOM 2953 C CA . ASN A 1 362 ? -13.234 21.937 21.127 1.00 61.00 362 ASN A CA 1
ATOM 2954 C C . ASN A 1 362 ? -13.270 20.562 20.419 1.00 61.00 362 ASN A C 1
ATOM 2956 O O . ASN A 1 362 ? -14.196 19.766 20.577 1.00 61.00 362 ASN A O 1
ATOM 2960 N N . LEU A 1 363 ? -12.259 20.279 19.591 1.00 58.91 363 LEU A N 1
ATOM 2961 C CA . LEU A 1 363 ? -12.167 19.024 18.839 1.00 58.91 363 LEU A CA 1
ATOM 2962 C C . LEU A 1 363 ? -11.637 17.897 19.738 1.00 58.91 363 LEU A C 1
ATOM 2964 O O . LEU A 1 363 ? -10.464 17.888 20.101 1.00 58.91 363 LEU A O 1
ATOM 2968 N N . LYS A 1 364 ? -12.481 16.923 20.099 1.00 56.62 364 LYS A N 1
ATOM 2969 C CA . LYS A 1 364 ? -12.081 15.789 20.960 1.00 56.62 364 LYS A CA 1
ATOM 2970 C C . LYS A 1 364 ? -11.432 14.604 20.222 1.00 56.62 364 LYS A C 1
ATOM 2972 O O . LYS A 1 364 ? -10.833 13.760 20.876 1.00 56.62 364 LYS A O 1
ATOM 2977 N N . ILE A 1 365 ? -11.556 14.494 18.894 1.00 53.31 365 ILE A N 1
ATOM 2978 C CA . ILE A 1 365 ? -11.353 13.203 18.192 1.00 53.31 365 ILE A CA 1
ATOM 2979 C C . ILE A 1 365 ? -10.042 13.088 17.392 1.00 53.31 365 ILE A C 1
ATOM 2981 O O . ILE A 1 365 ? -9.665 11.980 17.016 1.00 53.31 365 ILE A O 1
ATOM 2985 N N . GLU A 1 366 ? -9.281 14.161 17.175 1.00 61.81 366 GLU A N 1
ATOM 2986 C CA . GLU A 1 366 ? -8.218 14.116 16.154 1.00 61.81 366 GLU A CA 1
ATOM 2987 C C . GLU A 1 366 ? -6.774 14.187 16.675 1.00 61.81 366 GLU A C 1
ATOM 2989 O O . GLU A 1 366 ? -5.856 13.999 15.885 1.00 61.81 366 GLU A O 1
ATOM 2994 N N . ASP A 1 367 ? -6.548 14.318 17.989 1.00 60.75 367 ASP A N 1
ATOM 2995 C CA . ASP A 1 367 ? -5.197 14.333 18.587 1.00 60.75 367 ASP A CA 1
ATOM 2996 C C . ASP A 1 367 ? -4.295 13.202 18.072 1.00 60.75 367 ASP A C 1
ATOM 2998 O O . ASP A 1 367 ? -3.125 13.417 17.777 1.00 60.75 367 ASP A O 1
ATOM 3002 N N . LYS A 1 368 ? -4.859 11.998 17.919 1.00 69.56 368 LYS A N 1
ATOM 3003 C CA . LYS A 1 368 ? -4.117 10.801 17.505 1.00 69.56 368 LYS A CA 1
ATOM 3004 C C . LYS A 1 368 ? -3.528 10.939 16.101 1.00 69.56 368 LYS A C 1
ATOM 3006 O O . LYS A 1 368 ? -2.383 10.568 15.898 1.00 69.56 368 LYS A O 1
ATOM 3011 N N . ILE A 1 369 ? -4.291 11.473 15.145 1.00 62.94 369 ILE A N 1
ATOM 3012 C CA . ILE A 1 369 ? -3.864 11.573 13.738 1.00 62.94 369 ILE A CA 1
ATOM 3013 C C . ILE A 1 369 ? -2.741 12.599 13.611 1.00 62.94 369 ILE A C 1
ATOM 3015 O O . ILE A 1 369 ? -1.740 12.350 12.951 1.00 62.94 369 ILE A O 1
ATOM 3019 N N . TYR A 1 370 ? -2.870 13.735 14.291 1.00 63.72 370 TYR A N 1
ATOM 3020 C CA . TYR A 1 370 ? -1.858 14.785 14.224 1.00 63.72 370 TYR A CA 1
ATOM 3021 C C . TYR A 1 370 ? -0.589 14.414 14.988 1.00 63.72 370 TYR A C 1
ATOM 3023 O O . TYR A 1 370 ? 0.505 14.751 14.549 1.00 63.72 370 TYR A O 1
ATOM 3031 N N . SER A 1 371 ? -0.708 13.652 16.078 1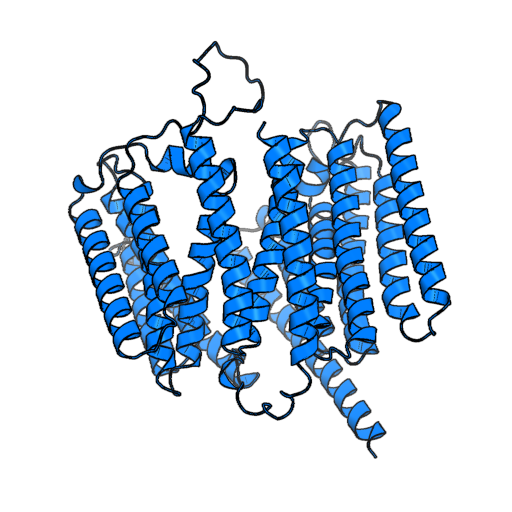.00 68.44 371 SER A N 1
ATOM 3032 C CA . SER A 1 371 ? 0.452 13.033 16.719 1.00 68.44 371 SER A CA 1
ATOM 3033 C C . SER A 1 371 ? 1.162 12.038 15.800 1.00 68.44 371 SER A C 1
ATOM 3035 O O . SER A 1 371 ? 2.384 12.018 15.795 1.00 68.44 371 SER A O 1
ATOM 3037 N N . VAL A 1 372 ? 0.432 11.261 14.991 1.00 69.44 372 VAL A N 1
ATOM 3038 C CA . VAL A 1 372 ? 1.027 10.378 13.967 1.00 69.44 372 VAL A CA 1
ATOM 3039 C C . VAL A 1 372 ? 1.748 11.191 12.901 1.00 69.44 372 VAL A C 1
ATOM 3041 O O . VAL A 1 372 ? 2.888 10.879 12.588 1.00 69.44 372 VAL A O 1
ATOM 3044 N N . LEU A 1 373 ? 1.123 12.252 12.387 1.00 62.56 373 LEU A N 1
ATOM 3045 C CA . LEU A 1 373 ? 1.722 13.114 11.364 1.00 62.56 373 LEU A CA 1
ATOM 3046 C C . LEU A 1 373 ? 2.975 13.857 11.850 1.00 62.56 373 LEU A C 1
ATOM 3048 O O . LEU A 1 373 ? 3.798 14.221 11.024 1.00 62.56 373 LEU A O 1
ATOM 3052 N N . GLY A 1 374 ? 3.131 14.086 13.157 1.00 68.88 374 GLY A N 1
ATOM 3053 C CA . GLY A 1 374 ? 4.352 14.663 13.728 1.00 68.88 374 GLY A CA 1
ATOM 3054 C C . GLY A 1 374 ? 5.411 13.619 14.100 1.00 68.88 374 GLY A C 1
ATOM 3055 O O . GLY A 1 374 ? 6.580 13.791 13.771 1.00 68.88 374 GLY A O 1
ATOM 3056 N N . LEU A 1 375 ? 5.010 12.535 14.776 1.00 75.38 375 LEU A N 1
ATOM 3057 C CA . LEU A 1 375 ? 5.935 11.524 15.299 1.00 75.38 375 LEU A CA 1
ATOM 3058 C C . LEU A 1 375 ? 6.431 10.562 14.220 1.00 75.38 375 LEU A C 1
ATOM 3060 O O . LEU A 1 375 ? 7.618 10.289 14.181 1.00 75.38 375 LEU A O 1
ATOM 3064 N N . VAL A 1 376 ? 5.565 10.071 13.322 1.00 76.88 376 VAL A N 1
ATOM 3065 C CA . VAL A 1 376 ? 5.988 9.104 12.289 1.00 76.88 376 VAL A CA 1
ATOM 3066 C C . VAL A 1 376 ? 7.117 9.660 11.424 1.00 76.88 376 VAL A C 1
ATOM 3068 O O . VAL A 1 376 ? 8.102 8.948 11.252 1.00 76.88 376 VAL A O 1
ATOM 3071 N N . PRO A 1 377 ? 7.039 10.897 10.896 1.00 71.62 377 PRO A N 1
ATOM 3072 C CA . PRO A 1 377 ? 8.124 11.424 10.081 1.00 71.62 377 PRO A CA 1
ATOM 3073 C C . PRO A 1 377 ? 9.435 11.592 10.853 1.00 71.62 377 PRO A C 1
ATOM 3075 O O . PRO A 1 377 ? 10.495 11.310 10.302 1.00 71.62 377 PRO A O 1
ATOM 3078 N N . LEU A 1 378 ? 9.361 12.000 12.125 1.00 74.25 378 LEU A N 1
ATOM 3079 C CA . LEU A 1 378 ? 10.523 12.121 13.008 1.00 74.25 378 LEU A CA 1
ATOM 3080 C C . LEU A 1 378 ? 11.173 10.756 13.265 1.00 74.25 378 LEU A C 1
ATOM 3082 O O . LEU A 1 378 ? 12.366 10.591 13.014 1.00 74.25 378 LEU A O 1
ATOM 3086 N N . THR A 1 379 ? 10.377 9.770 13.681 1.00 80.56 379 THR A N 1
ATOM 3087 C CA . THR A 1 379 ? 10.857 8.413 13.944 1.00 80.56 379 THR A CA 1
ATOM 3088 C C . THR A 1 379 ? 11.411 7.777 12.674 1.00 80.56 379 THR A C 1
ATOM 3090 O O . THR A 1 379 ? 12.458 7.143 12.716 1.00 80.56 379 THR A O 1
ATOM 3093 N N . PHE A 1 380 ? 10.768 7.979 11.517 1.00 78.12 380 PHE A N 1
ATOM 3094 C CA . PHE A 1 380 ? 11.260 7.482 10.229 1.00 78.12 380 PHE A CA 1
ATOM 3095 C C . PHE A 1 380 ? 12.568 8.158 9.808 1.00 78.12 380 PHE A C 1
ATOM 3097 O O . PHE A 1 380 ? 13.463 7.509 9.273 1.00 78.12 380 PHE A O 1
ATOM 3104 N N . PHE A 1 381 ? 12.717 9.452 10.078 1.00 76.81 381 PHE A N 1
ATOM 3105 C CA . PHE A 1 381 ? 13.960 10.162 9.815 1.00 76.81 381 PHE A CA 1
ATOM 3106 C C . PHE A 1 381 ? 15.117 9.629 10.677 1.00 76.81 381 PHE A C 1
ATOM 3108 O O . PHE A 1 381 ? 16.201 9.356 10.161 1.00 76.81 381 PHE A O 1
ATOM 3115 N N . LEU A 1 382 ? 14.876 9.387 11.967 1.00 79.62 382 LEU A N 1
ATOM 3116 C CA . LEU A 1 382 ? 15.842 8.717 12.839 1.00 79.62 382 LEU A CA 1
ATOM 3117 C C . LEU A 1 382 ? 16.110 7.274 12.420 1.00 79.62 382 LEU A C 1
ATOM 3119 O O . LEU A 1 382 ? 17.241 6.803 12.513 1.00 79.62 382 LEU A O 1
ATOM 3123 N N . PHE A 1 383 ? 15.094 6.597 11.892 1.00 81.12 383 PHE A N 1
ATOM 3124 C CA . PHE A 1 383 ? 15.228 5.281 11.292 1.00 81.12 383 PHE A CA 1
ATOM 3125 C C . PHE A 1 383 ? 16.259 5.292 10.162 1.00 81.12 383 PHE A C 1
ATOM 3127 O O . PHE A 1 383 ? 17.208 4.506 10.189 1.00 81.12 383 PHE A O 1
ATOM 3134 N N . LEU A 1 384 ? 16.115 6.237 9.227 1.00 79.19 384 LEU A N 1
ATOM 3135 C CA . LEU A 1 384 ? 17.065 6.446 8.139 1.00 79.19 384 LEU A CA 1
ATOM 3136 C C . LEU A 1 384 ? 18.467 6.721 8.688 1.00 79.19 384 LEU A C 1
ATOM 3138 O O . LEU A 1 384 ? 19.388 5.995 8.328 1.00 79.19 384 LEU A O 1
ATOM 3142 N N . LEU A 1 385 ? 18.633 7.681 9.605 1.00 80.50 385 LEU A N 1
ATOM 3143 C CA . LEU A 1 385 ? 19.941 8.002 10.201 1.00 80.50 385 LEU A CA 1
ATOM 3144 C C . LEU A 1 385 ? 20.585 6.831 10.955 1.00 80.50 385 LEU A C 1
ATOM 3146 O O . LEU A 1 385 ? 21.806 6.714 10.982 1.00 80.50 385 LEU A O 1
ATOM 3150 N N . SER A 1 386 ? 19.782 5.948 11.548 1.00 84.25 386 SER A N 1
ATOM 3151 C CA . SER A 1 386 ? 20.277 4.763 12.255 1.00 84.25 386 SER A CA 1
ATOM 3152 C C . SER A 1 386 ? 20.774 3.652 11.322 1.00 84.25 386 SER A C 1
ATOM 3154 O O . SER A 1 386 ? 21.394 2.696 11.797 1.00 84.25 386 SER A O 1
ATOM 3156 N N . SER A 1 387 ? 20.434 3.720 10.030 1.00 83.56 387 SER A N 1
ATOM 3157 C CA . SER A 1 387 ? 20.783 2.717 9.019 1.00 83.56 387 SER A CA 1
ATOM 3158 C C . SER A 1 387 ? 22.110 3.052 8.341 1.00 83.56 387 SER A C 1
ATOM 3160 O O . SER A 1 387 ? 22.426 4.222 8.119 1.00 83.56 387 SER A O 1
ATOM 3162 N N . GLU A 1 388 ? 22.862 2.027 7.937 1.00 82.94 388 GLU A N 1
ATOM 3163 C CA . GLU A 1 388 ? 24.104 2.212 7.178 1.00 82.94 388 GLU A CA 1
ATOM 3164 C C . GLU A 1 388 ? 23.850 2.971 5.867 1.00 82.94 388 GLU A C 1
ATOM 3166 O O . GLU A 1 388 ? 24.574 3.910 5.541 1.00 82.94 388 GLU A O 1
ATOM 3171 N N . SER A 1 389 ? 22.775 2.629 5.148 1.00 79.44 389 SER A N 1
ATOM 3172 C CA . SER A 1 389 ? 22.372 3.330 3.924 1.00 79.44 389 SER A CA 1
ATOM 3173 C C . SER A 1 389 ? 22.092 4.811 4.160 1.00 79.44 389 SER A C 1
ATOM 3175 O O . SER A 1 389 ? 22.463 5.650 3.342 1.00 79.44 389 SER A O 1
ATOM 3177 N N . GLY A 1 390 ? 21.456 5.153 5.283 1.00 76.75 390 GLY A N 1
ATOM 3178 C CA . GLY A 1 390 ? 21.229 6.545 5.640 1.00 76.75 390 GLY A CA 1
ATOM 3179 C C . GLY A 1 390 ? 22.540 7.251 5.938 1.00 76.75 390 GLY A C 1
ATOM 3180 O O . GLY A 1 390 ? 22.794 8.292 5.349 1.00 76.75 390 GLY A O 1
ATOM 3181 N N . LEU A 1 391 ? 23.417 6.661 6.753 1.00 79.44 391 LEU A N 1
ATOM 3182 C CA . LEU A 1 391 ? 24.743 7.223 7.031 1.00 79.44 391 LEU A CA 1
ATOM 3183 C C . LEU A 1 391 ? 25.560 7.457 5.753 1.00 79.44 391 LEU A C 1
ATOM 3185 O O . LEU A 1 391 ? 26.165 8.520 5.612 1.00 79.44 391 LEU A O 1
ATOM 3189 N N . LYS A 1 392 ? 25.531 6.519 4.796 1.00 78.56 392 LYS A N 1
ATOM 3190 C CA . LYS A 1 392 ? 26.154 6.684 3.469 1.00 78.56 392 LYS A CA 1
ATOM 3191 C C . LYS A 1 392 ? 25.591 7.902 2.742 1.00 78.56 392 LYS A C 1
ATOM 3193 O O . LYS A 1 392 ? 26.355 8.724 2.242 1.00 78.56 392 LYS A O 1
ATOM 3198 N N . ASN A 1 393 ? 24.270 8.068 2.772 1.00 73.00 393 ASN A N 1
ATOM 3199 C CA . ASN A 1 393 ? 23.585 9.228 2.204 1.00 73.00 393 ASN A CA 1
ATOM 3200 C C . ASN A 1 393 ? 23.860 10.548 2.945 1.00 73.00 393 ASN A C 1
ATOM 3202 O O . ASN A 1 393 ? 23.426 11.576 2.445 1.00 73.00 393 ASN A O 1
ATOM 3206 N N . PHE A 1 394 ? 24.538 10.553 4.100 1.00 71.12 394 PHE A N 1
ATOM 3207 C CA . PHE A 1 394 ? 24.915 11.762 4.854 1.00 71.12 394 PHE A CA 1
ATOM 3208 C C . PHE A 1 394 ? 26.438 12.023 4.896 1.00 71.12 394 PHE A C 1
ATOM 3210 O O . PHE A 1 394 ? 26.875 13.004 5.510 1.00 71.12 394 PHE A O 1
ATOM 3217 N N . ASN A 1 395 ? 27.248 11.193 4.229 1.00 72.88 395 ASN A N 1
ATOM 3218 C CA . ASN A 1 395 ? 28.710 11.307 4.151 1.00 72.88 395 ASN A CA 1
ATOM 3219 C C . ASN A 1 395 ? 29.139 12.266 3.018 1.00 72.88 395 ASN A C 1
ATOM 3221 O O . ASN A 1 395 ? 29.573 11.830 1.951 1.00 72.88 395 ASN A O 1
ATOM 3225 N N . PHE A 1 396 ? 28.982 13.579 3.218 1.00 66.75 396 PHE A N 1
ATOM 3226 C CA . PHE A 1 396 ? 29.317 14.607 2.219 1.00 66.75 396 PHE A CA 1
ATOM 3227 C C . PHE A 1 396 ? 30.529 15.466 2.618 1.00 66.75 396 PHE A C 1
ATOM 3229 O O . PHE A 1 396 ? 30.767 15.749 3.789 1.00 66.75 396 PHE A O 1
ATOM 3236 N N . ASN A 1 397 ? 31.288 15.961 1.634 1.00 61.72 397 ASN A N 1
ATOM 3237 C CA . ASN A 1 397 ? 32.466 16.800 1.878 1.00 61.72 397 ASN A CA 1
ATOM 3238 C C . ASN A 1 397 ? 32.071 18.268 2.168 1.00 61.72 397 ASN A C 1
ATOM 3240 O O . ASN A 1 397 ? 31.720 19.012 1.257 1.00 61.72 397 ASN A O 1
ATOM 3244 N N . VAL A 1 398 ? 32.141 18.689 3.437 1.00 56.22 398 VAL A N 1
ATOM 3245 C CA . VAL A 1 398 ? 31.665 20.004 3.936 1.00 56.22 398 VAL A CA 1
ATOM 3246 C C . VAL A 1 398 ? 32.700 21.140 3.800 1.00 56.22 398 VAL A C 1
ATOM 3248 O O . VAL A 1 398 ? 32.440 22.274 4.186 1.00 56.22 398 VAL A O 1
ATOM 3251 N N . GLN A 1 399 ? 33.874 20.899 3.205 1.00 57.16 399 GLN A N 1
ATOM 3252 C CA . GLN A 1 399 ? 34.972 21.886 3.163 1.00 57.16 399 GLN A CA 1
ATOM 3253 C C . GLN A 1 399 ? 34.687 23.194 2.381 1.00 57.16 399 GLN A C 1
ATOM 3255 O O . GLN A 1 399 ? 35.529 24.089 2.385 1.00 57.16 399 GLN A O 1
ATOM 3260 N N . SER A 1 400 ? 33.513 23.382 1.765 1.00 57.75 400 SER A N 1
ATOM 3261 C CA . SER A 1 400 ? 33.113 24.684 1.213 1.00 57.75 400 SER A CA 1
ATOM 3262 C C . SER A 1 400 ? 32.452 25.583 2.277 1.00 57.75 400 SER A C 1
ATOM 3264 O O . SER A 1 400 ? 31.276 25.417 2.607 1.00 57.75 400 SER A O 1
ATOM 3266 N N . LEU A 1 401 ? 33.197 26.597 2.735 1.00 49.03 401 LEU A N 1
ATOM 3267 C CA . LEU A 1 401 ? 32.824 27.669 3.679 1.00 49.03 401 LEU A CA 1
ATOM 3268 C C . LEU A 1 401 ? 31.397 28.270 3.591 1.00 49.03 401 LEU A C 1
ATOM 3270 O O . LEU A 1 401 ? 30.842 28.527 4.660 1.00 49.03 401 LEU A O 1
ATOM 3274 N N . PRO A 1 402 ? 30.741 28.467 2.424 1.00 59.81 402 PRO A N 1
ATOM 3275 C CA . PRO A 1 402 ? 29.362 28.970 2.408 1.00 59.81 402 PRO A CA 1
ATOM 3276 C C . PRO A 1 402 ? 28.366 28.042 3.124 1.00 59.81 402 PRO A C 1
ATOM 3278 O O . PRO A 1 402 ? 27.391 28.521 3.696 1.00 59.81 402 PRO A O 1
ATOM 3281 N N . PHE A 1 403 ? 28.618 26.728 3.165 1.00 54.25 403 PHE A N 1
ATOM 3282 C CA . PHE A 1 403 ? 27.714 25.760 3.793 1.00 54.25 403 PHE A CA 1
ATOM 3283 C C . PHE A 1 403 ? 27.560 25.985 5.300 1.00 54.25 403 PHE A C 1
ATOM 3285 O O . PHE A 1 403 ? 26.444 25.983 5.816 1.00 54.25 403 PHE A O 1
ATOM 3292 N N . PHE A 1 404 ? 28.674 26.225 5.995 1.00 57.84 404 PHE A N 1
ATOM 3293 C CA . PHE A 1 404 ? 28.688 26.431 7.442 1.00 57.84 404 PHE A CA 1
ATOM 3294 C C . PHE A 1 404 ? 27.890 27.681 7.834 1.00 57.84 404 PHE A C 1
ATOM 3296 O O . PHE A 1 404 ? 27.096 27.641 8.770 1.00 57.84 404 PHE A O 1
ATOM 3303 N N . SER A 1 405 ? 28.021 28.765 7.063 1.00 57.94 405 SER A N 1
ATOM 3304 C CA . SER A 1 405 ? 27.287 30.017 7.279 1.00 57.94 405 SER A CA 1
ATOM 3305 C C . SER A 1 405 ? 25.773 29.835 7.118 1.00 57.94 405 SER A C 1
ATOM 3307 O O . SER A 1 405 ? 25.005 30.277 7.970 1.00 57.94 405 SER A O 1
ATOM 3309 N N . TYR A 1 406 ? 25.330 29.141 6.064 1.00 58.84 406 TYR A N 1
ATOM 3310 C CA . TYR A 1 406 ? 23.907 28.862 5.832 1.00 58.84 406 TYR A CA 1
ATOM 3311 C C . TYR A 1 406 ? 23.313 27.923 6.883 1.00 58.84 406 TYR A C 1
ATOM 3313 O O . TYR A 1 406 ? 22.196 28.152 7.348 1.00 58.84 406 TYR A O 1
ATOM 3321 N N . LEU A 1 407 ? 24.063 26.900 7.291 1.00 58.78 407 LEU A N 1
ATOM 3322 C CA . LEU A 1 407 ? 23.656 25.961 8.332 1.00 58.78 407 LEU A CA 1
ATOM 3323 C C . LEU A 1 407 ? 23.497 26.679 9.683 1.00 58.78 407 LEU A C 1
ATOM 3325 O O . LEU A 1 407 ? 22.511 26.466 10.389 1.00 58.78 407 LEU A O 1
ATOM 3329 N N . LEU A 1 408 ? 24.407 27.601 10.007 1.00 59.72 408 LEU A N 1
ATOM 3330 C CA . LEU A 1 408 ? 24.355 28.419 11.219 1.00 59.72 408 LEU A CA 1
ATOM 3331 C C . LEU A 1 408 ? 23.156 29.383 11.194 1.00 59.72 408 LEU A C 1
ATOM 3333 O O . LEU A 1 408 ? 22.450 29.505 12.196 1.00 59.72 408 LEU A O 1
ATOM 3337 N N . ILE A 1 409 ? 22.841 29.981 10.038 1.00 60.25 409 ILE A N 1
ATOM 3338 C CA . ILE A 1 409 ? 21.636 30.808 9.845 1.00 60.25 409 ILE A CA 1
ATOM 3339 C C . ILE A 1 409 ? 20.362 29.971 10.011 1.00 60.25 409 ILE A C 1
ATOM 3341 O O . ILE A 1 409 ? 19.459 30.386 10.736 1.00 60.25 409 ILE A O 1
ATOM 3345 N N . LEU A 1 410 ? 20.287 28.779 9.408 1.00 58.31 410 LEU A N 1
ATOM 3346 C CA . LEU A 1 410 ? 19.121 27.899 9.540 1.00 58.31 410 LEU A CA 1
ATOM 3347 C C . LEU A 1 410 ? 18.903 27.463 10.988 1.00 58.31 410 LEU A C 1
ATOM 3349 O O . LEU A 1 410 ? 17.775 27.461 11.476 1.00 58.31 410 LEU A O 1
ATOM 3353 N N . THR A 1 411 ? 19.992 27.145 11.682 1.00 58.19 411 THR A N 1
ATOM 3354 C CA . THR A 1 411 ? 19.983 26.782 13.101 1.00 58.19 411 THR A CA 1
ATOM 3355 C C . THR A 1 411 ? 19.531 27.946 13.959 1.00 58.19 411 THR A C 1
ATOM 3357 O O . THR A 1 411 ? 18.731 27.761 14.869 1.00 58.19 411 THR A O 1
ATOM 3360 N N . THR A 1 412 ? 19.996 29.154 13.645 1.00 58.62 412 THR A N 1
ATOM 3361 C CA . THR A 1 412 ? 19.595 30.372 14.350 1.00 58.62 412 THR A CA 1
ATOM 3362 C C . THR A 1 412 ? 18.111 30.649 14.137 1.00 58.62 412 THR A C 1
ATOM 3364 O O . THR A 1 412 ? 17.401 30.873 15.109 1.00 58.62 412 THR A O 1
ATOM 3367 N N . ILE A 1 413 ? 17.605 30.545 12.902 1.00 59.91 413 ILE A N 1
ATOM 3368 C CA . ILE A 1 413 ? 16.171 30.687 12.599 1.00 59.91 413 ILE A CA 1
ATOM 3369 C C . ILE A 1 413 ? 15.362 29.620 13.342 1.00 59.91 413 ILE A C 1
ATOM 3371 O O . ILE A 1 413 ? 14.355 29.943 13.964 1.00 59.91 413 ILE A O 1
ATOM 3375 N N . TYR A 1 414 ? 15.814 28.366 13.328 1.00 62.38 414 TYR A N 1
ATOM 3376 C CA . TYR A 1 414 ? 15.168 27.256 14.024 1.00 62.38 414 TYR A CA 1
ATOM 3377 C C . TYR A 1 414 ? 15.141 27.456 15.547 1.00 62.38 414 TYR A C 1
ATOM 3379 O O . TYR A 1 414 ? 14.104 27.259 16.182 1.00 62.38 414 TYR A O 1
ATOM 3387 N N . LEU A 1 415 ? 16.254 27.893 16.137 1.00 58.22 415 LEU A N 1
ATOM 3388 C CA . LEU A 1 415 ? 16.364 28.251 17.550 1.00 58.22 415 LEU A CA 1
ATOM 3389 C C . LEU A 1 415 ? 15.406 29.381 17.909 1.00 58.22 415 LEU A C 1
ATOM 3391 O O . LEU A 1 415 ? 14.681 29.277 18.892 1.00 58.22 415 LEU A O 1
ATOM 3395 N N . LEU A 1 416 ? 15.351 30.423 17.082 1.00 63.22 416 LEU A N 1
ATOM 3396 C CA . LEU A 1 416 ? 14.488 31.583 17.284 1.00 63.22 416 LEU A CA 1
ATOM 3397 C C . LEU A 1 416 ? 13.007 31.186 17.182 1.00 63.22 416 LEU A C 1
ATOM 3399 O O . LEU A 1 416 ? 12.198 31.612 18.003 1.00 63.22 416 LEU A O 1
ATOM 3403 N N . LEU A 1 417 ? 12.656 30.284 16.260 1.00 57.12 417 LEU A N 1
ATOM 3404 C CA . LEU A 1 417 ? 11.307 29.728 16.122 1.00 57.12 417 LEU A CA 1
ATOM 3405 C C . LEU A 1 417 ? 10.921 28.868 17.334 1.00 57.12 417 LEU A C 1
ATOM 3407 O O . LEU A 1 417 ? 9.816 29.009 17.855 1.00 57.12 417 LEU A O 1
ATOM 3411 N N . ASN A 1 418 ? 11.839 28.042 17.845 1.00 55.56 418 ASN A N 1
ATOM 3412 C CA . ASN A 1 418 ? 11.627 27.287 19.083 1.00 55.56 418 ASN A CA 1
ATOM 3413 C C . ASN A 1 418 ? 11.522 28.194 20.309 1.00 55.56 418 ASN A C 1
ATOM 3415 O O . ASN A 1 418 ? 10.721 27.911 21.193 1.00 55.56 418 ASN A O 1
ATOM 3419 N N . LEU A 1 419 ? 12.268 29.297 20.353 1.00 59.81 419 LEU A N 1
ATOM 3420 C CA . LEU A 1 419 ? 12.233 30.269 21.443 1.00 59.81 419 LEU A CA 1
ATOM 3421 C C . LEU A 1 419 ? 10.926 31.078 21.423 1.00 59.81 419 LEU A C 1
ATOM 3423 O O . LEU A 1 419 ? 10.311 31.269 22.469 1.00 59.81 419 LEU A O 1
ATOM 3427 N N . ILE A 1 420 ? 10.429 31.454 20.237 1.00 61.75 420 ILE A N 1
ATOM 3428 C CA . ILE A 1 420 ? 9.096 32.054 20.051 1.00 61.75 420 ILE A CA 1
ATOM 3429 C C . ILE A 1 420 ? 8.001 31.074 20.476 1.00 61.75 420 ILE A C 1
ATOM 3431 O O . ILE A 1 420 ? 7.076 31.458 21.195 1.00 61.75 420 ILE A O 1
ATOM 3435 N N . LEU A 1 421 ? 8.100 29.808 20.059 1.00 55.62 421 LEU A N 1
ATOM 3436 C CA . LEU A 1 421 ? 7.159 28.769 20.467 1.00 55.62 421 LEU A CA 1
ATOM 3437 C C . LEU A 1 421 ? 7.204 28.566 21.981 1.00 55.62 421 LEU A C 1
ATOM 3439 O O . LEU A 1 421 ? 6.150 28.559 22.605 1.00 55.62 421 LEU A O 1
ATOM 3443 N N . TRP A 1 422 ? 8.393 28.496 22.578 1.00 56.97 422 TRP A N 1
ATOM 3444 C CA . TRP A 1 422 ? 8.599 28.394 24.022 1.00 56.97 422 TRP A CA 1
ATOM 3445 C C . TRP A 1 422 ? 7.997 29.589 24.772 1.00 56.97 422 TRP A C 1
ATOM 3447 O O . TRP A 1 422 ? 7.272 29.390 25.744 1.00 56.97 422 TRP A O 1
ATOM 3457 N N . PHE A 1 423 ? 8.185 30.817 24.281 1.00 59.69 423 PHE A N 1
ATOM 3458 C CA . PHE A 1 423 ? 7.630 32.038 24.875 1.00 59.69 423 PHE A CA 1
ATOM 3459 C C . PHE A 1 423 ? 6.097 32.106 24.771 1.00 59.69 423 PHE A C 1
ATOM 3461 O O . PHE A 1 423 ? 5.405 32.363 25.761 1.00 59.69 423 PHE A O 1
ATOM 3468 N N . TYR A 1 424 ? 5.538 31.811 23.590 1.00 57.56 424 TYR A N 1
ATOM 3469 C CA . TYR A 1 424 ? 4.088 31.698 23.386 1.00 57.56 424 TYR A CA 1
ATOM 3470 C C . TYR A 1 424 ? 3.479 30.637 24.314 1.00 57.56 424 TYR A C 1
ATOM 3472 O O . TYR A 1 424 ? 2.368 30.784 24.833 1.00 57.56 424 TYR A O 1
ATOM 3480 N N . PHE A 1 425 ? 4.239 29.575 24.558 1.00 52.31 425 PHE A N 1
ATOM 3481 C CA . PHE A 1 425 ? 3.824 28.439 25.348 1.00 52.31 425 PHE A CA 1
ATOM 3482 C C . PHE A 1 425 ? 3.885 28.680 26.858 1.00 52.31 425 PHE A C 1
ATOM 3484 O O . PHE A 1 425 ? 2.927 28.362 27.563 1.00 52.31 425 PHE A O 1
ATOM 3491 N N . PHE A 1 426 ? 4.956 29.301 27.358 1.00 53.34 426 PHE A N 1
ATOM 3492 C CA . PHE A 1 426 ? 5.118 29.658 28.771 1.00 53.34 426 PHE A CA 1
ATOM 3493 C C . PHE A 1 426 ? 3.969 30.554 29.260 1.00 53.34 426 PHE A C 1
ATOM 3495 O O . PHE A 1 426 ? 3.504 30.447 30.394 1.00 53.34 426 PHE A O 1
ATOM 3502 N N . ARG A 1 427 ? 3.404 31.356 28.350 1.00 56.97 427 ARG A N 1
ATOM 3503 C CA . ARG A 1 427 ? 2.214 32.179 28.589 1.00 56.97 427 ARG A CA 1
ATOM 3504 C C . ARG A 1 427 ? 0.914 31.372 28.786 1.00 56.97 427 ARG A C 1
ATOM 3506 O O . ARG A 1 427 ? -0.083 31.939 29.227 1.00 56.97 427 ARG A O 1
ATOM 3513 N N . THR A 1 428 ? 0.869 30.070 28.473 1.00 52.62 428 THR A N 1
ATOM 3514 C CA . THR A 1 428 ? -0.376 29.274 28.388 1.00 52.62 428 THR A CA 1
ATOM 3515 C C . THR A 1 428 ? -0.411 27.975 29.230 1.00 52.62 428 THR A C 1
ATOM 3517 O O . THR A 1 428 ? -0.851 26.946 28.739 1.00 52.62 428 THR A O 1
ATOM 3520 N N . LYS A 1 429 ? -0.097 28.051 30.539 1.00 60.06 429 LYS A N 1
ATOM 3521 C CA . LYS A 1 429 ? -0.277 27.022 31.615 1.00 60.06 429 LYS A CA 1
ATOM 3522 C C . LYS A 1 429 ? 0.376 25.617 31.430 1.00 60.06 429 LYS A C 1
ATOM 3524 O O . LYS A 1 429 ? 0.500 25.052 30.352 1.00 60.06 429 LYS A O 1
ATOM 3529 N N . ILE A 1 430 ? 0.722 25.027 32.584 1.00 55.41 430 ILE A N 1
ATOM 3530 C CA . ILE A 1 430 ? 1.843 24.097 32.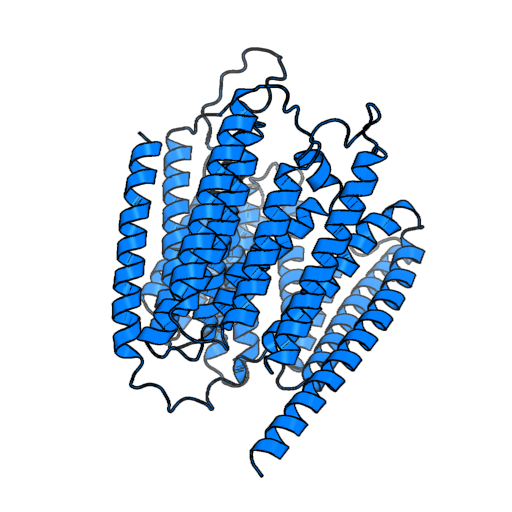865 1.00 55.41 430 ILE A CA 1
ATOM 3531 C C . ILE A 1 430 ? 1.707 22.631 32.393 1.00 55.41 430 ILE A C 1
ATOM 3533 O O . ILE A 1 430 ? 2.713 22.025 32.037 1.00 55.41 430 ILE A O 1
ATOM 3537 N N . ASN A 1 431 ? 0.517 22.027 32.309 1.00 56.88 431 ASN A N 1
ATOM 3538 C CA . ASN A 1 431 ? 0.439 20.568 32.057 1.00 56.88 431 ASN A CA 1
ATOM 3539 C C . ASN A 1 431 ? 0.826 20.149 30.629 1.00 56.88 431 ASN A C 1
ATOM 3541 O O . ASN A 1 431 ? 1.174 18.999 30.378 1.00 56.88 431 ASN A O 1
ATOM 3545 N N . LEU A 1 432 ? 0.794 21.091 29.689 1.00 55.34 432 LEU A N 1
ATOM 3546 C CA . LEU A 1 432 ? 1.089 20.854 28.277 1.00 55.34 432 LEU A CA 1
ATOM 3547 C C . LEU A 1 432 ? 2.590 21.113 27.974 1.00 55.34 432 LEU A C 1
ATOM 3549 O O . LEU A 1 432 ? 3.076 20.741 26.907 1.00 55.34 432 LEU A O 1
ATOM 3553 N N . PHE A 1 433 ? 3.326 21.663 28.955 1.00 55.09 433 PHE A N 1
ATOM 3554 C CA . PHE A 1 433 ? 4.769 21.926 28.920 1.00 55.09 433 PHE A CA 1
ATOM 3555 C C . PHE A 1 433 ? 5.561 20.625 28.845 1.00 55.09 433 PHE A C 1
ATOM 3557 O O . PHE A 1 433 ? 6.451 20.499 28.022 1.00 55.09 433 PHE A O 1
ATOM 3564 N N . ARG A 1 434 ? 5.189 19.595 29.611 1.00 58.16 434 ARG A N 1
ATOM 3565 C CA . ARG A 1 434 ? 5.985 18.359 29.675 1.00 58.16 434 ARG A CA 1
ATOM 3566 C C . ARG A 1 434 ? 6.024 17.583 28.347 1.00 58.16 434 ARG A C 1
ATOM 3568 O O . ARG A 1 434 ? 7.085 17.099 27.973 1.00 58.16 434 ARG A O 1
ATOM 3575 N N . GLU A 1 435 ? 4.903 17.498 27.615 1.00 58.94 435 GLU A N 1
ATOM 3576 C CA . GLU A 1 435 ? 4.851 16.804 26.309 1.00 58.94 435 GLU A CA 1
ATOM 3577 C C . GLU A 1 435 ? 5.620 17.571 25.212 1.00 58.94 435 GLU A C 1
ATOM 3579 O O . GLU A 1 435 ? 6.264 16.961 24.363 1.00 58.94 435 GLU A O 1
ATOM 3584 N N . ILE A 1 436 ? 5.537 18.908 25.207 1.00 61.19 436 ILE A N 1
ATOM 3585 C CA . ILE A 1 436 ? 6.124 19.751 24.153 1.00 61.19 436 ILE A CA 1
ATOM 3586 C C . ILE A 1 436 ? 7.595 20.054 24.426 1.00 61.19 436 ILE A C 1
ATOM 3588 O O . ILE A 1 436 ? 8.386 20.017 23.494 1.00 61.19 436 ILE A O 1
ATOM 3592 N N . THR A 1 437 ? 7.987 20.279 25.680 1.00 61.25 437 THR A N 1
ATOM 3593 C CA . THR A 1 437 ? 9.390 20.492 26.052 1.00 61.25 437 THR A CA 1
ATOM 3594 C C . THR A 1 437 ? 10.229 19.254 25.755 1.00 61.25 437 THR A C 1
ATOM 3596 O O . THR A 1 437 ? 11.345 19.406 25.281 1.00 61.25 437 THR A O 1
ATOM 3599 N N . PHE A 1 438 ? 9.688 18.039 25.925 1.00 62.56 438 PHE A N 1
ATOM 3600 C CA . PHE A 1 438 ? 10.377 16.812 25.507 1.00 62.56 438 PHE A CA 1
ATOM 3601 C C . PHE A 1 438 ? 10.594 16.767 23.989 1.00 62.56 438 PHE A C 1
ATOM 3603 O O . PHE A 1 438 ? 11.715 16.563 23.540 1.00 62.56 438 PHE A O 1
ATOM 3610 N N . LEU A 1 439 ? 9.546 17.020 23.194 1.00 62.88 439 LEU A N 1
ATOM 3611 C CA . LEU A 1 439 ? 9.637 17.002 21.730 1.00 62.88 439 LEU A CA 1
ATOM 3612 C C . LEU A 1 439 ? 10.569 18.106 21.198 1.00 62.88 439 LEU A C 1
ATOM 3614 O O . LEU A 1 439 ? 11.378 17.853 20.315 1.00 62.88 439 LEU A O 1
ATOM 3618 N N . ILE A 1 440 ? 10.486 19.317 21.757 1.00 63.06 440 ILE A N 1
ATOM 3619 C CA . ILE A 1 440 ? 11.343 20.455 21.397 1.00 63.06 440 ILE A CA 1
ATOM 3620 C C . ILE A 1 440 ? 12.792 20.195 21.810 1.00 63.06 440 ILE A C 1
ATOM 3622 O O . ILE A 1 440 ? 13.685 20.405 20.998 1.00 63.06 440 ILE A O 1
ATOM 3626 N N . ALA A 1 441 ? 13.044 19.706 23.029 1.00 62.84 441 ALA A N 1
ATOM 3627 C CA . ALA A 1 441 ? 14.394 19.373 23.487 1.00 62.84 441 ALA A CA 1
ATOM 3628 C C . ALA A 1 441 ? 15.005 18.240 22.656 1.00 62.84 441 ALA A C 1
ATOM 3630 O O . ALA A 1 441 ? 16.182 18.293 22.318 1.00 62.84 441 ALA A O 1
ATOM 3631 N N . PHE A 1 442 ? 14.199 17.250 22.273 1.00 67.00 442 PHE A N 1
ATOM 3632 C CA . PHE A 1 442 ? 14.630 16.152 21.419 1.00 67.00 442 PHE A CA 1
ATOM 3633 C C . PHE A 1 442 ? 14.942 16.612 19.993 1.00 67.00 442 PHE A C 1
ATOM 3635 O O . PHE A 1 442 ? 15.998 16.287 19.462 1.00 67.00 442 PHE A O 1
ATOM 3642 N N . LEU A 1 443 ? 14.071 17.422 19.384 1.00 64.12 443 LEU A N 1
ATOM 3643 C CA . LEU A 1 443 ? 14.328 18.005 18.068 1.00 64.12 443 LEU A CA 1
ATOM 3644 C C . LEU A 1 443 ? 15.521 18.969 18.097 1.00 64.12 443 LEU A C 1
ATOM 3646 O O . LEU A 1 443 ? 16.275 19.046 17.132 1.00 64.12 443 LEU A O 1
ATOM 3650 N N . PHE A 1 444 ? 15.716 19.695 19.198 1.00 64.06 444 PHE A N 1
ATOM 3651 C CA . PHE A 1 444 ? 16.888 20.536 19.418 1.00 64.06 444 PHE A CA 1
ATOM 3652 C C . PHE A 1 444 ? 18.170 19.701 19.511 1.00 64.06 444 PHE A C 1
ATOM 3654 O O . PHE A 1 444 ? 19.124 19.996 18.797 1.00 64.06 444 PHE A O 1
ATOM 3661 N N . LEU A 1 445 ? 18.166 18.619 20.298 1.00 65.25 445 LEU A N 1
ATOM 3662 C CA . LEU A 1 445 ? 19.272 17.662 20.389 1.00 65.25 445 LEU A CA 1
ATOM 3663 C C . LEU A 1 445 ? 19.576 17.034 19.022 1.00 65.25 445 LEU A C 1
ATOM 3665 O O . LEU A 1 445 ? 20.734 16.977 18.628 1.00 65.25 445 LEU A O 1
ATOM 3669 N N . LEU A 1 446 ? 18.546 16.621 18.277 1.00 65.06 446 LEU A N 1
ATOM 3670 C CA . LEU A 1 446 ? 18.676 16.064 16.928 1.00 65.06 446 LEU A CA 1
ATOM 3671 C C . LEU A 1 446 ? 19.337 17.070 15.984 1.00 65.06 446 LEU A C 1
ATOM 3673 O O . LEU A 1 446 ? 20.267 16.730 15.262 1.00 65.06 446 LEU A O 1
ATOM 3677 N N . THR A 1 447 ? 18.873 18.319 16.019 1.00 64.62 447 THR A N 1
ATOM 3678 C CA . THR A 1 447 ? 19.413 19.401 15.191 1.00 64.62 447 THR A CA 1
ATOM 3679 C C . THR A 1 447 ? 20.879 19.650 15.543 1.00 64.62 447 THR A C 1
ATOM 3681 O O . THR A 1 447 ? 21.713 19.711 14.647 1.00 64.62 447 THR A O 1
ATOM 3684 N N . LEU A 1 448 ? 21.212 19.709 16.837 1.00 60.06 448 LEU A N 1
ATOM 3685 C CA . LEU A 1 448 ? 22.575 19.900 17.340 1.00 60.06 448 LEU A CA 1
ATOM 3686 C C . LEU A 1 448 ? 23.492 18.727 16.957 1.00 60.06 448 LEU A C 1
ATOM 3688 O O . LEU A 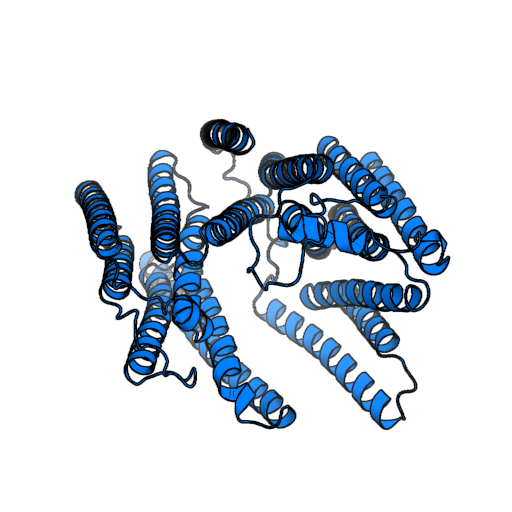1 448 ? 24.619 18.945 16.530 1.00 60.06 448 LEU A O 1
ATOM 3692 N N . ILE A 1 449 ? 22.993 17.493 17.023 1.00 63.16 449 ILE A N 1
ATOM 3693 C CA . ILE A 1 449 ? 23.709 16.294 16.580 1.00 63.16 449 ILE A CA 1
ATOM 3694 C C . ILE A 1 449 ? 23.995 16.348 15.077 1.00 63.16 449 ILE A C 1
ATOM 3696 O O . ILE A 1 449 ? 25.132 16.117 14.685 1.00 63.16 449 ILE A O 1
ATOM 3700 N N . ILE A 1 450 ? 23.005 16.696 14.248 1.00 63.09 450 ILE A N 1
ATOM 3701 C CA . ILE A 1 450 ? 23.179 16.843 12.792 1.00 63.09 450 ILE A CA 1
ATOM 3702 C C . ILE A 1 450 ? 24.186 17.957 12.471 1.00 63.09 450 ILE A C 1
ATOM 3704 O O . ILE A 1 450 ? 24.959 17.831 11.531 1.00 63.09 450 ILE A O 1
ATOM 3708 N N . LEU A 1 451 ? 24.199 19.029 13.264 1.00 57.38 451 LEU A N 1
ATOM 3709 C CA . LEU A 1 451 ? 25.121 20.161 13.130 1.00 57.38 451 LEU A CA 1
ATOM 3710 C C . LEU A 1 451 ? 26.568 19.837 13.506 1.00 57.38 451 LEU A C 1
ATOM 3712 O O . LEU A 1 451 ? 27.492 20.341 12.874 1.00 57.38 451 LEU A O 1
ATOM 3716 N N . VAL A 1 452 ? 26.758 19.049 14.565 1.00 59.03 452 VAL A N 1
ATOM 3717 C CA . VAL A 1 452 ? 28.078 18.656 15.091 1.00 59.03 452 VAL A CA 1
ATOM 3718 C C . VAL A 1 452 ? 28.623 17.420 14.363 1.00 59.03 452 VAL A C 1
ATOM 3720 O O . VAL A 1 452 ? 29.791 17.064 14.516 1.00 59.03 452 VAL A O 1
ATOM 3723 N N . PHE A 1 453 ? 27.795 16.779 13.540 1.00 60.97 453 PHE A N 1
ATOM 3724 C CA . PHE A 1 453 ? 28.128 15.575 12.802 1.00 60.97 453 PHE A CA 1
ATOM 3725 C C . PHE A 1 453 ? 29.355 15.785 11.886 1.00 60.97 453 PHE A C 1
ATOM 3727 O O . PHE A 1 453 ? 29.314 16.599 10.960 1.00 60.97 453 PHE A O 1
ATOM 3734 N N . PRO A 1 454 ? 30.469 15.060 12.093 1.00 54.78 454 PRO A N 1
ATOM 3735 C CA . PRO A 1 454 ? 31.602 15.072 11.187 1.00 54.78 454 PRO A CA 1
ATOM 3736 C C . PRO A 1 454 ? 31.203 14.331 9.908 1.00 54.78 454 PRO A C 1
ATOM 3738 O O . PRO A 1 454 ? 31.199 13.106 9.836 1.00 54.78 454 PRO A O 1
ATOM 3741 N N . HIS A 1 455 ? 30.851 15.103 8.884 1.00 64.19 455 HIS A N 1
ATOM 3742 C CA . HIS A 1 455 ? 30.365 14.591 7.602 1.00 64.19 455 HIS A CA 1
ATOM 3743 C C . HIS A 1 455 ? 31.454 13.971 6.707 1.00 64.19 455 HIS A C 1
ATOM 3745 O O . HIS A 1 455 ? 31.132 13.396 5.671 1.00 64.19 455 HIS A O 1
ATOM 3751 N N . LYS A 1 456 ? 32.732 14.060 7.101 1.00 66.88 456 LYS A N 1
ATOM 3752 C CA . LYS A 1 456 ? 33.866 13.422 6.419 1.00 66.88 456 LYS A CA 1
ATOM 3753 C C . LYS A 1 456 ? 34.463 12.365 7.346 1.00 66.88 456 LYS A C 1
ATOM 3755 O O . LYS A 1 456 ? 34.631 12.626 8.535 1.00 66.88 456 LYS A O 1
ATOM 3760 N N . ASN A 1 457 ? 34.809 11.209 6.782 1.00 77.12 457 ASN A N 1
ATOM 3761 C CA . ASN A 1 457 ? 35.371 10.042 7.471 1.00 77.12 457 ASN A CA 1
ATOM 3762 C C . ASN A 1 457 ? 34.352 9.171 8.216 1.00 77.12 457 ASN A C 1
ATOM 3764 O O . ASN A 1 457 ? 34.758 8.489 9.146 1.00 77.12 457 ASN A O 1
ATOM 3768 N N . LEU A 1 458 ? 33.061 9.146 7.867 1.00 81.44 458 LEU A N 1
ATOM 3769 C CA . LEU A 1 458 ? 32.151 8.120 8.421 1.00 81.44 458 LEU A CA 1
ATOM 3770 C C . LEU A 1 458 ? 32.433 6.743 7.827 1.00 81.44 458 LEU A C 1
ATOM 3772 O O . LEU A 1 458 ? 32.258 5.729 8.494 1.00 81.44 458 LEU A O 1
ATOM 3776 N N . PHE A 1 459 ? 32.897 6.737 6.582 1.00 85.31 459 PHE A N 1
ATOM 3777 C CA . PHE A 1 459 ? 33.317 5.546 5.873 1.00 85.31 459 PHE A CA 1
ATOM 3778 C C . PHE A 1 459 ? 34.797 5.660 5.520 1.00 85.31 459 PHE A C 1
ATOM 3780 O O . PHE A 1 459 ? 35.295 6.755 5.242 1.00 85.31 459 PHE A O 1
ATOM 3787 N N . THR A 1 460 ? 35.493 4.533 5.575 1.00 87.56 460 THR A N 1
ATOM 3788 C CA . THR A 1 460 ? 36.841 4.352 5.041 1.00 87.56 460 THR A CA 1
ATOM 3789 C C . THR A 1 460 ? 36.805 4.361 3.511 1.00 87.56 460 THR A C 1
ATOM 3791 O O . THR A 1 460 ? 35.742 4.290 2.889 1.00 87.56 460 THR A O 1
ATOM 3794 N N . GLU A 1 461 ? 37.977 4.399 2.878 1.00 85.88 461 GLU A N 1
ATOM 3795 C CA . GLU A 1 461 ? 38.086 4.252 1.420 1.00 85.88 461 GLU A CA 1
ATOM 3796 C C . GLU A 1 461 ? 37.573 2.885 0.926 1.00 85.88 461 GLU A C 1
ATOM 3798 O O . GLU A 1 461 ? 37.072 2.791 -0.192 1.00 85.88 461 GLU A O 1
ATOM 3803 N N . SER A 1 462 ? 37.601 1.851 1.781 1.00 88.56 462 SER A N 1
ATOM 3804 C CA . SER A 1 462 ? 37.003 0.528 1.526 1.00 88.56 462 SER A CA 1
ATOM 3805 C C . SER A 1 462 ? 35.470 0.507 1.610 1.00 88.56 462 SER A C 1
ATOM 3807 O O . SER A 1 462 ? 34.868 -0.546 1.417 1.00 88.56 462 SER A O 1
ATOM 3809 N N . ASN A 1 463 ? 34.821 1.654 1.855 1.00 85.38 463 ASN A N 1
ATOM 3810 C CA . ASN A 1 463 ? 33.372 1.781 2.042 1.00 85.38 463 ASN A CA 1
ATOM 3811 C C . ASN A 1 463 ? 32.836 1.056 3.295 1.00 85.38 463 ASN A C 1
ATOM 3813 O O . ASN A 1 463 ? 31.640 0.763 3.388 1.00 85.38 463 ASN A O 1
ATOM 3817 N N . GLU A 1 464 ? 33.715 0.796 4.263 1.00 88.38 464 GLU A N 1
ATOM 3818 C CA . GLU A 1 464 ? 33.387 0.258 5.583 1.00 88.38 464 GLU A CA 1
ATOM 3819 C C . GLU A 1 464 ? 33.203 1.407 6.578 1.00 88.38 464 GLU A C 1
ATOM 3821 O O . GLU A 1 464 ? 33.750 2.493 6.397 1.00 88.38 464 GLU A O 1
ATOM 3826 N N . LEU A 1 465 ? 32.425 1.200 7.642 1.00 84.62 465 LEU A N 1
ATOM 3827 C CA . LEU A 1 465 ? 32.257 2.211 8.688 1.00 84.62 465 LEU A CA 1
ATOM 3828 C C . LEU A 1 465 ? 33.592 2.451 9.408 1.00 84.62 465 LEU A C 1
ATOM 3830 O O . LEU A 1 465 ? 34.192 1.529 9.957 1.00 84.62 465 LEU A O 1
ATOM 3834 N N . SER A 1 466 ? 34.038 3.704 9.453 1.00 90.12 466 SER A N 1
ATOM 3835 C CA . SER A 1 466 ? 35.193 4.100 10.263 1.00 90.12 466 SER A CA 1
ATOM 3836 C C . SER A 1 466 ? 34.850 4.056 11.760 1.00 90.12 466 SER A C 1
ATOM 3838 O O . SER A 1 466 ? 33.678 3.994 12.135 1.00 90.12 466 SER A O 1
ATOM 3840 N N . GLY A 1 467 ? 35.841 4.218 12.644 1.00 87.81 467 GLY A N 1
ATOM 3841 C CA . GLY A 1 467 ? 35.577 4.368 14.084 1.00 87.81 467 GLY A CA 1
ATOM 3842 C C . GLY A 1 467 ? 34.594 5.505 14.421 1.00 87.81 467 GLY A C 1
ATOM 3843 O O . GLY A 1 467 ? 33.740 5.344 15.293 1.00 87.81 467 GLY A O 1
ATOM 3844 N N . LEU A 1 468 ? 34.645 6.624 13.683 1.00 82.69 468 LEU A N 1
ATOM 3845 C CA . LEU A 1 468 ? 33.671 7.717 13.808 1.00 82.69 468 LEU A CA 1
ATOM 3846 C C . LEU A 1 468 ? 32.295 7.317 13.266 1.00 82.69 468 LEU A C 1
ATOM 3848 O O . LEU A 1 468 ? 31.283 7.626 13.891 1.00 82.69 468 LEU A O 1
ATOM 3852 N N . GLY A 1 469 ? 32.248 6.614 12.131 1.00 84.50 469 GLY A N 1
ATOM 3853 C CA . GLY A 1 469 ? 31.006 6.082 11.571 1.00 84.50 469 GLY A CA 1
ATOM 3854 C C . GLY A 1 469 ? 30.289 5.145 12.538 1.00 84.50 469 GLY A C 1
ATOM 3855 O O . GLY A 1 469 ? 29.092 5.304 12.771 1.00 84.50 469 GLY A O 1
ATOM 3856 N N . ILE A 1 470 ? 31.030 4.224 13.159 1.00 85.00 470 ILE A N 1
ATOM 3857 C CA . ILE A 1 470 ? 30.521 3.301 14.181 1.00 85.00 470 ILE A CA 1
ATOM 3858 C C . ILE A 1 470 ? 29.977 4.080 15.380 1.00 85.00 470 ILE A C 1
ATOM 3860 O O . ILE A 1 470 ? 28.847 3.833 15.802 1.00 85.00 470 ILE A O 1
ATOM 3864 N N . PHE A 1 471 ? 30.744 5.040 15.910 1.00 85.00 471 PHE A N 1
ATOM 3865 C CA . PHE A 1 471 ? 30.305 5.871 17.035 1.00 85.00 471 PHE A CA 1
ATOM 3866 C C . PHE A 1 471 ? 28.953 6.539 16.748 1.00 85.00 471 PHE A C 1
ATOM 3868 O O . PHE A 1 471 ? 28.015 6.439 17.539 1.00 85.00 471 PHE A O 1
ATOM 3875 N N . TRP A 1 472 ? 28.819 7.163 15.579 1.00 82.06 472 TRP A N 1
ATOM 3876 C CA . TRP A 1 472 ? 27.593 7.847 15.186 1.00 82.06 472 TRP A CA 1
ATOM 3877 C C . TRP A 1 472 ? 26.425 6.913 14.896 1.00 82.06 472 TRP A C 1
ATOM 3879 O O . TRP A 1 472 ? 25.291 7.219 15.274 1.00 82.06 472 TRP A O 1
ATOM 3889 N N . ALA A 1 473 ? 26.690 5.752 14.297 1.00 83.38 473 ALA A N 1
ATOM 3890 C CA . ALA A 1 473 ? 25.691 4.706 14.154 1.00 83.38 473 ALA A CA 1
ATOM 3891 C C . ALA A 1 473 ? 25.131 4.310 15.528 1.00 83.38 473 ALA A C 1
ATOM 3893 O O . ALA A 1 473 ? 23.912 4.262 15.701 1.00 83.38 473 ALA A O 1
ATOM 3894 N N . VAL A 1 474 ? 25.990 4.099 16.532 1.00 80.94 474 VAL A N 1
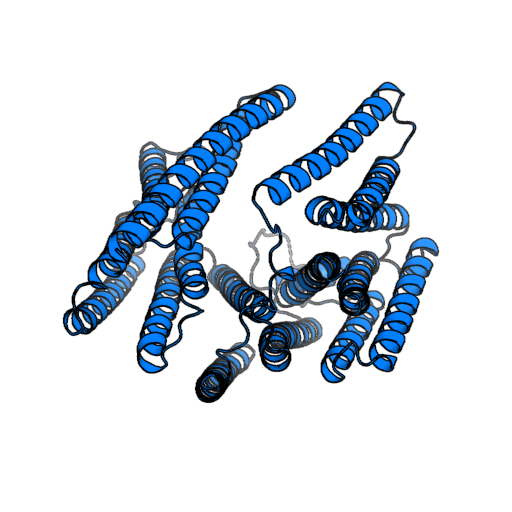ATOM 3895 C CA . VAL A 1 474 ? 25.562 3.783 17.905 1.00 80.94 474 VAL A CA 1
ATOM 3896 C C . VAL A 1 474 ? 24.708 4.910 18.490 1.00 80.94 474 VAL A C 1
ATOM 3898 O O . VAL A 1 474 ? 23.617 4.639 18.994 1.00 80.94 474 VAL A O 1
ATOM 3901 N N . VAL A 1 475 ? 25.143 6.169 18.370 1.00 81.12 475 VAL A N 1
ATOM 3902 C CA . VAL A 1 475 ? 24.392 7.335 18.868 1.00 81.12 475 VAL A CA 1
ATOM 3903 C C . VAL A 1 475 ? 22.990 7.405 18.256 1.00 81.12 475 VAL A C 1
ATOM 3905 O O . VAL A 1 475 ? 22.013 7.534 18.995 1.00 81.12 475 VAL A O 1
ATOM 3908 N N . PHE A 1 476 ? 22.849 7.260 16.934 1.00 82.38 476 PHE A N 1
ATOM 3909 C CA . PHE A 1 476 ? 21.533 7.310 16.289 1.00 82.38 476 PHE A CA 1
ATOM 3910 C C . PHE A 1 476 ? 20.638 6.128 16.650 1.00 82.38 476 PHE A C 1
ATOM 3912 O O . PHE A 1 476 ? 19.436 6.315 16.839 1.00 82.38 476 PHE A O 1
ATOM 3919 N N . ASN A 1 477 ? 21.197 4.925 16.795 1.00 83.88 477 ASN A N 1
ATOM 3920 C CA . ASN A 1 477 ? 20.427 3.763 17.240 1.00 83.88 477 ASN A CA 1
ATOM 3921 C C . ASN A 1 477 ? 19.918 3.944 18.679 1.00 83.88 477 ASN A C 1
ATOM 3923 O O . ASN A 1 477 ? 18.749 3.669 18.953 1.00 83.88 477 ASN A O 1
ATOM 3927 N N . LEU A 1 478 ? 20.749 4.474 19.583 1.00 82.00 478 LEU A N 1
ATOM 3928 C CA . LEU A 1 478 ? 20.336 4.804 20.950 1.00 82.00 478 LEU A CA 1
ATOM 3929 C C . LEU A 1 478 ? 19.285 5.917 20.983 1.00 82.00 478 LEU A C 1
ATOM 3931 O O . LEU A 1 478 ? 18.347 5.852 21.778 1.00 82.00 478 LEU A O 1
ATOM 3935 N N . MET A 1 479 ? 19.413 6.920 20.115 1.00 80.62 479 MET A N 1
ATOM 3936 C CA . MET A 1 479 ? 18.454 8.016 20.012 1.00 80.62 479 MET A CA 1
ATOM 3937 C C . MET A 1 479 ? 17.091 7.533 19.505 1.00 80.62 479 MET A C 1
ATOM 3939 O O . MET A 1 479 ? 16.074 7.849 20.119 1.00 80.62 479 MET A O 1
ATOM 3943 N N . LEU A 1 480 ? 17.070 6.718 18.447 1.00 84.00 480 LEU A N 1
ATOM 3944 C CA . LEU A 1 480 ? 15.859 6.091 17.915 1.00 84.00 480 LEU A CA 1
ATOM 3945 C C . LEU A 1 480 ? 15.187 5.190 18.959 1.00 84.00 480 LEU A C 1
ATOM 3947 O O . LEU A 1 480 ? 13.979 5.269 19.173 1.00 84.00 480 LEU A O 1
ATOM 3951 N N . PHE A 1 481 ? 15.970 4.368 19.661 1.00 83.62 481 PHE A N 1
ATOM 3952 C CA . PHE A 1 481 ? 15.456 3.545 20.754 1.00 83.62 481 PHE A CA 1
ATOM 3953 C C . PHE A 1 481 ? 14.852 4.405 21.876 1.00 83.62 481 PHE A C 1
ATOM 3955 O O . PHE A 1 481 ? 13.736 4.146 22.328 1.00 83.62 481 PHE A O 1
ATOM 3962 N N . SER A 1 482 ? 15.552 5.469 22.279 1.00 81.25 482 SER A N 1
ATOM 3963 C CA . SER A 1 482 ? 15.096 6.400 23.318 1.00 81.25 482 SER A CA 1
ATOM 3964 C C . SER A 1 482 ? 13.823 7.144 22.916 1.00 81.25 482 SER A C 1
ATOM 3966 O O . SER A 1 482 ? 12.948 7.344 23.756 1.00 81.25 482 SER A O 1
ATOM 3968 N N . GLU A 1 483 ? 13.679 7.522 21.644 1.00 83.62 483 GLU A N 1
ATOM 3969 C CA . GLU A 1 483 ? 12.454 8.122 21.109 1.00 83.62 483 GLU A CA 1
ATOM 3970 C C . GLU A 1 483 ? 11.270 7.161 21.238 1.00 83.62 483 GLU A C 1
ATOM 3972 O O . GLU A 1 483 ? 10.229 7.526 21.783 1.00 83.62 483 GLU A O 1
ATOM 3977 N N . ILE A 1 484 ? 11.438 5.915 20.789 1.00 84.06 484 ILE A N 1
ATOM 3978 C CA . ILE A 1 484 ? 10.388 4.892 20.819 1.00 84.06 484 ILE A CA 1
ATOM 3979 C C . ILE A 1 484 ? 9.952 4.609 22.259 1.00 84.06 484 ILE A C 1
ATOM 3981 O O . ILE A 1 484 ? 8.756 4.609 22.563 1.00 84.06 484 ILE A O 1
ATOM 3985 N N . VAL A 1 485 ? 10.914 4.429 23.166 1.00 82.00 485 VAL A N 1
ATOM 3986 C CA . VAL A 1 485 ? 10.653 4.259 24.601 1.00 82.00 485 VAL A CA 1
ATOM 3987 C C . VAL A 1 485 ? 9.974 5.504 25.182 1.00 82.00 485 VAL A C 1
ATOM 3989 O O . VAL A 1 485 ? 8.992 5.388 25.919 1.00 82.00 485 VAL A O 1
ATOM 3992 N N . GLY A 1 486 ? 10.421 6.699 24.790 1.00 80.06 486 GLY A N 1
ATOM 3993 C CA . GLY A 1 486 ? 9.808 7.974 25.150 1.00 80.06 486 GLY A CA 1
ATOM 3994 C C . GLY A 1 486 ? 8.343 8.069 24.722 1.00 80.06 486 GLY A C 1
ATOM 3995 O O . GLY A 1 486 ? 7.508 8.487 25.519 1.00 80.06 486 GLY A O 1
ATOM 3996 N N . ILE A 1 487 ? 7.992 7.611 23.515 1.00 81.75 487 ILE A N 1
ATOM 3997 C CA . ILE A 1 487 ? 6.604 7.550 23.024 1.00 81.75 487 ILE A CA 1
ATOM 3998 C C . ILE A 1 487 ? 5.760 6.597 23.885 1.00 81.75 487 ILE A C 1
ATOM 4000 O O . ILE A 1 487 ? 4.621 6.927 24.231 1.00 81.75 487 ILE A O 1
ATOM 4004 N N . ILE A 1 488 ? 6.304 5.439 24.278 1.00 77.81 488 ILE A N 1
ATOM 4005 C CA . ILE A 1 488 ? 5.607 4.486 25.158 1.00 77.81 488 ILE A CA 1
ATOM 4006 C C . ILE A 1 488 ? 5.347 5.119 26.529 1.00 77.81 488 ILE A C 1
ATOM 4008 O O . ILE A 1 488 ? 4.202 5.124 26.989 1.00 77.81 488 ILE A O 1
ATOM 4012 N N . PHE A 1 489 ? 6.369 5.710 27.153 1.00 79.38 489 PHE A N 1
ATOM 4013 C CA . PHE A 1 489 ? 6.232 6.390 28.443 1.00 79.38 489 PHE A CA 1
ATOM 4014 C C . PHE A 1 489 ? 5.296 7.595 28.371 1.00 79.38 489 PHE A C 1
ATOM 4016 O O . PHE A 1 489 ? 4.486 7.797 29.272 1.00 79.38 489 PHE A O 1
ATOM 4023 N N . LEU A 1 490 ? 5.340 8.365 27.284 1.00 77.75 490 LEU A N 1
ATOM 4024 C CA . LEU A 1 490 ? 4.400 9.453 27.032 1.00 77.75 490 LEU A CA 1
ATOM 4025 C C . LEU A 1 490 ? 2.960 8.930 26.986 1.00 77.75 490 LEU A C 1
ATOM 4027 O O . LEU A 1 490 ? 2.048 9.581 27.491 1.00 77.75 490 LEU A O 1
ATOM 4031 N N . GLY A 1 491 ? 2.740 7.756 26.396 1.00 79.44 491 GLY A N 1
ATOM 4032 C CA . GLY A 1 491 ? 1.445 7.090 26.423 1.00 79.44 491 GLY A CA 1
ATOM 4033 C C . GLY A 1 491 ? 1.027 6.640 27.813 1.00 79.44 491 GLY A C 1
ATOM 4034 O O . GLY A 1 491 ? -0.119 6.868 28.194 1.00 79.44 491 GLY A O 1
ATOM 4035 N N . TYR A 1 492 ? 1.957 6.055 28.563 1.00 79.56 492 TYR A N 1
ATOM 4036 C CA . TYR A 1 492 ? 1.740 5.588 29.927 1.00 79.56 492 TYR A CA 1
ATOM 4037 C C . TYR A 1 492 ? 1.388 6.741 30.875 1.00 79.56 492 TYR A C 1
ATOM 4039 O O . TYR A 1 492 ? 0.292 6.769 31.417 1.00 79.56 492 TYR A O 1
ATOM 4047 N N . PHE A 1 493 ? 2.247 7.758 30.987 1.00 77.19 493 PHE A N 1
ATOM 4048 C CA . PHE A 1 493 ? 2.058 8.872 31.923 1.00 77.19 493 PHE A CA 1
ATOM 4049 C C . PHE A 1 493 ? 0.853 9.765 31.622 1.00 77.19 493 PHE A C 1
ATOM 4051 O O . PHE A 1 493 ? 0.437 10.536 32.482 1.00 77.19 493 PHE A O 1
ATOM 4058 N N . ASN A 1 494 ? 0.337 9.723 30.394 1.00 74.69 494 ASN A N 1
ATOM 4059 C CA . ASN A 1 494 ? -0.837 10.495 30.002 1.00 74.69 494 ASN A CA 1
ATOM 4060 C C . ASN A 1 494 ? -2.110 9.643 29.921 1.00 74.69 494 ASN A C 1
ATOM 4062 O O . ASN A 1 494 ? -3.124 10.153 29.445 1.00 74.69 494 ASN A O 1
ATOM 4066 N N . ASN A 1 495 ? -2.068 8.363 30.310 1.00 80.25 495 ASN A N 1
ATOM 4067 C CA . ASN A 1 495 ? -3.192 7.425 30.204 1.00 80.25 495 ASN A CA 1
ATOM 4068 C C . ASN A 1 495 ? -3.755 7.327 28.771 1.00 80.25 495 ASN A C 1
ATOM 4070 O O . ASN A 1 495 ? -4.955 7.207 28.526 1.00 80.25 495 ASN A O 1
ATOM 4074 N N . LYS A 1 496 ? -2.870 7.404 27.769 1.00 77.12 496 LYS A N 1
ATOM 4075 C CA . LYS A 1 496 ? -3.218 7.391 26.343 1.00 77.12 496 LYS A CA 1
ATOM 4076 C C . LYS A 1 496 ? -2.731 6.102 25.688 1.00 77.12 496 LYS A C 1
ATOM 4078 O O . LYS A 1 496 ? -1.649 6.054 25.103 1.00 77.12 496 LYS A O 1
ATOM 4083 N N . ASN A 1 497 ? -3.617 5.104 25.634 1.00 77.00 497 ASN A N 1
ATOM 4084 C CA . ASN A 1 497 ? -3.390 3.794 24.989 1.00 77.00 497 ASN A CA 1
ATOM 4085 C C . ASN A 1 497 ? -2.831 3.891 23.560 1.00 77.00 497 ASN A C 1
ATOM 4087 O O . ASN A 1 497 ? -2.134 2.998 23.090 1.00 77.00 497 ASN A O 1
ATOM 4091 N N . PHE A 1 498 ? -3.165 4.971 22.852 1.00 79.00 498 PHE A N 1
ATOM 4092 C CA . PHE A 1 498 ? -2.725 5.191 21.482 1.00 79.00 498 PHE A CA 1
ATOM 4093 C C . PHE A 1 498 ? -1.202 5.295 21.344 1.00 79.00 498 PHE A C 1
ATOM 4095 O O . PHE A 1 498 ? -0.640 4.621 20.490 1.00 79.00 498 PHE A O 1
ATOM 4102 N N . PHE A 1 499 ? -0.545 6.098 22.184 1.00 78.62 499 PHE A N 1
ATOM 4103 C CA . PHE A 1 499 ? 0.908 6.281 22.124 1.00 78.62 499 PHE A CA 1
ATOM 4104 C C . PHE A 1 499 ? 1.651 5.014 22.550 1.00 78.62 499 PHE A C 1
ATOM 4106 O O . PHE A 1 499 ? 2.633 4.655 21.916 1.00 78.62 499 PHE A O 1
ATOM 4113 N N . ILE A 1 500 ? 1.122 4.281 23.537 1.00 78.00 500 ILE A N 1
ATOM 4114 C CA . ILE A 1 500 ? 1.658 2.968 23.929 1.00 78.00 500 ILE A CA 1
ATOM 4115 C C . ILE A 1 500 ? 1.638 2.017 22.727 1.00 78.00 500 ILE A C 1
ATOM 4117 O O . ILE A 1 500 ? 2.656 1.425 22.386 1.00 78.00 500 ILE A O 1
ATOM 4121 N N . ASN A 1 501 ? 0.491 1.904 22.047 1.00 79.19 501 ASN A N 1
ATOM 4122 C CA . ASN A 1 501 ? 0.365 1.048 20.869 1.00 79.19 501 ASN A CA 1
ATOM 4123 C C . ASN A 1 501 ? 1.281 1.509 19.724 1.00 79.19 501 ASN A C 1
ATOM 4125 O O . ASN A 1 501 ? 1.889 0.671 19.068 1.00 79.19 501 ASN A O 1
ATOM 4129 N N . LEU A 1 502 ? 1.390 2.821 19.486 1.00 81.19 502 LEU A N 1
ATOM 4130 C CA . LEU A 1 502 ? 2.249 3.381 18.441 1.00 81.19 502 LEU A CA 1
ATOM 4131 C C . LEU A 1 502 ? 3.733 3.086 18.710 1.00 81.19 502 LEU A C 1
ATOM 4133 O O . LEU A 1 502 ? 4.425 2.605 17.820 1.00 81.19 502 LEU A O 1
ATOM 4137 N N . GLY A 1 503 ? 4.203 3.312 19.939 1.00 83.25 503 GLY A N 1
ATOM 4138 C CA . GLY A 1 503 ? 5.577 3.007 20.333 1.00 83.25 503 GLY A CA 1
ATOM 4139 C C . GLY A 1 503 ? 5.885 1.509 20.271 1.00 83.25 503 GLY A C 1
ATOM 4140 O O . GLY A 1 503 ? 6.949 1.128 19.803 1.00 83.25 503 GLY A O 1
ATOM 4141 N N . ILE A 1 504 ? 4.931 0.643 20.633 1.00 79.44 504 ILE A N 1
ATOM 4142 C CA . ILE A 1 504 ? 5.060 -0.812 20.439 1.00 79.44 504 ILE A CA 1
ATOM 4143 C C . ILE A 1 504 ? 5.227 -1.157 18.957 1.00 79.44 504 ILE A C 1
ATOM 4145 O O . ILE A 1 504 ? 6.118 -1.928 18.622 1.00 79.44 504 ILE A O 1
ATOM 4149 N N . VAL A 1 505 ? 4.423 -0.566 18.068 1.00 79.88 505 VAL A N 1
ATOM 4150 C CA . VAL A 1 505 ? 4.550 -0.791 16.619 1.00 79.88 505 VAL A CA 1
ATOM 4151 C C . VAL A 1 505 ? 5.927 -0.355 16.115 1.00 79.88 505 VAL A C 1
ATOM 4153 O O . VAL A 1 505 ? 6.577 -1.122 15.410 1.00 79.88 505 VAL A O 1
ATOM 4156 N N . PHE A 1 506 ? 6.409 0.830 16.501 1.00 83.38 506 PHE A N 1
ATOM 4157 C CA . PHE A 1 506 ? 7.753 1.276 16.120 1.00 83.38 506 PHE A CA 1
ATOM 4158 C C . PHE A 1 506 ? 8.855 0.393 16.691 1.00 83.38 506 PHE A C 1
ATOM 4160 O O . PHE A 1 506 ? 9.810 0.096 15.983 1.00 83.38 506 PHE A O 1
ATOM 4167 N N . MET A 1 507 ? 8.710 -0.078 17.928 1.00 84.38 507 MET A N 1
ATOM 4168 C CA . MET A 1 507 ? 9.653 -1.014 18.531 1.00 84.38 507 MET A CA 1
ATOM 4169 C C . MET A 1 507 ? 9.689 -2.336 17.752 1.00 84.38 507 MET A C 1
ATOM 4171 O O . MET A 1 507 ? 10.768 -2.851 17.475 1.00 84.38 507 MET A O 1
ATOM 4175 N N . SER A 1 508 ? 8.531 -2.861 17.334 1.00 76.56 508 SER A N 1
ATOM 4176 C CA . SER A 1 508 ? 8.461 -4.053 16.482 1.00 76.56 508 SER A CA 1
ATOM 4177 C C . SER A 1 508 ? 9.141 -3.835 15.128 1.00 76.56 508 SER A C 1
ATOM 4179 O O . SER A 1 508 ? 9.886 -4.705 14.689 1.00 76.56 508 SER A O 1
ATOM 4181 N N . ILE A 1 509 ? 8.932 -2.677 14.491 1.00 79.88 509 ILE A N 1
ATOM 4182 C CA . ILE A 1 509 ? 9.606 -2.315 13.233 1.00 79.88 509 ILE A CA 1
ATOM 4183 C C . ILE A 1 509 ? 11.121 -2.202 13.442 1.00 79.88 509 ILE A C 1
ATOM 4185 O O . ILE A 1 509 ? 11.879 -2.741 12.642 1.00 79.88 509 ILE A O 1
ATOM 4189 N N . LEU A 1 510 ? 11.566 -1.554 14.524 1.00 84.31 510 LEU A N 1
ATOM 4190 C CA . LEU A 1 510 ? 12.982 -1.422 14.867 1.00 84.31 510 LEU A CA 1
ATOM 4191 C C . LEU A 1 510 ? 13.647 -2.783 15.027 1.00 84.31 510 LEU A C 1
ATOM 4193 O O . LEU A 1 510 ? 14.668 -3.029 14.391 1.00 84.31 510 LEU A O 1
ATOM 4197 N N . ILE A 1 511 ? 13.055 -3.665 15.836 1.00 79.88 511 ILE A N 1
ATOM 4198 C CA . ILE A 1 511 ? 13.563 -5.025 16.026 1.00 79.88 511 ILE A CA 1
ATOM 4199 C C . ILE A 1 511 ? 13.616 -5.744 14.684 1.00 79.88 511 ILE A C 1
ATOM 4201 O O . ILE A 1 511 ? 14.650 -6.305 14.354 1.00 79.88 511 ILE A O 1
ATOM 4205 N N . PHE A 1 512 ? 12.533 -5.699 13.905 1.00 76.94 512 PHE A N 1
ATOM 4206 C CA . PHE A 1 512 ? 12.457 -6.376 12.616 1.00 76.94 512 PHE A CA 1
ATOM 4207 C C . PHE A 1 512 ? 13.577 -5.920 11.680 1.00 76.94 512 PHE A C 1
ATOM 4209 O O . PHE A 1 512 ? 14.360 -6.739 11.214 1.00 76.94 512 PHE A O 1
ATOM 4216 N N . VAL A 1 513 ? 13.711 -4.618 11.443 1.00 80.62 513 VAL A N 1
ATOM 4217 C CA . VAL A 1 513 ? 14.714 -4.108 10.505 1.00 80.62 513 VAL A CA 1
ATOM 4218 C C . VAL A 1 513 ? 16.137 -4.341 11.015 1.00 80.62 513 VAL A C 1
ATOM 4220 O O . VAL A 1 513 ? 16.956 -4.843 10.257 1.00 80.62 513 VAL A O 1
ATOM 4223 N N . LYS A 1 514 ? 16.436 -4.074 12.295 1.00 81.62 514 LYS A N 1
ATOM 4224 C CA . LYS A 1 514 ? 17.786 -4.311 12.847 1.00 81.62 514 LYS A CA 1
ATOM 4225 C C . LYS A 1 514 ? 18.155 -5.785 12.862 1.00 81.62 514 LYS A C 1
ATOM 4227 O O . LYS A 1 514 ? 19.317 -6.135 12.684 1.00 81.62 514 LYS A O 1
ATOM 4232 N N . TYR A 1 515 ? 17.162 -6.645 13.045 1.00 71.56 515 TYR A N 1
ATOM 4233 C CA . TYR A 1 515 ? 17.339 -8.077 12.927 1.00 71.56 515 TYR A CA 1
ATOM 4234 C C . TYR A 1 515 ? 17.735 -8.470 11.499 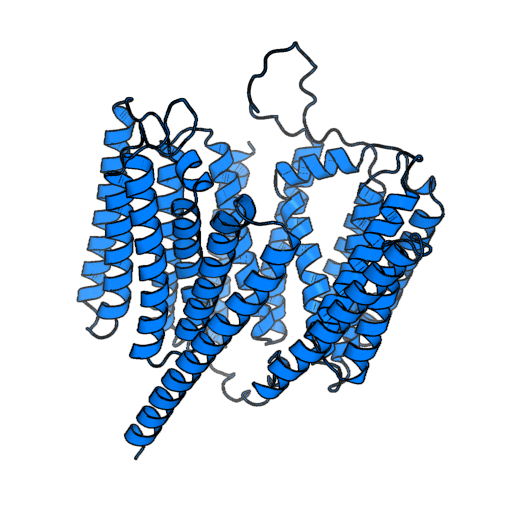1.00 71.56 515 TYR A C 1
ATOM 4236 O O . TYR A 1 515 ? 18.703 -9.205 11.336 1.00 71.56 515 TYR A O 1
ATOM 4244 N N . PHE A 1 516 ? 17.052 -7.955 10.470 1.00 74.19 516 PHE A N 1
ATOM 4245 C CA . PHE A 1 516 ? 17.426 -8.210 9.073 1.00 74.19 516 PHE A CA 1
ATOM 4246 C C . PHE A 1 516 ? 18.790 -7.612 8.709 1.00 74.19 516 PHE A C 1
ATOM 4248 O O . PHE A 1 516 ? 19.581 -8.305 8.078 1.00 74.19 516 PHE A O 1
ATOM 4255 N N . ASP A 1 517 ? 19.090 -6.388 9.151 1.00 72.81 517 ASP A N 1
ATOM 4256 C CA . ASP A 1 517 ? 20.384 -5.740 8.904 1.00 72.81 517 ASP A CA 1
ATOM 4257 C C . ASP A 1 517 ? 21.546 -6.574 9.467 1.00 72.81 517 ASP A C 1
ATOM 4259 O O . ASP A 1 517 ? 22.576 -6.725 8.816 1.00 72.81 517 ASP A O 1
ATOM 4263 N N . TRP A 1 518 ? 21.388 -7.130 10.675 1.00 67.69 518 TRP A N 1
ATOM 4264 C CA . TRP A 1 518 ? 22.467 -7.854 11.344 1.00 67.69 518 TRP A CA 1
ATOM 4265 C C . TRP A 1 518 ? 22.514 -9.331 10.947 1.00 67.69 518 TRP A C 1
ATOM 4267 O O . TRP A 1 518 ? 23.543 -9.818 10.498 1.00 67.69 518 TRP A O 1
ATOM 4277 N N . PHE A 1 519 ? 21.410 -10.067 11.070 1.00 62.19 519 PHE A N 1
ATOM 4278 C CA . PHE A 1 519 ? 21.434 -11.529 10.984 1.00 62.19 519 PHE A CA 1
ATOM 4279 C C . PHE A 1 519 ? 21.394 -12.085 9.554 1.00 62.19 519 PHE A C 1
ATOM 4281 O O . PHE A 1 519 ? 21.793 -13.233 9.358 1.00 62.19 519 PHE A O 1
ATOM 4288 N N . PHE A 1 520 ? 20.951 -11.313 8.554 1.00 59.09 520 PHE A N 1
ATOM 4289 C CA . PHE A 1 520 ? 20.860 -11.806 7.171 1.00 59.09 520 PHE A CA 1
ATOM 4290 C C . PHE A 1 520 ? 22.236 -12.123 6.562 1.00 59.09 520 PHE A C 1
ATOM 4292 O O . PHE A 1 520 ? 22.331 -12.949 5.657 1.00 59.09 520 PHE A O 1
ATOM 4299 N N . ALA A 1 521 ? 23.303 -11.504 7.077 1.00 63.00 521 ALA A N 1
ATOM 4300 C CA . ALA A 1 521 ? 24.669 -11.734 6.617 1.00 63.00 521 ALA A CA 1
ATOM 4301 C C . ALA A 1 521 ? 25.367 -12.934 7.291 1.00 63.00 521 ALA A C 1
ATOM 4303 O O . ALA A 1 521 ? 26.313 -13.469 6.720 1.00 63.00 521 ALA A O 1
ATOM 4304 N N . PHE A 1 522 ? 24.928 -13.362 8.484 1.00 54.75 522 PHE A N 1
ATOM 4305 C CA . PHE A 1 522 ? 25.697 -14.293 9.331 1.00 54.75 522 PHE A CA 1
ATOM 4306 C C . PHE A 1 522 ? 25.159 -15.732 9.403 1.00 54.75 522 PHE A C 1
ATOM 4308 O O . PHE A 1 522 ? 25.880 -16.604 9.883 1.00 54.75 522 PHE A O 1
ATOM 4315 N N . LEU A 1 523 ? 23.919 -16.011 8.979 1.00 62.69 523 LEU A N 1
ATOM 4316 C CA . LEU A 1 523 ? 23.284 -17.326 9.162 1.00 62.69 523 LEU A CA 1
ATOM 4317 C C . LEU A 1 523 ? 22.774 -17.943 7.858 1.00 62.69 523 LEU A C 1
ATOM 4319 O O . LEU A 1 523 ? 22.258 -17.251 6.980 1.00 62.69 523 LEU A O 1
ATOM 4323 N N . ASP A 1 524 ? 22.816 -19.278 7.789 1.00 71.56 524 ASP A N 1
ATOM 4324 C CA . ASP A 1 524 ? 22.101 -20.037 6.766 1.00 71.56 524 ASP A CA 1
ATOM 4325 C C . ASP A 1 524 ? 20.609 -19.698 6.796 1.00 71.56 524 ASP A C 1
ATOM 4327 O O . ASP A 1 524 ? 19.958 -19.727 7.847 1.00 71.56 524 ASP A O 1
ATOM 4331 N N . LYS A 1 525 ? 20.053 -19.412 5.613 1.00 69.12 525 LYS A N 1
ATOM 4332 C CA . LYS A 1 525 ? 18.704 -18.846 5.438 1.00 69.12 525 LYS A CA 1
ATOM 4333 C C . LYS A 1 525 ? 17.627 -19.628 6.201 1.00 69.12 525 LYS A C 1
ATOM 4335 O O . LYS A 1 525 ? 16.741 -19.027 6.798 1.00 69.12 525 LYS A O 1
ATOM 4340 N N . SER A 1 526 ? 17.715 -20.957 6.232 1.00 66.31 526 SER A N 1
ATOM 4341 C CA . SER A 1 526 ? 16.736 -21.823 6.904 1.00 66.31 526 SER A CA 1
ATOM 4342 C C . SER A 1 526 ? 16.788 -21.719 8.434 1.00 66.31 526 SER A C 1
ATOM 4344 O O . SER A 1 526 ? 15.749 -21.579 9.077 1.00 66.31 526 SER A O 1
ATOM 4346 N N . ILE A 1 527 ? 17.989 -21.741 9.025 1.00 70.75 527 ILE A N 1
ATOM 4347 C CA . ILE A 1 527 ? 18.189 -21.613 10.481 1.00 70.75 527 ILE A CA 1
ATOM 4348 C C . ILE A 1 527 ? 17.823 -20.198 10.928 1.00 70.75 527 ILE A C 1
ATOM 4350 O O . ILE A 1 527 ? 17.168 -20.019 11.957 1.00 70.75 527 ILE A O 1
ATOM 4354 N N . PHE A 1 528 ? 18.175 -19.206 10.108 1.00 68.19 528 PHE A N 1
ATOM 4355 C CA . PHE A 1 528 ? 17.778 -17.818 10.287 1.00 68.19 528 PHE A CA 1
ATOM 4356 C C . PHE A 1 528 ? 16.258 -17.683 10.431 1.00 68.19 528 PHE A C 1
ATOM 4358 O O . PHE A 1 528 ? 15.802 -17.135 11.428 1.00 68.19 528 PHE A O 1
ATOM 4365 N N . PHE A 1 529 ? 15.454 -18.230 9.511 1.00 65.81 529 PHE A N 1
ATOM 4366 C CA . PHE A 1 529 ? 13.994 -18.079 9.585 1.00 65.81 529 PHE A CA 1
ATOM 4367 C C . PHE A 1 529 ? 13.373 -18.754 10.817 1.00 65.81 529 PHE A C 1
ATOM 4369 O O . PHE A 1 529 ? 12.439 -18.205 11.405 1.00 65.81 529 PHE A O 1
ATOM 4376 N N . ILE A 1 530 ? 13.900 -19.906 11.243 1.00 71.88 530 ILE A N 1
ATOM 4377 C CA . ILE A 1 530 ? 13.415 -20.613 12.439 1.00 71.88 530 ILE A CA 1
ATOM 4378 C C . ILE A 1 530 ? 13.769 -19.823 13.706 1.00 71.88 530 ILE A C 1
ATOM 4380 O O . ILE A 1 530 ? 12.894 -19.552 14.532 1.00 71.88 530 ILE A O 1
ATOM 4384 N N . GLY A 1 531 ? 15.030 -19.399 13.839 1.00 70.38 531 GLY A N 1
ATOM 4385 C CA . GLY A 1 531 ? 15.486 -18.582 14.964 1.00 70.38 531 GLY A CA 1
ATOM 4386 C C . GLY A 1 531 ? 14.760 -17.237 15.036 1.00 70.38 531 GLY A C 1
ATOM 4387 O O . GLY A 1 531 ? 14.313 -16.835 16.110 1.00 70.38 531 GLY A O 1
ATOM 4388 N N . ALA A 1 532 ? 14.561 -16.586 13.886 1.00 61.47 532 ALA A N 1
ATOM 4389 C CA . ALA A 1 532 ? 13.802 -15.345 13.754 1.00 61.47 532 ALA A CA 1
ATOM 4390 C C . ALA A 1 532 ? 12.363 -15.513 14.239 1.00 61.47 532 ALA A C 1
ATOM 4392 O O . ALA A 1 532 ? 11.875 -14.693 15.014 1.00 61.47 532 ALA A O 1
ATOM 4393 N N . GLY A 1 533 ? 11.691 -16.584 13.807 1.00 69.69 533 GLY A N 1
ATOM 4394 C CA . GLY A 1 533 ? 10.315 -16.872 14.197 1.00 69.69 533 GLY A CA 1
ATOM 4395 C C . GLY A 1 533 ? 10.172 -17.030 15.709 1.00 69.69 533 GLY A C 1
ATOM 4396 O O . GLY A 1 533 ? 9.304 -16.399 16.313 1.00 69.69 533 GLY A O 1
ATOM 4397 N N . ILE A 1 534 ? 11.063 -17.807 16.333 1.00 73.06 534 ILE A N 1
ATOM 4398 C CA . ILE A 1 534 ? 11.063 -18.025 17.787 1.00 73.06 534 ILE A CA 1
ATOM 4399 C C . ILE A 1 534 ? 11.355 -16.717 18.531 1.00 73.06 534 ILE A C 1
ATOM 4401 O O . ILE A 1 534 ? 10.624 -16.358 19.454 1.00 73.06 534 ILE A O 1
ATOM 4405 N N . LEU A 1 535 ? 12.386 -15.975 18.123 1.00 71.31 535 LEU A N 1
ATOM 4406 C CA . LEU A 1 535 ? 12.774 -14.727 18.777 1.00 71.31 535 LEU A CA 1
ATOM 4407 C C . LEU A 1 535 ? 11.677 -13.659 18.666 1.00 71.31 535 LEU A C 1
ATOM 4409 O O . LEU A 1 535 ? 11.295 -13.066 19.676 1.00 71.31 535 LEU A O 1
ATOM 4413 N N . LEU A 1 536 ? 11.119 -13.449 17.470 1.00 67.56 536 LEU A N 1
ATOM 4414 C CA . LEU A 1 536 ? 10.013 -12.512 17.255 1.00 67.56 536 LEU A CA 1
ATOM 4415 C C . LEU A 1 536 ? 8.774 -12.910 18.060 1.00 67.56 536 LEU A C 1
ATOM 4417 O O . LEU A 1 536 ? 8.104 -12.037 18.613 1.00 67.56 536 LEU A O 1
ATOM 4421 N N . PHE A 1 537 ? 8.490 -14.209 18.176 1.00 72.00 537 PHE A N 1
ATOM 4422 C CA . PHE A 1 537 ? 7.393 -14.704 19.000 1.00 72.00 537 PHE A CA 1
ATOM 4423 C C . PHE A 1 537 ? 7.612 -14.397 20.486 1.00 72.00 537 PHE A C 1
ATOM 4425 O O . PHE A 1 537 ? 6.730 -13.824 21.129 1.00 72.00 537 PHE A O 1
ATOM 4432 N N . VAL A 1 538 ? 8.792 -14.719 21.028 1.00 71.38 538 VAL A N 1
ATOM 4433 C CA . VAL A 1 538 ? 9.130 -14.473 22.440 1.00 71.38 538 VAL A CA 1
ATOM 4434 C C . VAL A 1 538 ? 9.078 -12.979 22.756 1.00 71.38 538 VAL A C 1
ATOM 4436 O O . VAL A 1 538 ? 8.414 -12.571 23.711 1.00 71.38 538 VAL A O 1
ATOM 4439 N N . VAL A 1 539 ? 9.712 -12.141 21.932 1.00 67.75 539 VAL A N 1
ATOM 4440 C CA . VAL A 1 539 ? 9.720 -10.686 22.134 1.00 67.75 539 VAL A CA 1
ATOM 4441 C C . VAL A 1 539 ? 8.311 -10.107 21.999 1.00 67.75 539 VAL A C 1
ATOM 4443 O O . VAL A 1 539 ? 7.876 -9.346 22.865 1.00 67.75 539 VAL A O 1
ATOM 4446 N N . GLY A 1 540 ? 7.554 -10.513 20.976 1.00 66.94 540 GLY A N 1
ATOM 4447 C CA . GLY A 1 540 ? 6.165 -10.096 20.788 1.00 66.94 540 GLY A CA 1
ATOM 4448 C C . GLY A 1 540 ? 5.272 -10.467 21.976 1.00 66.94 540 GLY A C 1
ATOM 4449 O O . GLY A 1 540 ? 4.460 -9.652 22.423 1.00 66.94 540 GLY A O 1
ATOM 4450 N N . TRP A 1 541 ? 5.469 -11.656 22.553 1.00 76.56 541 TRP A N 1
ATOM 4451 C CA . TRP A 1 541 ? 4.762 -12.085 23.757 1.00 76.56 541 TRP A CA 1
ATOM 4452 C C . TRP A 1 541 ? 5.097 -11.203 24.967 1.00 76.56 541 TRP A C 1
ATOM 4454 O O . TRP A 1 541 ? 4.179 -10.715 25.638 1.00 76.56 541 TRP A O 1
ATOM 4464 N N . PHE A 1 542 ? 6.379 -10.932 25.232 1.00 73.50 542 PHE A N 1
ATOM 4465 C CA . PHE A 1 542 ? 6.782 -10.044 26.329 1.00 73.50 542 PHE A CA 1
ATOM 4466 C C . PHE A 1 542 ? 6.235 -8.622 26.156 1.00 73.50 542 PHE A C 1
ATOM 4468 O O . PHE A 1 542 ? 5.723 -8.043 27.119 1.00 73.50 542 PHE A O 1
ATOM 4475 N N . MET A 1 543 ? 6.261 -8.082 24.935 1.00 67.44 543 MET A N 1
ATOM 4476 C CA . MET A 1 543 ? 5.699 -6.765 24.627 1.00 67.44 543 MET A CA 1
ATOM 4477 C C . MET A 1 543 ? 4.186 -6.707 24.877 1.00 67.44 543 MET A C 1
ATOM 4479 O O . MET A 1 543 ? 3.697 -5.765 25.505 1.00 67.44 543 MET A O 1
ATOM 4483 N N . GLU A 1 544 ? 3.430 -7.724 24.455 1.00 74.62 544 GLU A N 1
ATOM 4484 C CA . GLU A 1 544 ? 1.987 -7.797 24.710 1.00 74.62 544 GLU A CA 1
ATOM 4485 C C . GLU A 1 544 ? 1.684 -7.950 26.207 1.00 74.62 544 GLU A C 1
ATOM 4487 O O . GLU A 1 544 ? 0.744 -7.328 26.715 1.00 74.62 544 GLU A O 1
ATOM 4492 N N . LYS A 1 545 ? 2.495 -8.722 26.942 1.00 72.81 545 LYS A N 1
ATOM 4493 C CA . LYS A 1 545 ? 2.374 -8.856 28.401 1.00 72.81 545 LYS A CA 1
ATOM 4494 C C . LYS A 1 545 ? 2.610 -7.513 29.099 1.00 72.81 545 LYS A C 1
ATOM 4496 O O . LYS A 1 545 ? 1.773 -7.100 29.904 1.00 72.81 545 LYS A O 1
ATOM 4501 N N . GLY A 1 546 ? 3.679 -6.798 28.739 1.00 74.31 546 GLY A N 1
ATOM 4502 C CA . GLY A 1 546 ? 3.982 -5.460 29.261 1.00 74.31 546 GLY A CA 1
ATOM 4503 C C . GLY A 1 546 ? 2.873 -4.451 28.955 1.00 74.31 546 GLY A C 1
ATOM 4504 O O . GLY A 1 546 ? 2.413 -3.731 29.842 1.00 74.31 546 GLY A O 1
ATOM 4505 N N . ARG A 1 547 ? 2.344 -4.466 27.726 1.00 83.50 547 ARG A N 1
ATOM 4506 C CA . ARG A 1 547 ? 1.195 -3.640 27.336 1.00 83.50 547 ARG A CA 1
ATOM 4507 C C . ARG A 1 547 ? -0.041 -3.927 28.185 1.00 83.50 547 ARG A C 1
ATOM 4509 O O . ARG A 1 547 ? -0.697 -2.992 28.636 1.00 83.50 547 ARG A O 1
ATOM 4516 N N . ARG A 1 548 ? -0.384 -5.202 28.403 1.00 77.81 548 ARG A N 1
ATOM 4517 C CA . ARG A 1 548 ? -1.539 -5.592 29.233 1.00 77.81 548 ARG A CA 1
ATOM 4518 C C . ARG A 1 548 ? -1.389 -5.106 30.668 1.00 77.81 548 ARG A C 1
ATOM 4520 O O . ARG A 1 548 ? -2.355 -4.569 31.203 1.00 77.81 548 ARG A O 1
ATOM 4527 N N . TYR A 1 549 ? -0.196 -5.244 31.242 1.00 84.06 549 TYR A N 1
ATOM 4528 C CA . TYR A 1 549 ? 0.101 -4.747 32.581 1.00 84.06 549 TYR A CA 1
ATOM 4529 C C . TYR A 1 549 ? -0.121 -3.229 32.673 1.00 84.06 549 TYR A C 1
ATOM 4531 O O . TYR A 1 549 ? -0.935 -2.783 33.482 1.00 84.06 549 TYR A O 1
ATOM 4539 N N . MET A 1 550 ? 0.475 -2.451 31.761 1.00 78.19 550 MET A N 1
ATOM 4540 C CA . MET A 1 550 ? 0.303 -0.992 31.713 1.00 78.19 550 MET A CA 1
ATOM 4541 C C . MET A 1 550 ? -1.166 -0.573 31.564 1.00 78.19 550 MET A C 1
ATOM 4543 O O . MET A 1 550 ? -1.642 0.293 32.289 1.00 78.19 550 MET A O 1
ATOM 4547 N N . LEU A 1 551 ? -1.919 -1.216 30.668 1.00 77.81 551 LEU A N 1
ATOM 4548 C CA . LEU A 1 551 ? -3.338 -0.898 30.470 1.00 77.81 551 LEU A CA 1
ATOM 4549 C C . LEU A 1 551 ? -4.204 -1.250 31.683 1.00 77.81 551 LEU A C 1
ATOM 4551 O O . LEU A 1 551 ? -5.187 -0.564 31.955 1.00 77.81 551 LEU A O 1
ATOM 4555 N N . SER A 1 552 ? -3.862 -2.322 32.398 1.00 86.62 552 SER A N 1
ATOM 4556 C CA . SER A 1 552 ? -4.572 -2.705 33.619 1.00 86.62 552 SER A CA 1
ATOM 4557 C C . SER A 1 552 ? -4.312 -1.726 34.766 1.00 86.62 552 SER A C 1
ATOM 4559 O O . SER A 1 552 ? -5.253 -1.383 35.480 1.00 86.62 552 SER A O 1
ATOM 4561 N N . ALA A 1 553 ? -3.081 -1.215 34.884 1.00 85.12 553 ALA A N 1
ATOM 4562 C CA . ALA A 1 553 ? -2.718 -0.185 35.854 1.00 85.12 553 ALA A CA 1
ATOM 4563 C C . ALA A 1 553 ? -3.502 1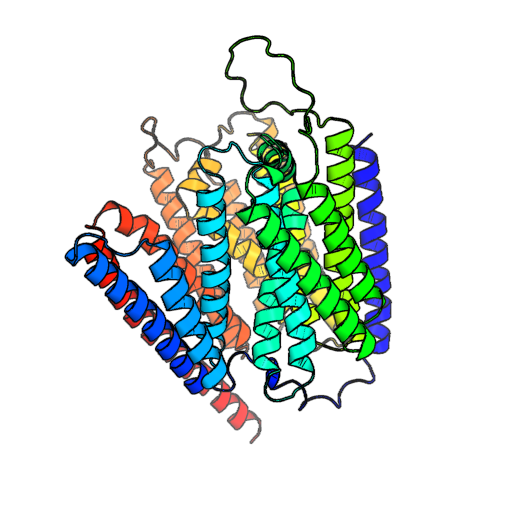.114 35.607 1.00 85.12 553 ALA A C 1
ATOM 4565 O O . ALA A 1 553 ? -4.161 1.604 36.520 1.00 85.12 553 ALA A O 1
ATOM 4566 N N . ILE A 1 554 ? -3.548 1.581 34.351 1.00 81.25 554 ILE A N 1
ATOM 4567 C CA . ILE A 1 554 ? -4.317 2.774 33.950 1.00 81.25 554 ILE A CA 1
ATOM 4568 C C . ILE A 1 554 ? -5.804 2.618 34.301 1.00 81.25 554 ILE A C 1
ATOM 4570 O O . ILE A 1 554 ? -6.412 3.512 34.885 1.00 81.25 554 ILE A O 1
ATOM 4574 N N . LYS A 1 555 ? -6.400 1.457 33.995 1.00 84.44 555 LYS A N 1
ATOM 4575 C CA . LYS A 1 555 ? -7.815 1.197 34.298 1.00 84.44 555 LYS A CA 1
ATOM 4576 C C . LYS A 1 555 ? -8.095 1.196 35.807 1.00 84.44 555 LYS A C 1
ATOM 4578 O O . LYS A 1 555 ? -9.166 1.624 36.225 1.00 84.44 555 LYS A O 1
ATOM 4583 N N . LYS A 1 556 ? -7.159 0.698 36.623 1.00 87.50 556 LYS A N 1
ATOM 4584 C CA . LYS A 1 556 ? -7.294 0.675 38.086 1.00 87.50 556 LYS A CA 1
ATOM 4585 C C . LYS A 1 556 ? -7.258 2.091 38.670 1.00 87.50 556 LYS A C 1
ATOM 4587 O O . LYS A 1 556 ? -8.087 2.399 39.521 1.00 87.50 556 LYS A O 1
ATOM 4592 N N . GLU A 1 557 ? -6.363 2.948 38.175 1.00 79.31 557 GLU A N 1
ATOM 4593 C CA . GLU A 1 557 ? -6.301 4.363 38.568 1.00 79.31 557 GLU A CA 1
ATOM 4594 C C . GLU A 1 557 ? -7.588 5.118 38.203 1.00 79.31 557 GLU A C 1
ATOM 4596 O O . GLU A 1 557 ? -8.150 5.806 39.054 1.00 79.31 557 GLU A O 1
ATOM 4601 N N . GLU A 1 558 ? -8.119 4.932 36.988 1.00 79.25 558 GLU A N 1
ATOM 4602 C CA . GLU A 1 558 ? -9.387 5.555 36.570 1.00 79.25 558 GLU A CA 1
ATOM 4603 C C . GLU A 1 558 ? -10.569 5.148 37.462 1.00 79.25 558 GLU A C 1
ATOM 4605 O O . GLU A 1 558 ? -11.433 5.972 37.755 1.00 79.25 558 GLU A O 1
ATOM 4610 N N . ILE A 1 559 ? -10.628 3.890 37.911 1.00 86.31 559 ILE A N 1
ATOM 4611 C CA . ILE A 1 559 ? -11.678 3.433 38.833 1.00 86.31 559 ILE A CA 1
ATOM 4612 C C . ILE A 1 559 ? -11.508 4.098 40.203 1.00 86.31 559 ILE A C 1
ATOM 4614 O O . ILE A 1 559 ? -12.489 4.587 40.751 1.00 86.31 559 ILE A O 1
ATOM 4618 N N . SER A 1 560 ? -10.276 4.175 40.720 1.00 84.94 560 SER A N 1
ATOM 4619 C CA . SER A 1 560 ? -9.997 4.788 42.028 1.00 84.94 560 SER A CA 1
ATOM 4620 C C . SER A 1 560 ? -10.262 6.295 42.093 1.00 84.94 560 SER A C 1
ATOM 4622 O O . SER A 1 560 ? -10.517 6.804 43.170 1.00 84.94 560 SER A O 1
ATOM 4624 N N . GLN A 1 561 ? -10.210 7.010 40.963 1.00 78.44 561 GLN A N 1
ATOM 4625 C CA . GLN A 1 561 ? -10.520 8.447 40.899 1.00 78.44 561 GLN A CA 1
ATOM 4626 C C . GLN A 1 561 ? -12.020 8.750 40.769 1.00 78.44 561 GLN A C 1
ATOM 4628 O O . GLN A 1 561 ? -12.425 9.894 40.955 1.00 78.44 561 GLN A O 1
ATOM 4633 N N . ASN A 1 562 ? -12.829 7.757 40.387 1.00 75.94 562 ASN A N 1
ATOM 4634 C CA . ASN A 1 562 ? -14.281 7.894 40.239 1.00 75.94 562 ASN A CA 1
ATOM 4635 C C . ASN A 1 562 ? -15.060 7.403 41.474 1.00 75.94 562 ASN A C 1
ATOM 4637 O O . ASN A 1 562 ? -16.284 7.536 41.498 1.00 75.94 562 ASN A O 1
ATOM 4641 N N . GLN A 1 563 ? -14.365 6.802 42.443 1.00 72.00 563 GLN A N 1
ATOM 4642 C CA . GLN A 1 563 ? -14.860 6.491 43.787 1.00 72.00 563 GLN A CA 1
ATOM 4643 C C . GLN A 1 563 ? -14.473 7.628 44.725 1.00 72.00 563 GLN A C 1
ATOM 4645 O O . GLN A 1 563 ? -15.314 7.961 45.587 1.00 72.00 563 GLN A O 1
#

Secondary structure (DSSP, 8-state):
-HHHHHHHHHHHHHHHHHHHHHHHHHHGGG-TT--STTGGG-S-SSHHHHHHHHHHHHHHHHHHHHHHHHHHHTT--S-HHHHHHHHHHHHHHHHHHHT-HHHHHHHHHHHHHHHHHHHHHHHTTTTB-HHHHHHHHHHHHHHHHHHHHHHHTSGGGHHHHHHHHHHHHHHHHHHHHHHTSHHHHHHHHHHT-SB-GGG-HHHHHHHHHHHHHHHHHHHHHHHTT-S-HHHHHHHHHHHHHHHHHHHPPPP--B-----------TT---PBPHHHHHHHHHHHHHHHHHHHHHHHHHHHHT-HHHHHHHHHHHHHHHHHHHHHHHHHTTT-HHHHHHHHHHHHHHHHHHHHHHHHHHHHHT--S-HHHHHHHHHHHHHHHHHHHHSHHHHHTT------THHHHHHHHHHHHHHHHHHHHHHHHHTT-GGGHHHHHHHHHHHHHHHHHHHH---SSSB-TTSSBPHHHHHHHHHHHHHHHHHHHHHHHHHHHTT-HHHHHHHHHHHHHHHHHHHHHHHTTTS-HHHHHHHHHHHHHHHHHHHHHHHHHHHHHHHHHHHHHH-

Radius of gyration: 26.17 Å; chains: 1; bounding box: 68×67×73 Å

Sequence (563 aa):
MFGFFNFLIWPILIIGVIFFFVRFLRRRRKAEVIKEKDWYLQFSLSKEDTVSQFFFLFSVFFLGVTILAFNKDLGDPLSLRTILLLVSVIGLGIGYYFKVIYTLAVSLIGLVGWWGAQAAEWAQGKDIKGAALFVGLLFISILFYLLSRVHEKKVKFKRVSIVYLILGLIPVTATLFLFSTKSGLRTLGEITKGASFFASWEITFSLFVFLVSIVGILVYALSKNLIFKPEALVIGFLVVLFSIIAFLPEQTMFLQQRMQQWRYEYYRDINLSGSGILWAIIFNILVLIEAFGLVLLSYFKKEGWLNKIGLLFVGALFIVKFFEWQNHWGSNPLLISMAVVMFLTCGLTVYLLVKSLRKKFNLKIEDKIYSVLGLVPLTFFLFLLSSESGLKNFNFNVQSLPFFSYLLILTTIYLLLNLILWFYFFRTKINLFREITFLIAFLFLLTLIILVFPHKNLFTESNELSGLGIFWAVVFNLMLFSEIVGIIFLGYFNNKNFFINLGIVFMSILIFVKYFDWFFAFLDKSIFFIGAGILLFVVGWFMEKGRRYMLSAIKKEEISQNQ

Foldseek 3Di:
DVVVVVVVVVVVVVVVVVVVVVVLLVPPPPPPPPDPPCCLVPLANDPVLVVVLVVLQVVLVVQLVVVVVVCVVVVNPDDNLRSLLVSLVVLCVCCVVVVRLVSNLVSLVSVLVSLLVVVVVLCPPQFEQLLLSLLLSLLSLLLLCLVLLVQCVDPVRPNVSVSSNCSSQVVLLVLLLLLLAPNSLVVLLVSLDGDQPVSGPVSVVSLVVSLVSSVVSLVVCVVVVSDDPVRSVLSVVSNVVSVVSSVDHNDPQFDPPPDDDDDPPPPDDTHGDPVVVVSSVVSVVSSVCSLVVLCVVCSVVVPPVSNLVSLVSVLVSVVVVLVSVCVVVPLPLLVVLVSLLCQLVVLVCQLVVVVVVCVVSVDDPCNLSSCCSNLVSVLVLLVLQLDLNSLVSQQDDPPDVVSLVSLVVSLVVLVVVLVVVVVVVVVPDDPVCVVVVVVSVLVNVVSVCSSVQPSHQCADPVRHGDPSVVVSSVVSLVSSLVSLVVQLVVCLVVVNLSSVVVSLVSVLVSCVVVLCVPVVPPDDPVVSVVVVVVVSVVVVVVSVVVSVVSNVVSVVVVVVVVD